Protein AF-A0A967W0C7-F1 (afdb_monomer_lite)

pLDDT: mean 79.39, std 19.01, range [29.25, 98.69]

Secondary structure (DSSP, 8-state):
-TT---EEEEEE-HHHH-S-TT---SSEEEE-SSSSSPPEEEE--TT--TT------EEEEEE---SHHHHHHHHHHHHHHHHT-------PPPHHHHHHHHHHHHHT-TTEETTTEEBS-SS-GGG-EEEHHHHHHHHHHHHHHHHHH--HHHHHHHHHHHHHHHTTB---TTSTTTT-B-SEEESS--GGG-SEEE--GGGTS-SB-HHHHHHHHHHHHHHHHHHHHHH----HHHHHHHHHHHHHHHTT--TTSS-BS-BPPPPGGGSTT--SS----GGG----SS-PPB-HHHHHHHHHHHHHHHHHH--HHHHHHHHHHHHHHHHHTGGGT----B-TTS-TT-B-SHHHHHHHHHHHHHHHHH--HHHHHHHHHHHHHHHHHHS--

Sequence (393 aa):
RDDRSMGLLWGIDPAFDYLNPTTWTGDFGLYFVNGAVSPQYRVGGQGLKANINYHCPMQLIFTDHSDPDNMIIDLVNTWIDVNDFKVESLNVRSNDDALDLFMHGRENTSMWYEGKGYRLEMGDPSSAFIYIGEQGLSAYFEYLMYEITGNALWRKRAFEQMDFILKGQNTNPDDPNYGVVHTAYSLVDYGPAGKGFNSYDRGTNPGYKIDLNIYLGRYMLHMWNRVKRHEQIDRQDWYKAAILAIDWGLRQQNSDGGLPQKIAFEPINKRLDQDWMGTGQPQYVKHPISGEKSISTTSGRALPALWHIYKITGNEKYQKFMKEIENYNLKAFQNKFLFNSHHPDLPPHTLEEAGIWGICEYWLNRYDETKNSEYLKHAEANAHLSLTWKCPK

Foldseek 3Di:
DVQLQKDKDKDFDCVVVVDDPVPPVVQWDWDDPFLLDGTDTDGHDPPDDPPDDDDTHMDIFMDRDSFLLVSLLVRLVVVCVVNVDDDPPPPDDDPVVVVVVVVVCVVPDPQDDALAGGQPDPDDLLSQKDFLLCLLVVLLVLVVVCVVPVDVVSVRRSVSSLVNQLLQAQCDPPDLQHLFGAGIAHPAQQPLQGGGGAQCLSVADHAGALLSLLSSLLSLLVVQLCCCVPVVDRPVSSNVSSCSSNVSSLVQADPLLAHFLHHHDDQCPPVPPDDDDDRDDRPPDDDDDSDGDGALASLLSNLLSLVSVCVSPVDVVSVVSSVSSVVSNVVVASSSPHQSAADSSHPRSHGDLPSLVSNLSNLVVVCVVPVPCVSVSSSSSSVSSSVVVVSDD

Radius of gyration: 23.35 Å; chains: 1; bounding box: 67×58×59 Å

Structure (mmCIF, N/CA/C/O backbone):
data_AF-A0A967W0C7-F1
#
_entry.id   AF-A0A967W0C7-F1
#
loop_
_atom_site.group_PDB
_atom_site.id
_atom_site.type_symbol
_atom_site.label_atom_id
_atom_site.label_alt_id
_atom_site.label_comp_id
_atom_site.label_asym_id
_atom_site.label_entity_id
_atom_site.label_seq_id
_atom_site.pdbx_PDB_ins_code
_atom_site.Cartn_x
_atom_site.Cartn_y
_atom_site.Cartn_z
_atom_site.occupancy
_atom_site.B_iso_or_equiv
_atom_site.auth_seq_id
_atom_site.auth_comp_id
_atom_site.auth_asym_id
_atom_site.auth_atom_id
_atom_site.pdbx_PDB_model_num
ATOM 1 N N . ARG A 1 1 ? 11.855 0.084 -29.105 1.00 52.31 1 ARG A N 1
ATOM 2 C CA . ARG A 1 1 ? 11.730 1.128 -30.155 1.00 52.31 1 ARG A CA 1
ATOM 3 C C . ARG A 1 1 ? 10.524 1.994 -29.813 1.00 52.31 1 ARG A C 1
ATOM 5 O O . ARG A 1 1 ? 9.598 1.456 -29.218 1.00 52.31 1 ARG A O 1
ATOM 12 N N . ASP A 1 2 ? 10.512 3.279 -30.172 1.00 57.69 2 ASP A N 1
ATOM 13 C CA . ASP A 1 2 ? 9.380 4.175 -29.855 1.00 57.69 2 ASP A CA 1
ATOM 14 C C . ASP A 1 2 ? 8.067 3.725 -30.516 1.00 57.69 2 ASP A C 1
ATOM 16 O O . ASP A 1 2 ? 6.989 3.948 -29.975 1.00 57.69 2 ASP A O 1
ATOM 20 N N . ASP A 1 3 ? 8.171 3.022 -31.647 1.00 68.75 3 ASP A N 1
ATOM 21 C CA . ASP A 1 3 ? 7.049 2.412 -32.368 1.00 68.75 3 ASP A CA 1
ATOM 22 C C . ASP A 1 3 ? 6.497 1.133 -31.706 1.00 68.75 3 ASP A C 1
ATOM 24 O O . ASP A 1 3 ? 5.503 0.596 -32.185 1.00 68.75 3 ASP A O 1
ATOM 28 N N . ARG A 1 4 ? 7.145 0.632 -30.638 1.00 69.75 4 ARG A N 1
ATOM 29 C CA . ARG A 1 4 ? 6.842 -0.647 -29.962 1.00 69.75 4 ARG A CA 1
ATOM 30 C C . ARG A 1 4 ? 6.658 -1.831 -30.921 1.00 69.75 4 ARG A C 1
ATOM 32 O O . ARG A 1 4 ? 5.991 -2.794 -30.583 1.00 69.75 4 ARG A O 1
ATOM 39 N N . SER A 1 5 ? 7.279 -1.782 -32.098 1.00 77.44 5 SER A N 1
ATOM 40 C CA . SER A 1 5 ? 7.139 -2.815 -33.135 1.00 77.44 5 SER A CA 1
ATOM 41 C C . SER A 1 5 ? 7.804 -4.150 -32.787 1.00 77.44 5 SER A C 1
ATOM 43 O O . SER A 1 5 ? 7.617 -5.126 -33.504 1.00 77.44 5 SER A O 1
ATOM 45 N N . MET A 1 6 ? 8.624 -4.178 -31.734 1.00 83.38 6 MET A N 1
ATOM 46 C CA . MET A 1 6 ? 9.337 -5.367 -31.283 1.00 83.38 6 MET A CA 1
ATOM 47 C C . MET A 1 6 ? 9.697 -5.237 -29.800 1.00 83.38 6 MET A C 1
ATOM 49 O O . MET A 1 6 ? 10.300 -4.233 -29.391 1.00 83.38 6 MET A O 1
ATOM 53 N N . GLY A 1 7 ? 9.345 -6.259 -29.023 1.00 85.25 7 GLY A N 1
ATOM 54 C CA . GLY A 1 7 ? 9.782 -6.474 -27.646 1.00 85.25 7 GLY A CA 1
ATOM 55 C C . GLY A 1 7 ? 10.970 -7.429 -27.579 1.00 85.25 7 GLY A C 1
ATOM 56 O O . GLY A 1 7 ? 11.126 -8.287 -28.446 1.00 85.25 7 GLY A O 1
ATOM 57 N N . LEU A 1 8 ? 11.815 -7.270 -26.559 1.00 85.25 8 LEU A N 1
ATOM 58 C CA . LEU A 1 8 ? 12.946 -8.157 -26.291 1.00 85.25 8 LEU A CA 1
ATOM 59 C C . LEU A 1 8 ? 13.047 -8.414 -24.788 1.00 85.25 8 LEU A C 1
ATOM 61 O O . LEU A 1 8 ? 13.286 -7.480 -24.020 1.00 85.25 8 LEU A O 1
ATOM 65 N N . LEU A 1 9 ? 12.943 -9.681 -24.400 1.00 84.06 9 LEU A N 1
ATOM 66 C CA . LEU A 1 9 ? 13.415 -10.181 -23.116 1.00 84.06 9 LEU A CA 1
ATOM 67 C C . LEU A 1 9 ? 14.770 -10.846 -23.337 1.00 84.06 9 LEU A C 1
ATOM 69 O O . LEU A 1 9 ? 14.942 -11.653 -24.249 1.00 84.06 9 LEU A O 1
ATOM 73 N N . TRP A 1 10 ? 15.745 -10.490 -22.512 1.00 78.88 10 TRP A N 1
ATOM 74 C CA . TRP A 1 10 ? 17.075 -11.070 -22.585 1.00 78.88 10 TRP A CA 1
ATOM 75 C C . TRP A 1 10 ? 17.639 -11.306 -21.190 1.00 78.88 10 TRP A C 1
ATOM 77 O O . TRP A 1 10 ? 17.331 -10.564 -20.259 1.00 78.88 10 TRP A O 1
ATOM 87 N N . GLY A 1 11 ? 18.478 -12.329 -21.068 1.00 72.44 11 GLY A N 1
ATOM 88 C CA . GLY A 1 11 ? 19.123 -12.718 -19.819 1.00 72.44 11 GLY A CA 1
ATOM 89 C C . GLY A 1 11 ? 20.332 -13.610 -20.073 1.00 72.44 11 GLY A C 1
ATOM 90 O O . GLY A 1 11 ? 20.572 -14.035 -21.209 1.00 72.44 11 GLY A O 1
ATOM 91 N N . ILE A 1 12 ? 21.106 -13.868 -19.020 1.00 70.44 12 ILE A N 1
ATOM 92 C CA . ILE A 1 12 ? 22.135 -14.912 -19.046 1.00 70.44 12 ILE A CA 1
ATOM 93 C C . ILE A 1 12 ? 21.413 -16.255 -19.162 1.00 70.44 12 ILE A C 1
ATOM 95 O O . ILE A 1 12 ? 20.355 -16.442 -18.562 1.00 70.44 12 ILE A O 1
ATOM 99 N N . ASP A 1 13 ? 21.947 -17.163 -19.978 1.00 65.75 13 ASP A N 1
ATOM 100 C CA . ASP A 1 13 ? 21.401 -18.515 -20.087 1.00 65.75 13 ASP A CA 1
ATOM 101 C C . ASP A 1 13 ? 21.346 -19.152 -18.685 1.00 65.75 13 ASP A C 1
ATOM 103 O O . ASP A 1 13 ? 22.398 -19.303 -18.051 1.00 65.75 13 ASP A O 1
ATOM 107 N N . PRO A 1 14 ? 20.157 -19.526 -18.177 1.00 60.19 14 PRO A N 1
ATOM 108 C CA . PRO A 1 14 ? 20.045 -20.103 -16.848 1.00 60.19 14 PRO A CA 1
ATOM 109 C C . PRO A 1 14 ? 20.891 -21.377 -16.705 1.00 60.19 14 PRO A C 1
ATOM 111 O O . PRO A 1 14 ? 21.434 -21.610 -15.631 1.00 60.19 14 PRO A O 1
ATOM 114 N N . ALA A 1 15 ? 21.130 -22.153 -17.770 1.00 59.66 15 ALA A N 1
ATOM 115 C CA . ALA A 1 15 ? 22.016 -23.321 -17.714 1.00 59.66 15 ALA A CA 1
ATOM 116 C C . ALA A 1 15 ? 23.490 -22.970 -17.411 1.00 59.66 15 ALA A C 1
ATOM 118 O O . ALA A 1 15 ? 24.264 -23.843 -17.013 1.00 59.66 15 ALA A O 1
ATOM 119 N N . PHE A 1 16 ? 23.886 -21.708 -17.591 1.00 57.97 16 PHE A N 1
ATOM 120 C CA . PHE A 1 16 ? 25.220 -21.192 -17.281 1.00 57.97 16 PHE A CA 1
ATOM 121 C C . PHE A 1 16 ? 25.320 -20.585 -15.873 1.00 57.97 16 PHE A C 1
ATOM 123 O O . PHE A 1 16 ? 26.391 -20.637 -15.272 1.00 57.97 16 PHE A O 1
ATOM 130 N N . ASP A 1 17 ? 24.221 -20.040 -15.346 1.00 52.12 17 ASP A N 1
ATOM 131 C CA . ASP A 1 17 ? 24.179 -19.296 -14.076 1.00 52.12 17 ASP A CA 1
ATOM 132 C C . ASP A 1 17 ? 23.622 -20.115 -12.886 1.00 52.12 17 ASP A C 1
ATOM 134 O O . ASP A 1 17 ? 23.795 -19.760 -11.721 1.00 52.12 17 ASP A O 1
ATOM 138 N N . TYR A 1 18 ? 23.012 -21.283 -13.127 1.00 45.16 18 TYR A N 1
ATOM 139 C CA . TYR A 1 18 ? 22.315 -22.048 -12.076 1.00 45.16 18 TYR A CA 1
ATOM 140 C C . TYR A 1 18 ? 23.178 -22.850 -11.091 1.00 45.16 18 TYR A C 1
ATOM 142 O O . TYR A 1 18 ? 22.690 -23.791 -10.461 1.00 45.16 18 TYR A O 1
ATOM 150 N N . LEU A 1 19 ? 24.441 -22.484 -10.875 1.00 38.91 19 LEU A N 1
ATOM 151 C CA . LEU A 1 19 ? 25.248 -23.085 -9.814 1.00 38.91 19 LEU A CA 1
ATOM 152 C C . LEU A 1 19 ? 26.111 -22.035 -9.113 1.00 38.91 19 LEU A C 1
ATOM 154 O O . LEU A 1 19 ? 27.284 -21.868 -9.433 1.00 38.91 19 LEU A O 1
ATOM 158 N N . ASN A 1 20 ? 25.517 -21.467 -8.055 1.00 38.31 20 ASN A N 1
ATOM 159 C CA . ASN A 1 20 ? 26.139 -21.043 -6.794 1.00 38.31 20 ASN A CA 1
ATOM 160 C C . ASN A 1 20 ? 26.067 -19.519 -6.502 1.00 38.31 20 ASN A C 1
ATOM 162 O O . ASN A 1 20 ? 26.916 -18.754 -6.955 1.00 38.31 20 ASN A O 1
ATOM 166 N N . PRO A 1 21 ? 25.147 -19.052 -5.627 1.00 39.81 21 PRO A N 1
ATOM 167 C CA . PRO A 1 21 ? 25.092 -17.650 -5.184 1.00 39.81 21 PRO A CA 1
ATOM 168 C C . PRO A 1 21 ? 26.346 -17.181 -4.414 1.00 39.81 21 PRO A C 1
ATOM 170 O O . PRO A 1 21 ? 26.448 -16.010 -4.057 1.00 39.81 21 PRO A O 1
ATOM 173 N N . THR A 1 22 ? 27.321 -18.067 -4.165 1.00 35.34 22 THR A N 1
ATOM 174 C CA . THR A 1 22 ? 28.637 -17.717 -3.602 1.00 35.34 22 THR A CA 1
ATOM 175 C C . THR A 1 22 ? 29.738 -17.503 -4.651 1.00 35.34 22 THR A C 1
ATOM 177 O O . THR A 1 22 ? 30.835 -17.086 -4.285 1.00 35.34 22 THR A O 1
ATOM 180 N N . THR A 1 23 ? 29.472 -17.736 -5.945 1.00 40.47 23 THR A N 1
ATOM 181 C CA . THR A 1 23 ? 30.428 -17.511 -7.050 1.00 40.47 23 THR A CA 1
ATOM 182 C C . THR A 1 23 ? 30.103 -16.292 -7.903 1.00 40.47 23 THR A C 1
ATOM 184 O O . THR A 1 23 ? 30.700 -16.124 -8.963 1.00 40.47 23 THR A O 1
ATOM 187 N N . TRP A 1 24 ? 29.211 -15.406 -7.455 1.00 44.03 24 TRP A N 1
ATOM 188 C CA . TRP A 1 24 ? 29.058 -14.102 -8.093 1.00 44.03 24 TRP A CA 1
ATOM 189 C C . TRP A 1 24 ? 30.361 -13.308 -7.902 1.00 44.03 24 TRP A C 1
ATOM 191 O O . TRP A 1 24 ? 30.605 -12.725 -6.847 1.00 44.03 24 TRP A O 1
ATOM 201 N N . THR A 1 25 ? 31.258 -13.352 -8.893 1.00 46.72 25 THR A N 1
ATOM 202 C CA . THR A 1 25 ? 32.619 -12.797 -8.770 1.00 46.72 25 THR A CA 1
ATOM 203 C C . THR A 1 25 ? 32.665 -11.275 -8.905 1.00 46.72 25 THR A C 1
ATOM 205 O O . THR A 1 25 ? 33.718 -10.674 -8.708 1.00 46.72 25 THR A O 1
ATOM 208 N N . GLY A 1 26 ? 31.537 -10.635 -9.239 1.00 50.12 26 GLY A N 1
ATOM 209 C CA . GLY A 1 26 ? 31.469 -9.197 -9.505 1.00 50.12 26 GLY A CA 1
ATOM 210 C C . GLY A 1 26 ? 32.135 -8.769 -10.821 1.00 50.12 26 GLY A C 1
ATOM 211 O O . GLY A 1 26 ? 32.316 -7.574 -11.033 1.00 50.12 26 GLY A O 1
ATOM 212 N N . ASP A 1 27 ? 32.501 -9.713 -11.698 1.00 52.16 27 ASP A N 1
ATOM 213 C CA . ASP A 1 27 ? 33.177 -9.428 -12.976 1.00 52.16 27 ASP A CA 1
ATOM 214 C C . ASP A 1 27 ? 32.212 -9.186 -14.150 1.00 52.16 27 ASP A C 1
ATOM 216 O O . ASP A 1 27 ? 32.597 -8.581 -15.155 1.00 52.16 27 ASP A O 1
ATOM 220 N N . PHE A 1 28 ? 30.959 -9.628 -14.020 1.00 54.38 28 PHE A N 1
ATOM 221 C CA . PHE A 1 28 ? 29.883 -9.446 -14.993 1.00 54.38 28 PHE A CA 1
ATOM 222 C C . PHE A 1 28 ? 28.624 -8.993 -14.256 1.00 54.38 28 PHE A C 1
ATOM 224 O O . PHE A 1 28 ? 28.330 -9.484 -13.166 1.00 54.38 28 PHE A O 1
ATOM 231 N N . GLY A 1 29 ? 27.877 -8.052 -14.828 1.00 53.72 29 GLY A N 1
ATOM 232 C CA . GLY A 1 29 ? 26.644 -7.592 -14.205 1.00 53.72 29 GLY A CA 1
ATOM 233 C C . GLY A 1 29 ? 25.789 -6.715 -15.104 1.00 53.72 29 GLY A C 1
ATOM 234 O O . GLY A 1 29 ? 26.258 -6.106 -16.069 1.00 53.72 29 GLY A O 1
ATOM 235 N N . LEU A 1 30 ? 24.510 -6.636 -14.754 1.00 54.56 30 LEU A N 1
ATOM 236 C CA . LEU A 1 30 ? 23.547 -5.744 -15.383 1.00 54.56 30 LEU A CA 1
ATOM 237 C C . LEU A 1 30 ? 23.493 -4.424 -14.619 1.00 54.56 30 LEU A C 1
ATOM 239 O O . LEU A 1 30 ? 23.187 -4.386 -13.427 1.00 54.56 30 LEU A O 1
ATOM 243 N N . TYR A 1 31 ? 23.787 -3.326 -15.312 1.00 49.53 31 TYR A N 1
ATOM 244 C CA . TYR A 1 31 ? 23.704 -1.985 -14.749 1.00 49.53 31 TYR A CA 1
ATOM 245 C C . TYR A 1 31 ? 22.459 -1.257 -15.249 1.00 49.53 31 TYR A C 1
ATOM 247 O O . TYR A 1 31 ? 22.294 -1.019 -16.447 1.00 49.53 31 TYR A O 1
ATOM 255 N N . PHE A 1 32 ? 21.617 -0.837 -14.309 1.00 50.06 32 PHE A N 1
ATOM 256 C CA . PHE A 1 32 ? 20.459 0.010 -14.565 1.00 50.06 32 PHE A CA 1
ATOM 257 C C . PHE A 1 32 ? 20.848 1.460 -14.271 1.00 50.06 32 PHE A C 1
ATOM 259 O O . PHE A 1 32 ? 21.017 1.840 -13.116 1.00 50.06 32 PHE A O 1
ATOM 266 N N . VAL A 1 33 ? 21.007 2.281 -15.314 1.00 46.34 33 VAL A N 1
ATOM 267 C CA . VAL A 1 33 ? 21.439 3.686 -15.162 1.00 46.34 33 VAL A CA 1
ATOM 268 C C . VAL A 1 33 ? 20.405 4.496 -14.371 1.00 46.34 33 VAL A C 1
ATOM 270 O O . VAL A 1 33 ? 20.767 5.335 -13.551 1.00 46.34 33 VAL A O 1
ATOM 273 N N . ASN A 1 34 ? 19.116 4.287 -14.650 1.00 46.12 34 ASN A N 1
ATOM 274 C CA . ASN A 1 34 ? 18.029 5.100 -14.094 1.00 46.12 34 ASN A CA 1
ATOM 275 C C . ASN A 1 34 ? 16.630 4.474 -14.264 1.00 46.12 34 ASN A C 1
ATOM 277 O O . ASN A 1 34 ? 15.642 5.205 -14.286 1.00 46.12 34 ASN A O 1
ATOM 281 N N . GLY A 1 35 ? 16.532 3.158 -14.486 1.00 46.28 35 GLY A N 1
ATOM 282 C CA . GLY A 1 35 ? 15.272 2.465 -14.797 1.00 46.28 35 GLY A CA 1
ATOM 283 C C . GLY A 1 35 ? 14.644 2.829 -16.153 1.00 46.28 35 GLY A C 1
ATOM 284 O O . GLY A 1 35 ? 13.929 2.017 -16.712 1.00 46.28 35 GLY A O 1
ATOM 285 N N . ALA A 1 36 ? 14.939 4.002 -16.721 1.00 46.03 36 ALA A N 1
ATOM 286 C CA . ALA A 1 36 ? 14.404 4.480 -17.997 1.00 46.03 36 ALA A CA 1
ATOM 287 C C . ALA A 1 36 ? 15.216 4.018 -19.220 1.00 46.03 36 ALA A C 1
ATOM 289 O O . ALA A 1 36 ? 14.718 4.061 -20.343 1.00 46.03 36 ALA A O 1
ATOM 290 N N . VAL A 1 37 ? 16.468 3.609 -19.014 1.00 51.16 37 VAL A N 1
ATOM 291 C CA . VAL A 1 37 ? 17.334 3.024 -20.044 1.00 51.16 37 VAL A CA 1
ATOM 292 C C . VAL A 1 37 ? 17.392 1.519 -19.820 1.00 51.16 37 VAL A C 1
ATOM 294 O O . VAL A 1 37 ? 17.575 1.082 -18.681 1.00 51.16 37 VAL A O 1
ATOM 297 N N . SER A 1 38 ? 17.260 0.741 -20.900 1.00 50.03 38 SER A N 1
ATOM 298 C CA . SER A 1 38 ? 17.433 -0.712 -20.863 1.00 50.03 38 SER A CA 1
ATOM 299 C C . SER A 1 38 ? 18.730 -1.078 -20.128 1.00 50.03 38 SER A C 1
ATOM 301 O O . SER A 1 38 ? 19.734 -0.376 -20.308 1.00 50.03 38 SER A O 1
ATOM 303 N N . PRO A 1 39 ? 18.728 -2.139 -19.298 1.00 54.59 39 PRO A N 1
ATOM 304 C CA . PRO A 1 39 ? 19.924 -2.559 -18.583 1.00 54.59 39 PRO A CA 1
ATOM 305 C C . PRO A 1 39 ? 21.111 -2.687 -19.537 1.00 54.59 39 PRO A C 1
ATOM 307 O O . PRO A 1 39 ? 20.986 -3.167 -20.662 1.00 54.59 39 PRO A O 1
ATOM 310 N N . GLN A 1 40 ? 22.268 -2.209 -19.097 1.00 54.69 40 GLN A N 1
ATOM 311 C CA . GLN A 1 40 ? 23.509 -2.351 -19.842 1.00 54.69 40 GLN A CA 1
ATOM 312 C C . GLN A 1 40 ? 24.242 -3.573 -19.316 1.00 54.69 40 GLN A C 1
ATOM 314 O O . GLN A 1 40 ? 24.556 -3.632 -18.125 1.00 54.69 40 GLN A O 1
ATOM 319 N N . TYR A 1 41 ? 24.552 -4.513 -20.206 1.00 58.03 41 TYR A N 1
ATOM 320 C CA . TYR A 1 41 ? 25.507 -5.566 -19.894 1.00 58.03 41 TYR A CA 1
ATOM 321 C C . TYR A 1 41 ? 26.884 -4.937 -19.677 1.00 58.03 41 TYR A C 1
ATOM 323 O O . TYR A 1 41 ? 27.393 -4.219 -20.544 1.00 58.03 41 TYR A O 1
ATOM 331 N N . ARG A 1 42 ? 27.468 -5.161 -18.500 1.00 57.16 42 ARG A N 1
ATOM 332 C CA . ARG A 1 42 ? 28.814 -4.703 -18.166 1.00 57.16 42 ARG A CA 1
ATOM 333 C C . ARG A 1 42 ? 29.700 -5.892 -17.843 1.00 57.16 42 ARG A C 1
ATOM 335 O O . ARG A 1 42 ? 29.325 -6.777 -17.083 1.00 57.16 42 ARG A O 1
ATOM 342 N N . VAL A 1 43 ? 30.896 -5.845 -18.413 1.00 58.53 43 VAL A N 1
ATOM 343 C CA . VAL A 1 43 ? 32.011 -6.746 -18.128 1.00 58.53 43 VAL A CA 1
ATOM 344 C C . VAL A 1 43 ? 33.118 -5.880 -17.546 1.00 58.53 43 VAL A C 1
ATOM 346 O O . VAL A 1 43 ? 33.537 -4.909 -18.180 1.00 58.53 43 VAL A O 1
ATOM 349 N N . GLY A 1 44 ? 33.553 -6.179 -16.328 1.00 52.97 44 GLY A N 1
ATOM 350 C CA . GLY A 1 44 ? 34.567 -5.396 -15.635 1.00 52.97 44 GLY A CA 1
ATOM 351 C C . GLY A 1 44 ? 34.523 -5.586 -14.124 1.00 52.97 44 GLY A C 1
ATOM 352 O O . GLY A 1 44 ? 33.530 -5.266 -13.483 1.00 52.97 44 GLY A O 1
ATOM 353 N N . GLY A 1 45 ? 35.643 -6.043 -13.573 1.00 53.84 45 GLY A N 1
ATOM 354 C CA . GLY A 1 45 ? 35.886 -6.275 -12.152 1.00 53.84 45 GLY A CA 1
ATOM 355 C C . GLY A 1 45 ? 37.368 -6.599 -11.943 1.00 53.84 45 GLY A C 1
ATOM 356 O O . GLY A 1 45 ? 38.115 -6.749 -12.914 1.00 53.84 45 GLY A O 1
ATOM 357 N N . GLN A 1 46 ? 37.833 -6.674 -10.693 1.00 51.38 46 GLN A N 1
ATOM 358 C CA . GLN A 1 46 ? 39.238 -7.013 -10.413 1.00 51.38 46 GLN A CA 1
ATOM 359 C C . GLN A 1 46 ? 39.585 -8.491 -10.705 1.00 51.38 46 GLN A C 1
ATOM 361 O O . GLN A 1 46 ? 40.751 -8.867 -10.583 1.00 51.38 46 GLN A O 1
ATOM 366 N N . GLY A 1 47 ? 38.613 -9.330 -11.086 1.00 58.47 47 GLY A N 1
ATOM 367 C CA . GLY A 1 47 ? 38.799 -10.756 -11.363 1.00 58.47 47 GLY A CA 1
ATOM 368 C C . GLY A 1 47 ? 39.094 -11.107 -12.826 1.00 58.47 47 GLY A C 1
ATOM 369 O O . GLY A 1 47 ? 39.564 -12.217 -13.097 1.00 58.47 47 GLY A O 1
ATOM 370 N N . LEU A 1 48 ? 38.901 -10.182 -13.776 1.00 63.72 48 LEU A N 1
ATOM 371 C CA . LEU A 1 48 ? 39.224 -10.419 -15.189 1.00 63.72 48 LEU A CA 1
ATOM 372 C C . LEU A 1 48 ? 40.741 -10.396 -15.431 1.00 63.72 48 LEU A C 1
ATOM 374 O O . LEU A 1 48 ? 41.434 -9.432 -15.105 1.00 63.72 48 LEU A O 1
ATOM 378 N N . LYS A 1 49 ? 41.270 -11.459 -16.042 1.00 68.88 49 LYS A N 1
ATOM 379 C CA . LYS A 1 49 ? 42.699 -11.635 -16.328 1.00 68.88 49 LYS A CA 1
ATOM 380 C C . LYS A 1 49 ? 42.980 -11.423 -17.810 1.00 68.88 49 LYS A C 1
ATOM 382 O O . LYS A 1 49 ? 42.230 -11.874 -18.674 1.00 68.88 49 LYS A O 1
ATOM 387 N N . ALA A 1 50 ? 44.103 -10.769 -18.100 1.00 77.19 50 ALA A N 1
ATOM 388 C CA . ALA A 1 50 ? 44.580 -10.604 -19.467 1.00 77.19 50 ALA A CA 1
ATOM 389 C C . ALA A 1 50 ? 44.780 -11.970 -20.150 1.00 77.19 50 ALA A C 1
ATOM 391 O O . ALA A 1 50 ? 45.216 -12.930 -19.514 1.00 77.19 50 ALA A O 1
ATOM 392 N N . ASN A 1 51 ? 44.508 -12.025 -21.457 1.00 77.44 51 ASN A N 1
ATOM 393 C CA . ASN A 1 51 ? 44.685 -13.204 -22.316 1.00 77.44 51 ASN A CA 1
ATOM 394 C C . ASN A 1 51 ? 43.792 -14.418 -21.980 1.00 77.44 51 ASN A C 1
ATOM 396 O O . ASN A 1 51 ? 44.085 -15.527 -22.423 1.00 77.44 51 ASN A O 1
ATOM 400 N N . ILE A 1 52 ? 42.701 -14.223 -21.232 1.00 74.25 52 ILE A N 1
ATOM 401 C CA . ILE A 1 52 ? 41.616 -15.205 -21.098 1.00 74.25 52 ILE A CA 1
ATOM 402 C C . ILE A 1 52 ? 40.486 -14.819 -22.063 1.00 74.25 52 ILE A C 1
ATOM 404 O O . ILE A 1 52 ? 40.058 -13.666 -22.088 1.00 74.25 52 ILE A O 1
ATOM 408 N N . ASN A 1 53 ? 39.979 -15.788 -22.829 1.00 70.31 53 ASN A N 1
ATOM 409 C CA . ASN A 1 53 ? 38.743 -15.626 -23.594 1.00 70.31 53 ASN A CA 1
ATOM 410 C C . ASN A 1 53 ? 37.553 -15.950 -22.688 1.00 70.31 53 ASN A C 1
ATOM 412 O O . ASN A 1 53 ? 37.407 -17.086 -22.236 1.00 70.31 53 ASN A O 1
ATOM 416 N N . TYR A 1 54 ? 36.714 -14.954 -22.426 1.00 67.75 54 TYR A N 1
ATOM 417 C CA . TYR A 1 54 ? 35.491 -15.110 -21.645 1.00 67.75 54 TYR A CA 1
ATOM 418 C C . TYR A 1 54 ? 34.292 -15.302 -22.578 1.00 67.75 54 TYR A C 1
ATOM 420 O O 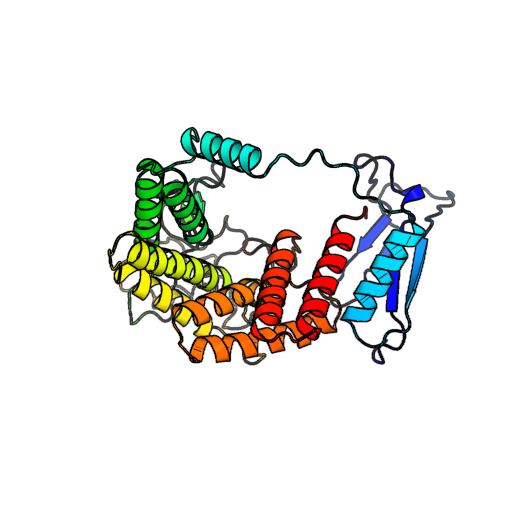. TYR A 1 54 ? 34.176 -14.614 -23.592 1.00 67.75 54 TYR A O 1
ATOM 428 N N . HIS A 1 55 ? 33.390 -16.214 -22.218 1.00 67.50 55 HIS A N 1
ATOM 429 C CA . HIS A 1 55 ? 32.126 -16.451 -22.912 1.00 67.50 55 HIS A CA 1
ATOM 430 C C . HIS A 1 55 ? 30.977 -16.301 -21.912 1.00 67.50 55 HIS A C 1
ATOM 432 O O . HIS A 1 55 ? 31.047 -16.861 -20.821 1.00 67.50 55 HIS A O 1
ATOM 438 N N . CYS A 1 56 ? 29.934 -15.557 -22.286 1.00 70.06 56 CYS A N 1
ATOM 439 C CA . CYS A 1 56 ? 28.692 -15.437 -21.525 1.00 70.06 56 CYS A CA 1
ATOM 440 C C . CYS A 1 56 ? 27.532 -15.786 -22.470 1.00 70.06 56 CYS A C 1
ATOM 442 O O . CYS A 1 56 ? 27.245 -15.001 -23.379 1.00 70.06 56 CYS A O 1
ATOM 444 N N . PRO A 1 57 ? 26.934 -16.983 -22.351 1.00 70.75 57 PRO A N 1
ATOM 445 C CA . PRO A 1 57 ? 25.778 -17.349 -23.155 1.00 70.75 57 PRO A CA 1
ATOM 446 C C . PRO A 1 57 ? 24.580 -16.483 -22.756 1.00 70.75 57 PRO A C 1
ATOM 448 O O . PRO A 1 57 ? 24.294 -16.288 -21.575 1.00 70.75 57 PRO A O 1
ATOM 451 N N . MET A 1 58 ? 23.900 -15.946 -23.764 1.00 75.56 58 MET A N 1
ATOM 452 C CA . MET A 1 58 ? 22.734 -15.087 -23.600 1.00 75.56 58 MET A CA 1
ATOM 453 C C . MET A 1 58 ? 21.533 -15.704 -24.303 1.00 75.56 58 MET A C 1
ATOM 455 O O . MET A 1 58 ? 21.652 -16.179 -25.434 1.00 75.56 58 MET A O 1
ATOM 459 N N . GLN A 1 59 ? 20.371 -15.617 -23.666 1.00 79.94 59 GLN A N 1
ATOM 460 C CA . GLN A 1 59 ? 19.091 -15.942 -24.278 1.00 79.94 59 GLN A CA 1
ATOM 461 C C . GLN A 1 59 ? 18.407 -14.651 -24.733 1.00 79.94 59 GLN A C 1
ATOM 463 O O . GLN A 1 59 ? 18.384 -13.664 -23.997 1.00 79.94 59 GLN A O 1
ATOM 468 N N . LEU A 1 60 ? 17.867 -14.656 -25.953 1.00 86.94 60 LEU A N 1
ATOM 469 C CA . LEU A 1 60 ? 17.132 -13.539 -26.545 1.00 86.94 60 LEU A CA 1
ATOM 470 C C . LEU A 1 60 ? 15.756 -14.042 -26.984 1.00 86.94 60 LEU A C 1
ATOM 472 O O . LEU A 1 60 ? 15.671 -14.944 -27.816 1.00 86.94 60 LEU A O 1
ATOM 476 N N . ILE A 1 61 ? 14.697 -13.454 -26.439 1.00 88.94 61 ILE A N 1
ATOM 477 C CA . ILE A 1 61 ? 13.305 -13.800 -26.735 1.00 88.94 61 ILE A CA 1
ATOM 478 C C . ILE A 1 61 ? 12.624 -12.552 -27.271 1.00 88.94 61 ILE A C 1
ATOM 480 O O . ILE A 1 61 ? 12.672 -11.492 -26.649 1.00 88.94 61 ILE A O 1
ATOM 484 N N . PHE A 1 62 ? 12.016 -12.678 -28.444 1.00 91.94 62 PHE A N 1
ATOM 485 C CA . PHE A 1 62 ? 11.410 -11.568 -29.165 1.00 91.94 62 PHE A CA 1
ATOM 486 C C . PHE A 1 62 ? 9.903 -11.756 -29.265 1.00 91.94 62 PHE A C 1
ATOM 488 O O . PHE A 1 62 ? 9.426 -12.881 -29.361 1.00 91.94 62 PHE A O 1
ATOM 495 N N . THR A 1 63 ? 9.186 -10.640 -29.327 1.00 92.38 63 THR A N 1
ATOM 496 C CA . THR A 1 63 ? 7.754 -10.598 -29.640 1.00 92.38 63 THR A CA 1
ATOM 497 C C . THR A 1 63 ? 7.456 -9.417 -30.558 1.00 92.38 63 THR A C 1
ATOM 499 O O . THR A 1 63 ? 8.181 -8.415 -30.533 1.00 92.38 63 THR A O 1
ATOM 502 N N . ASP A 1 64 ? 6.406 -9.521 -31.368 1.00 91.19 64 ASP A N 1
ATOM 503 C CA . ASP A 1 64 ? 5.904 -8.466 -32.255 1.00 91.19 64 ASP A CA 1
ATOM 504 C C . ASP A 1 64 ? 4.629 -7.785 -31.720 1.00 91.19 64 ASP A C 1
ATOM 506 O O . ASP A 1 64 ? 4.067 -6.900 -32.375 1.00 91.19 64 ASP A O 1
ATOM 510 N N . HIS A 1 65 ? 4.192 -8.133 -30.504 1.00 89.81 65 HIS A N 1
ATOM 511 C CA . HIS A 1 65 ? 3.111 -7.425 -29.827 1.00 89.81 65 HIS A CA 1
ATOM 512 C C . HIS A 1 65 ? 3.446 -5.939 -29.650 1.00 89.81 65 HIS A C 1
ATOM 514 O O . HIS A 1 65 ? 4.515 -5.581 -29.169 1.00 89.81 65 HIS A O 1
ATOM 520 N N . SER A 1 66 ? 2.505 -5.056 -29.993 1.00 84.50 66 SER A N 1
ATOM 521 C CA . SER A 1 66 ? 2.656 -3.599 -29.839 1.00 84.50 66 SER A CA 1
ATOM 522 C C . SER A 1 66 ? 2.096 -3.058 -28.519 1.00 84.50 66 SER A C 1
ATOM 524 O O . SER A 1 66 ? 2.455 -1.957 -28.080 1.00 84.50 66 SER A O 1
ATOM 526 N N . ASP A 1 67 ? 1.222 -3.836 -27.882 1.00 88.44 67 ASP A N 1
ATOM 527 C CA . ASP A 1 67 ? 0.653 -3.550 -26.573 1.00 88.44 67 ASP A CA 1
ATOM 528 C C . ASP A 1 67 ? 1.616 -3.986 -25.448 1.00 88.44 67 ASP A C 1
ATOM 530 O O . ASP A 1 67 ? 2.063 -5.136 -25.460 1.00 88.44 67 ASP A O 1
ATOM 534 N N . PRO A 1 68 ? 1.949 -3.107 -24.480 1.00 87.38 68 PRO A N 1
ATOM 535 C CA . PRO A 1 68 ? 2.919 -3.414 -23.432 1.00 87.38 68 PRO A CA 1
ATOM 536 C C . PRO A 1 68 ? 2.590 -4.645 -22.585 1.00 87.38 68 PRO A C 1
ATOM 538 O O . PRO A 1 68 ? 3.498 -5.408 -22.261 1.00 87.38 68 PRO A O 1
ATOM 541 N N . ASP A 1 69 ? 1.324 -4.862 -22.235 1.00 91.75 69 ASP A N 1
ATOM 542 C CA . ASP A 1 69 ? 0.963 -5.982 -21.366 1.00 91.75 69 ASP A CA 1
ATOM 543 C C . ASP A 1 69 ? 1.065 -7.307 -22.110 1.00 91.75 69 ASP A C 1
ATOM 545 O O . ASP A 1 69 ? 1.710 -8.230 -21.618 1.00 91.75 69 ASP A O 1
ATOM 549 N N . ASN A 1 70 ? 0.522 -7.379 -23.331 1.00 92.62 70 ASN A N 1
ATOM 550 C CA . ASN A 1 70 ? 0.677 -8.569 -24.172 1.00 92.62 70 ASN A CA 1
ATOM 551 C C . ASN A 1 70 ? 2.153 -8.855 -24.475 1.00 92.62 70 ASN A C 1
ATOM 553 O O . ASN A 1 70 ? 2.560 -10.010 -24.476 1.00 92.62 70 ASN A O 1
ATOM 557 N N . MET A 1 71 ? 2.966 -7.812 -24.666 1.00 91.38 71 MET A N 1
ATOM 558 C CA . MET A 1 71 ? 4.409 -7.959 -24.842 1.00 91.38 71 MET A CA 1
ATOM 559 C C . MET A 1 71 ? 5.068 -8.600 -23.611 1.00 91.38 71 MET A C 1
ATOM 561 O O . MET A 1 71 ? 5.847 -9.532 -23.772 1.00 91.38 71 MET A O 1
ATOM 565 N N . ILE A 1 72 ? 4.771 -8.139 -22.389 1.00 90.38 72 ILE A N 1
ATOM 566 C CA . ILE A 1 72 ? 5.335 -8.741 -21.165 1.00 90.38 72 ILE A CA 1
ATOM 567 C C . ILE A 1 72 ? 4.886 -10.198 -21.022 1.00 90.38 72 ILE A C 1
ATOM 569 O O . ILE A 1 72 ? 5.716 -11.069 -20.764 1.00 90.38 72 ILE A O 1
ATOM 573 N N . ILE A 1 73 ? 3.587 -10.453 -21.186 1.00 93.44 73 ILE A N 1
ATOM 574 C CA . ILE A 1 73 ? 2.989 -11.780 -21.009 1.00 93.44 73 ILE A CA 1
ATOM 575 C C . ILE A 1 73 ? 3.605 -12.777 -21.996 1.00 93.44 73 ILE A C 1
ATOM 577 O O . ILE A 1 73 ? 4.070 -13.835 -21.582 1.00 93.44 73 ILE A O 1
ATOM 581 N N . ASP A 1 74 ? 3.670 -12.428 -23.281 1.00 94.56 74 ASP A N 1
ATOM 582 C CA . ASP A 1 74 ? 4.220 -13.296 -24.326 1.00 94.56 74 ASP A CA 1
ATOM 583 C C . ASP A 1 74 ? 5.717 -13.573 -24.126 1.00 94.56 74 ASP A C 1
ATOM 585 O O . ASP A 1 74 ? 6.159 -14.724 -24.178 1.00 94.56 74 ASP A O 1
ATOM 589 N N . LEU A 1 75 ? 6.500 -12.535 -23.807 1.00 92.19 75 LEU A N 1
ATOM 590 C CA . LEU A 1 75 ? 7.936 -12.675 -23.558 1.00 92.19 75 LEU A CA 1
ATOM 591 C C . LEU A 1 75 ? 8.228 -13.604 -22.376 1.00 92.19 75 LEU A C 1
ATOM 593 O O . LEU A 1 75 ? 9.097 -14.471 -22.478 1.00 92.19 75 LEU A O 1
ATOM 597 N N . VAL A 1 76 ? 7.530 -13.421 -21.251 1.00 90.12 76 VAL A N 1
ATOM 598 C CA . VAL A 1 76 ? 7.780 -14.215 -20.041 1.00 90.12 76 VAL A CA 1
ATOM 599 C C . VAL A 1 76 ? 7.233 -15.633 -20.189 1.00 90.12 76 VAL A C 1
ATOM 601 O O . VAL A 1 76 ? 7.916 -16.566 -19.781 1.00 90.12 76 VAL A O 1
ATOM 604 N N . ASN A 1 77 ? 6.073 -15.834 -20.820 1.00 92.12 77 ASN A N 1
ATOM 605 C CA . ASN A 1 77 ? 5.569 -17.184 -21.100 1.00 92.12 77 ASN A CA 1
ATOM 606 C C . ASN A 1 77 ? 6.496 -17.950 -22.043 1.00 92.12 77 ASN A C 1
ATOM 608 O O . ASN A 1 77 ? 6.876 -19.077 -21.742 1.00 92.12 77 ASN A O 1
ATOM 612 N N . THR A 1 78 ? 6.962 -17.313 -23.119 1.00 91.94 78 THR A N 1
ATOM 613 C CA . THR A 1 78 ? 7.947 -17.930 -24.017 1.00 91.94 78 THR A CA 1
ATOM 614 C C . THR A 1 78 ? 9.237 -18.269 -23.268 1.00 91.94 78 THR A C 1
ATOM 616 O O . THR A 1 78 ? 9.831 -19.320 -23.492 1.00 91.94 78 THR A O 1
ATOM 619 N N . TRP A 1 79 ? 9.675 -17.409 -22.344 1.00 88.56 79 TRP A N 1
ATOM 620 C CA . TRP A 1 79 ? 10.829 -17.692 -21.491 1.00 88.56 79 TRP A CA 1
ATOM 621 C C . TRP A 1 79 ? 10.602 -18.893 -20.571 1.00 88.56 79 TRP A C 1
ATOM 623 O O . TRP A 1 79 ? 11.485 -19.744 -20.470 1.00 88.56 79 TRP A O 1
ATOM 633 N N . ILE A 1 80 ? 9.431 -18.995 -19.943 1.00 86.19 80 ILE A N 1
ATOM 634 C CA . ILE A 1 80 ? 9.055 -20.151 -19.122 1.00 86.19 80 ILE A CA 1
ATOM 635 C C . ILE A 1 80 ? 9.097 -21.428 -19.968 1.00 86.19 80 ILE A C 1
ATOM 637 O O . ILE A 1 80 ? 9.739 -22.398 -19.566 1.00 86.19 80 ILE A O 1
ATOM 641 N N . ASP A 1 81 ? 8.488 -21.402 -21.153 1.00 88.56 81 ASP A N 1
ATOM 642 C CA . ASP A 1 81 ? 8.389 -22.553 -22.051 1.00 88.56 81 ASP A CA 1
ATOM 643 C C . ASP A 1 81 ? 9.760 -23.014 -22.562 1.00 88.56 81 ASP A C 1
ATOM 645 O O . ASP A 1 81 ? 10.072 -24.205 -22.526 1.00 88.56 81 ASP A O 1
ATOM 649 N N . VAL A 1 82 ? 10.611 -22.083 -23.012 1.00 86.56 82 VAL A N 1
ATOM 650 C CA . VAL A 1 82 ? 11.945 -22.406 -23.551 1.00 86.56 82 VAL A CA 1
ATOM 651 C C . VAL A 1 82 ? 12.869 -22.975 -22.474 1.00 86.56 82 VAL A C 1
ATOM 653 O O . VAL A 1 82 ? 13.704 -23.827 -22.779 1.00 86.56 82 VAL A O 1
ATOM 656 N N . ASN A 1 83 ? 12.732 -22.522 -21.227 1.00 81.00 83 ASN A N 1
ATOM 657 C CA . ASN A 1 83 ? 13.588 -22.961 -20.124 1.00 81.00 83 ASN A CA 1
ATOM 658 C C . ASN A 1 83 ? 12.987 -24.111 -19.302 1.00 81.00 83 ASN A C 1
ATOM 660 O O . ASN A 1 83 ? 13.609 -24.525 -18.325 1.00 81.00 83 ASN A O 1
ATOM 664 N N . ASP A 1 84 ? 11.796 -24.610 -19.664 1.00 81.12 84 ASP A N 1
ATOM 665 C CA . ASP A 1 84 ? 11.003 -25.537 -18.840 1.00 81.12 84 ASP A CA 1
ATOM 666 C C . ASP A 1 84 ? 10.940 -25.057 -17.376 1.00 81.12 84 ASP A C 1
ATOM 668 O O . ASP A 1 84 ? 11.097 -25.838 -16.431 1.00 81.12 84 ASP A O 1
ATOM 672 N N . PHE A 1 85 ? 10.789 -23.736 -17.186 1.00 77.12 85 PHE A N 1
ATOM 673 C CA . PHE A 1 85 ? 10.851 -23.130 -15.863 1.00 77.12 85 PHE A CA 1
ATOM 674 C C . PHE A 1 85 ? 9.669 -23.627 -15.039 1.00 77.12 85 PHE A C 1
ATOM 676 O O . PHE A 1 85 ? 8.511 -23.278 -15.268 1.00 77.12 85 PHE A O 1
ATOM 683 N N . LYS A 1 86 ? 9.979 -24.447 -14.042 1.00 71.56 86 LYS A N 1
ATOM 684 C CA . LYS A 1 86 ? 9.012 -24.972 -13.090 1.00 71.56 86 LYS A CA 1
ATOM 685 C C . LYS A 1 86 ? 9.303 -24.352 -11.745 1.00 71.56 86 LYS A C 1
ATOM 687 O O . LYS A 1 86 ? 10.431 -24.396 -11.260 1.00 71.56 86 LYS A O 1
ATOM 692 N N . VAL A 1 87 ? 8.264 -23.821 -11.111 1.00 66.50 87 VAL A N 1
ATOM 693 C CA . VAL A 1 87 ? 8.323 -23.588 -9.671 1.00 66.50 87 VAL A CA 1
ATOM 694 C C . VAL A 1 87 ? 8.540 -24.965 -9.048 1.00 66.50 87 VAL A C 1
ATOM 696 O O . VAL A 1 87 ? 7.713 -25.859 -9.245 1.00 66.50 87 VAL A O 1
ATOM 699 N N . GLU A 1 88 ? 9.675 -25.164 -8.368 1.00 60.53 88 GLU A N 1
ATOM 700 C CA . GLU A 1 88 ? 9.911 -26.383 -7.591 1.00 60.53 88 GLU A CA 1
ATOM 701 C C . GLU A 1 88 ? 8.677 -26.668 -6.734 1.00 60.53 88 GLU A C 1
ATOM 703 O O . GLU A 1 88 ? 7.988 -25.734 -6.319 1.00 60.53 88 GLU A O 1
ATOM 708 N N . SER A 1 89 ? 8.374 -27.940 -6.460 1.00 58.56 89 SER A N 1
ATOM 709 C CA . SER A 1 89 ? 7.255 -28.270 -5.581 1.00 58.56 89 SER A CA 1
ATOM 710 C C . SER A 1 89 ? 7.517 -27.671 -4.198 1.00 58.56 89 SER A C 1
ATOM 712 O O . SER A 1 89 ? 8.188 -28.269 -3.355 1.00 58.56 89 SER A O 1
ATOM 714 N N . LEU A 1 90 ? 7.009 -26.464 -3.969 1.00 59.69 90 LEU A N 1
ATOM 715 C CA . LEU A 1 90 ? 7.026 -25.843 -2.667 1.00 59.69 90 LEU A CA 1
ATOM 716 C C . LEU A 1 90 ? 6.110 -26.706 -1.805 1.00 59.69 90 LEU A C 1
ATOM 718 O O . LEU A 1 90 ? 4.938 -26.899 -2.131 1.00 59.69 90 LEU A O 1
ATOM 722 N N . ASN A 1 91 ? 6.636 -27.233 -0.702 1.00 71.12 91 ASN A N 1
ATOM 723 C CA . ASN A 1 91 ? 5.791 -27.738 0.373 1.00 71.12 91 ASN A CA 1
ATOM 724 C C . ASN A 1 91 ? 5.098 -26.526 1.008 1.00 71.12 91 ASN A C 1
ATOM 726 O O . ASN A 1 91 ? 5.539 -25.997 2.029 1.00 71.12 91 ASN A O 1
ATOM 730 N N . VAL A 1 92 ? 4.055 -26.032 0.340 1.00 74.56 92 VAL A N 1
ATOM 731 C CA . VAL A 1 92 ? 3.228 -24.935 0.826 1.00 74.56 92 VAL A CA 1
ATOM 732 C C . VAL A 1 92 ? 2.377 -25.497 1.956 1.00 74.56 92 VAL A C 1
ATOM 734 O O . VAL A 1 92 ? 1.642 -26.467 1.772 1.00 74.56 92 VAL A O 1
ATOM 737 N N . ARG A 1 93 ? 2.520 -24.917 3.149 1.00 83.38 93 ARG A N 1
ATOM 738 C CA . ARG A 1 93 ? 1.666 -25.247 4.296 1.00 83.38 93 ARG A CA 1
ATOM 739 C C . ARG A 1 93 ? 0.207 -24.974 3.940 1.00 83.38 93 ARG A C 1
ATOM 741 O O . ARG A 1 93 ? -0.073 -24.084 3.138 1.00 83.38 93 ARG A O 1
ATOM 748 N N . SER A 1 94 ? -0.715 -25.705 4.560 1.00 89.44 94 SER A N 1
ATOM 749 C CA . SER A 1 94 ? -2.126 -25.339 4.458 1.00 89.44 94 SER A CA 1
ATOM 750 C C . SER A 1 94 ? -2.349 -23.929 5.027 1.00 89.44 94 SER A C 1
ATOM 752 O O . SER A 1 94 ? -1.562 -23.449 5.851 1.00 89.44 94 SER A O 1
ATOM 754 N N . ASN A 1 95 ? -3.416 -23.255 4.592 1.00 88.38 95 ASN A N 1
ATOM 755 C CA . ASN A 1 95 ? -3.768 -21.940 5.133 1.00 88.38 95 ASN A CA 1
ATOM 756 C C . ASN A 1 95 ? -3.992 -21.998 6.653 1.00 88.38 95 ASN A C 1
ATOM 758 O O . ASN A 1 95 ? -3.593 -21.069 7.351 1.00 88.38 95 ASN A O 1
ATOM 762 N N . ASP A 1 96 ? -4.564 -23.097 7.150 1.00 89.75 96 ASP A N 1
ATOM 763 C CA . ASP A 1 96 ? -4.816 -23.313 8.576 1.00 89.75 96 ASP A CA 1
ATOM 764 C C . ASP A 1 96 ? -3.496 -23.461 9.348 1.00 89.75 96 ASP A C 1
ATOM 766 O O . ASP A 1 96 ? -3.263 -22.726 10.304 1.00 89.75 96 ASP A O 1
ATOM 770 N N . ASP A 1 97 ? -2.566 -24.297 8.866 1.00 91.69 97 ASP A N 1
ATOM 771 C CA . ASP A 1 97 ? -1.238 -24.443 9.483 1.00 91.69 97 ASP A CA 1
ATOM 772 C C . ASP A 1 97 ? -0.456 -23.119 9.484 1.00 91.69 97 ASP A C 1
ATOM 774 O O . ASP A 1 97 ? 0.269 -22.804 10.431 1.00 91.69 97 ASP A O 1
ATOM 778 N N . ALA A 1 98 ? -0.553 -22.344 8.399 1.00 89.75 98 ALA A N 1
ATOM 779 C CA . ALA A 1 98 ? 0.107 -21.048 8.289 1.00 89.75 98 ALA A CA 1
ATOM 780 C C . ALA A 1 98 ? -0.493 -20.023 9.264 1.00 89.75 98 ALA A C 1
ATOM 782 O O . ALA A 1 98 ? 0.255 -19.281 9.908 1.00 89.75 98 ALA A O 1
ATOM 783 N N . LEU A 1 99 ? -1.822 -20.004 9.399 1.00 89.62 99 LEU A N 1
ATOM 784 C CA . LEU A 1 99 ? -2.530 -19.138 10.337 1.00 89.62 99 LEU A CA 1
ATOM 785 C C . LEU A 1 99 ? -2.206 -19.507 11.789 1.00 89.62 99 LEU A C 1
ATOM 787 O O . LEU A 1 99 ? -1.894 -18.617 12.579 1.00 89.62 99 LEU A O 1
ATOM 791 N N . ASP A 1 100 ? -2.198 -20.795 12.129 1.00 91.19 100 ASP A N 1
ATOM 792 C CA . ASP A 1 100 ? -1.860 -21.279 13.470 1.00 91.19 100 ASP A CA 1
ATOM 793 C C . ASP A 1 100 ? -0.430 -20.905 13.865 1.00 91.19 100 ASP A C 1
ATOM 795 O O . ASP A 1 100 ? -0.197 -20.376 14.957 1.00 91.19 100 ASP A O 1
ATOM 799 N N . LEU A 1 101 ? 0.538 -21.091 12.961 1.00 91.50 101 LEU A N 1
ATOM 800 C CA . LEU A 1 101 ? 1.920 -20.661 13.186 1.00 91.50 101 LEU A CA 1
ATOM 801 C C . LEU A 1 101 ? 2.029 -19.147 13.380 1.00 91.50 101 LEU A C 1
ATOM 803 O O . LEU A 1 101 ? 2.755 -18.689 14.267 1.00 91.50 101 LEU A O 1
ATOM 807 N N . PHE A 1 102 ? 1.309 -18.369 12.571 1.00 90.19 102 PHE A N 1
ATOM 808 C CA . PHE A 1 102 ? 1.286 -16.916 12.693 1.00 90.19 102 PHE A CA 1
ATOM 809 C C . PHE A 1 102 ? 0.709 -16.473 14.044 1.00 90.19 102 PHE A C 1
ATOM 811 O O . PHE A 1 102 ? 1.331 -15.662 14.737 1.00 90.19 102 PHE A O 1
ATOM 818 N N . MET A 1 103 ? -0.436 -17.032 14.450 1.00 92.31 103 MET A N 1
ATOM 819 C CA . MET A 1 103 ? -1.083 -16.741 15.733 1.00 92.31 103 MET A CA 1
ATOM 820 C C . MET A 1 103 ? -0.182 -17.116 16.908 1.00 92.31 103 MET A C 1
ATOM 822 O O . MET A 1 103 ? 0.048 -16.286 17.787 1.00 92.31 103 MET A O 1
ATOM 826 N N . HIS A 1 104 ? 0.393 -18.321 16.891 1.00 92.38 104 HIS A N 1
ATOM 827 C CA . HIS A 1 104 ? 1.281 -18.789 17.951 1.00 92.38 104 HIS A CA 1
ATOM 828 C C . HIS A 1 104 ? 2.532 -17.907 18.084 1.00 92.38 104 HIS A C 1
ATOM 830 O O . HIS A 1 104 ? 2.934 -17.547 19.195 1.00 92.38 104 HIS A O 1
ATOM 836 N N . GLY A 1 105 ? 3.129 -17.501 16.958 1.00 92.12 105 GLY A N 1
ATOM 837 C CA . GLY A 1 105 ? 4.263 -16.578 16.946 1.00 92.12 105 GLY A CA 1
ATOM 838 C C . GLY A 1 105 ? 3.901 -15.192 17.487 1.00 92.12 105 GLY A C 1
ATOM 839 O O . GLY A 1 105 ? 4.639 -14.628 18.296 1.00 92.12 105 GLY A O 1
ATOM 840 N N . ARG A 1 106 ? 2.746 -14.646 17.086 1.00 91.56 106 ARG A N 1
ATOM 841 C CA . ARG A 1 106 ? 2.235 -13.347 17.559 1.00 91.56 106 ARG A CA 1
ATOM 842 C C . ARG A 1 106 ? 1.886 -13.359 19.042 1.00 91.56 106 ARG A C 1
ATOM 844 O O . ARG A 1 106 ? 2.124 -12.365 19.726 1.00 91.56 106 ARG A O 1
ATOM 851 N N . GLU A 1 107 ? 1.324 -14.445 19.554 1.00 91.88 107 GLU A N 1
ATOM 852 C CA . GLU A 1 107 ? 0.906 -14.547 20.953 1.00 91.88 107 GLU A CA 1
ATOM 853 C C . GLU A 1 107 ? 2.119 -14.457 21.885 1.00 91.88 107 GLU A C 1
ATOM 855 O O . GLU A 1 107 ? 2.117 -13.666 22.831 1.00 91.88 107 GLU A O 1
ATOM 860 N N . ASN A 1 108 ? 3.186 -15.179 21.531 1.00 89.50 108 ASN A N 1
ATOM 861 C CA . ASN A 1 108 ? 4.380 -15.378 22.353 1.00 89.50 108 ASN A CA 1
ATOM 862 C C . ASN A 1 108 ? 5.534 -14.408 22.049 1.00 89.50 108 ASN A C 1
ATOM 864 O O . ASN A 1 108 ? 6.633 -14.559 22.586 1.00 89.50 108 ASN A O 1
ATOM 868 N N . THR A 1 109 ? 5.332 -13.424 21.172 1.00 90.75 109 THR A N 1
ATOM 869 C CA . THR A 1 109 ? 6.418 -12.522 20.776 1.00 90.75 109 THR A CA 1
ATOM 870 C C . THR A 1 109 ? 6.798 -11.534 21.879 1.00 90.75 109 THR A C 1
ATOM 872 O O . THR A 1 109 ? 5.950 -10.899 22.504 1.00 90.75 109 THR A O 1
ATOM 875 N N . SER A 1 110 ? 8.102 -11.324 22.054 1.00 90.62 110 SER A N 1
ATOM 876 C CA . SER A 1 110 ? 8.662 -10.266 22.902 1.00 90.62 110 SER A CA 1
ATOM 877 C C . SER A 1 110 ? 8.660 -8.887 22.234 1.00 90.62 110 SER A C 1
ATOM 879 O O . SER A 1 110 ? 9.018 -7.895 22.866 1.00 90.62 110 SER A O 1
ATOM 881 N N . MET A 1 111 ? 8.256 -8.806 20.962 1.00 91.75 111 MET A N 1
ATOM 882 C CA . MET A 1 111 ? 8.190 -7.548 20.216 1.00 91.75 111 MET A CA 1
ATOM 883 C C . MET A 1 111 ? 6.949 -6.718 20.553 1.00 91.75 111 MET A C 1
ATOM 885 O O . MET A 1 111 ? 6.873 -5.563 20.147 1.00 91.75 111 MET A O 1
ATOM 889 N N . TRP A 1 112 ? 5.973 -7.281 21.269 1.00 94.69 112 TRP A N 1
ATOM 890 C CA . TRP A 1 112 ? 4.760 -6.574 21.666 1.00 94.69 112 TRP A CA 1
ATOM 891 C C . TRP A 1 112 ? 5.030 -5.569 22.796 1.00 94.69 112 TRP A C 1
ATOM 893 O O . TRP A 1 112 ? 5.477 -5.939 23.881 1.00 94.69 112 TRP A O 1
ATOM 903 N N . TYR A 1 113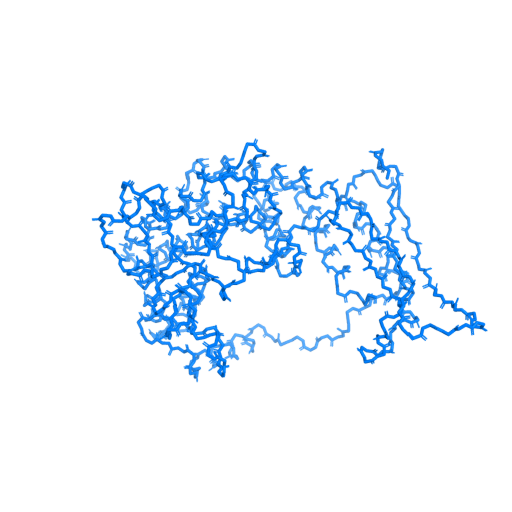 ? 4.691 -4.302 22.561 1.00 94.62 113 TYR A N 1
ATOM 904 C CA . TYR A 1 113 ? 4.683 -3.240 23.563 1.00 94.62 113 TYR A CA 1
ATOM 905 C C . TYR A 1 113 ? 3.237 -2.857 23.881 1.00 94.62 113 TYR A C 1
ATOM 907 O O . TYR A 1 113 ? 2.553 -2.243 23.059 1.00 94.62 113 TYR A O 1
ATOM 915 N N . GLU A 1 114 ? 2.792 -3.201 25.092 1.00 95.06 114 GLU A N 1
ATOM 916 C CA . GLU A 1 114 ? 1.429 -2.937 25.567 1.00 95.06 114 GLU A CA 1
ATOM 917 C C . GLU A 1 114 ? 1.034 -1.461 25.410 1.00 95.06 114 GLU A C 1
ATOM 919 O O . GLU A 1 114 ? 1.817 -0.547 25.693 1.00 95.06 114 GLU A O 1
ATOM 924 N N . GLY A 1 115 ? -0.182 -1.233 24.908 1.00 95.81 115 GLY A N 1
ATOM 925 C CA . GLY A 1 115 ? -0.724 0.096 24.636 1.00 95.81 115 GLY A CA 1
ATOM 926 C C . GLY A 1 115 ? -0.081 0.825 23.454 1.00 95.81 115 GLY A C 1
ATOM 927 O O . GLY A 1 115 ? -0.376 2.008 23.256 1.00 95.81 115 GLY A O 1
ATOM 928 N N . LYS A 1 116 ? 0.828 0.174 22.710 1.00 94.94 116 LYS A N 1
ATOM 929 C CA . LYS A 1 116 ? 1.573 0.796 21.609 1.00 94.94 116 LYS A CA 1
ATOM 930 C C . LYS A 1 116 ? 1.542 -0.004 20.318 1.00 94.94 116 LYS A C 1
ATOM 932 O O . LYS A 1 116 ? 1.121 0.553 19.318 1.00 94.94 116 LYS A O 1
ATOM 937 N N . GLY A 1 117 ? 2.006 -1.252 20.305 1.00 94.94 117 GLY A N 1
ATOM 938 C CA . GLY A 1 117 ? 2.182 -2.024 19.070 1.00 94.94 117 GLY A CA 1
ATOM 939 C C . GLY A 1 117 ? 3.449 -2.875 19.060 1.00 94.94 117 GLY A C 1
ATOM 940 O O . GLY A 1 117 ? 4.072 -3.093 20.097 1.00 94.94 117 GLY A O 1
ATOM 941 N N . TYR A 1 118 ? 3.838 -3.357 17.881 1.00 93.06 118 TYR A N 1
ATOM 942 C CA . TYR A 1 118 ? 5.015 -4.212 17.721 1.00 93.06 118 TYR A CA 1
ATOM 943 C C . TYR A 1 118 ? 6.259 -3.397 17.383 1.00 93.06 118 TYR A C 1
ATOM 945 O O . TYR A 1 118 ? 6.257 -2.585 16.458 1.00 93.06 118 TYR A O 1
ATOM 953 N N . ARG A 1 119 ? 7.345 -3.653 18.110 1.00 90.25 119 ARG A N 1
ATOM 954 C CA . ARG A 1 119 ? 8.683 -3.249 17.683 1.00 90.25 119 ARG A CA 1
ATOM 955 C C . ARG A 1 119 ? 9.032 -3.977 16.387 1.00 90.25 119 ARG A C 1
ATOM 957 O O . ARG A 1 119 ? 8.712 -5.152 16.242 1.00 90.25 119 ARG A O 1
ATOM 964 N N . LEU A 1 120 ? 9.708 -3.274 15.485 1.00 84.06 120 LEU A N 1
ATOM 965 C CA . LEU A 1 120 ? 10.041 -3.788 14.162 1.00 84.06 120 LEU A CA 1
ATOM 966 C C . LEU A 1 120 ? 10.980 -5.003 14.210 1.00 84.06 120 LEU A C 1
ATOM 968 O O . LEU A 1 120 ? 10.679 -6.030 13.614 1.00 84.06 120 LEU A O 1
ATOM 972 N N . GLU A 1 121 ? 12.096 -4.907 14.936 1.00 80.12 121 GLU A N 1
ATOM 973 C CA . GLU A 1 121 ? 13.106 -5.973 15.016 1.00 80.12 121 GLU A CA 1
ATOM 974 C C . GLU A 1 121 ? 13.779 -6.002 16.395 1.00 80.12 121 GLU A C 1
ATOM 976 O O . GLU A 1 121 ? 13.914 -4.967 17.048 1.00 80.12 121 GLU A O 1
ATOM 981 N N . MET A 1 122 ? 14.250 -7.172 16.837 1.00 77.50 122 MET A N 1
ATOM 982 C CA . MET A 1 122 ? 15.015 -7.335 18.082 1.00 77.50 122 MET A CA 1
ATOM 983 C C . MET A 1 122 ? 16.529 -7.259 17.835 1.00 77.50 122 MET A C 1
ATOM 985 O O . MET A 1 122 ? 17.012 -7.577 16.757 1.00 77.50 122 MET A O 1
ATOM 989 N N . GLY A 1 123 ? 17.296 -6.890 18.865 1.00 74.19 123 GLY A N 1
ATOM 990 C CA . GLY A 1 123 ? 18.763 -7.007 18.864 1.00 74.19 123 GLY A CA 1
ATOM 991 C C . GLY A 1 123 ? 19.541 -5.809 18.309 1.00 74.19 123 GLY A C 1
ATOM 992 O O . GLY A 1 123 ? 20.672 -5.603 18.736 1.00 74.19 123 GLY A O 1
ATOM 993 N N . ASP A 1 124 ? 18.938 -4.970 17.464 1.00 74.12 124 ASP A N 1
ATOM 994 C CA . ASP A 1 124 ? 19.570 -3.741 16.965 1.00 74.12 124 ASP A CA 1
ATOM 995 C C . ASP A 1 124 ? 18.950 -2.483 17.619 1.00 74.12 124 ASP A C 1
ATOM 997 O O . ASP A 1 124 ? 17.743 -2.246 17.498 1.00 74.12 124 ASP A O 1
ATOM 1001 N N . PRO A 1 125 ? 19.729 -1.661 18.351 1.00 71.44 125 PRO A N 1
ATOM 1002 C CA . PRO A 1 125 ? 19.261 -0.377 18.876 1.00 71.44 125 PRO A CA 1
ATOM 1003 C C . PRO A 1 125 ? 18.736 0.580 17.795 1.00 71.44 125 PRO A C 1
ATOM 1005 O O . PRO A 1 125 ? 17.862 1.394 18.086 1.00 71.44 125 PRO A O 1
ATOM 1008 N N . SER A 1 126 ? 19.228 0.468 16.557 1.00 68.44 126 SER A N 1
ATOM 1009 C CA . SER A 1 126 ? 18.806 1.290 15.418 1.00 68.44 126 SER A CA 1
ATOM 1010 C C . SER A 1 126 ? 17.400 0.960 14.902 1.00 68.44 126 SER A C 1
ATOM 1012 O O . SER A 1 126 ? 16.722 1.810 14.324 1.00 68.44 126 SER A O 1
ATOM 1014 N N . SER A 1 127 ? 16.919 -0.251 15.196 1.00 72.25 127 SER A N 1
ATOM 1015 C CA . SER A 1 127 ? 15.580 -0.746 14.863 1.00 72.25 127 SER A CA 1
ATOM 1016 C C . SER A 1 127 ? 14.633 -0.777 16.070 1.00 72.25 127 SER A C 1
ATOM 1018 O O . SER A 1 127 ? 13.552 -1.370 16.025 1.00 72.25 127 SER A O 1
ATOM 1020 N N . ALA A 1 128 ? 15.003 -0.110 17.171 1.00 83.81 128 ALA A N 1
ATOM 1021 C CA . ALA A 1 128 ? 14.169 0.034 18.361 1.00 83.81 128 ALA A CA 1
ATOM 1022 C C . ALA A 1 128 ? 13.056 1.079 18.170 1.00 83.81 128 ALA A C 1
ATOM 1024 O O . ALA A 1 128 ? 12.976 2.079 18.886 1.00 83.81 128 ALA A O 1
ATOM 1025 N N . PHE A 1 129 ? 12.168 0.833 17.211 1.00 86.94 129 PHE A N 1
ATOM 1026 C CA . PHE A 1 129 ? 10.984 1.644 16.956 1.00 86.94 129 PHE A CA 1
ATOM 1027 C C . PHE A 1 129 ? 9.778 0.778 16.581 1.00 86.94 129 PHE A C 1
ATOM 1029 O O . PHE A 1 129 ? 9.908 -0.395 16.228 1.00 86.94 129 PHE A O 1
ATOM 1036 N N . ILE A 1 130 ? 8.597 1.376 16.692 1.00 90.88 130 ILE A N 1
ATOM 1037 C CA . ILE A 1 130 ? 7.328 0.836 16.202 1.00 90.88 130 ILE A CA 1
ATOM 1038 C C . ILE A 1 130 ? 7.019 1.541 14.886 1.00 90.88 130 ILE A C 1
ATOM 1040 O O . ILE A 1 130 ? 7.089 2.770 14.818 1.00 90.88 130 ILE A O 1
ATOM 1044 N N . TYR A 1 131 ? 6.698 0.779 13.845 1.00 90.06 131 TYR A N 1
ATOM 1045 C CA . TYR A 1 131 ? 6.419 1.330 12.525 1.00 90.06 131 TYR A CA 1
ATOM 1046 C C . TYR A 1 131 ? 4.924 1.644 12.374 1.00 90.06 131 TYR A C 1
ATOM 1048 O O . TYR A 1 131 ? 4.099 0.776 12.090 1.00 90.06 131 TYR A O 1
ATOM 1056 N N . ILE A 1 132 ? 4.573 2.908 12.609 1.00 92.56 132 ILE A N 1
ATOM 1057 C CA . ILE A 1 132 ? 3.192 3.408 12.649 1.00 92.56 132 ILE A CA 1
ATOM 1058 C C . ILE A 1 132 ? 2.513 3.297 11.281 1.00 92.56 132 ILE A C 1
ATOM 1060 O O . ILE A 1 132 ? 1.324 2.988 11.217 1.00 92.56 132 ILE A O 1
ATOM 1064 N N . GLY A 1 133 ? 3.262 3.485 10.187 1.00 87.56 133 GLY A N 1
ATOM 1065 C CA . GLY A 1 133 ? 2.728 3.409 8.821 1.00 87.56 133 GLY A CA 1
ATOM 1066 C C . GLY A 1 133 ? 2.053 2.071 8.485 1.00 87.56 133 GLY A C 1
ATOM 1067 O O . GLY A 1 133 ? 1.089 2.044 7.724 1.00 87.56 133 GLY A O 1
ATOM 1068 N N . GLU A 1 134 ? 2.496 0.968 9.096 1.00 87.69 134 GLU A N 1
ATOM 1069 C CA . GLU A 1 134 ? 1.915 -0.373 8.898 1.00 87.69 134 GLU A CA 1
ATOM 1070 C C . GLU A 1 134 ? 1.086 -0.869 10.080 1.00 87.69 134 GLU A C 1
ATOM 1072 O O . GLU A 1 134 ? 0.434 -1.914 10.022 1.00 87.69 134 GLU A O 1
ATOM 1077 N N . GLN A 1 135 ? 1.041 -0.090 11.153 1.00 92.38 135 GLN A N 1
ATOM 1078 C CA . GLN A 1 135 ? 0.354 -0.476 12.370 1.00 92.38 135 GLN A CA 1
ATOM 1079 C C . GLN A 1 135 ? -1.159 -0.648 12.168 1.00 92.38 135 GLN A C 1
ATOM 1081 O O . GLN A 1 135 ? -1.760 -1.520 12.792 1.00 92.38 135 GLN A O 1
ATOM 1086 N N . GLY A 1 136 ? -1.775 0.109 11.251 1.00 94.94 136 GLY A N 1
ATOM 1087 C CA . GLY A 1 136 ? -3.185 -0.077 10.895 1.00 94.94 136 GLY A CA 1
ATOM 1088 C C . GLY A 1 136 ? -3.465 -1.452 10.282 1.00 94.94 136 GLY A C 1
ATOM 1089 O O . GLY A 1 136 ? -4.454 -2.085 10.646 1.00 94.94 136 GLY A O 1
ATOM 1090 N N . LEU A 1 137 ? -2.582 -1.950 9.404 1.00 94.50 137 LEU A N 1
ATOM 1091 C CA . LEU A 1 137 ? -2.677 -3.308 8.851 1.00 94.50 137 LEU A CA 1
ATOM 1092 C C . LEU A 1 137 ? -2.552 -4.350 9.967 1.00 94.50 137 LEU A C 1
ATOM 1094 O O . LEU A 1 137 ? -3.348 -5.283 10.037 1.00 94.50 137 LEU A O 1
ATOM 1098 N N . SER A 1 138 ? -1.565 -4.180 10.850 1.00 95.06 138 SER A N 1
ATOM 1099 C CA . SER A 1 138 ? -1.352 -5.067 11.999 1.00 95.06 138 SER A CA 1
ATOM 1100 C C . SER A 1 138 ? -2.591 -5.131 12.902 1.00 95.06 138 SER A C 1
ATOM 1102 O O . SER A 1 138 ? -3.034 -6.222 13.256 1.00 95.06 138 SER A O 1
ATOM 1104 N N . ALA A 1 139 ? -3.192 -3.981 13.224 1.00 97.56 139 ALA A N 1
ATOM 1105 C CA . ALA A 1 139 ? -4.424 -3.909 14.006 1.00 97.56 139 ALA A CA 1
ATOM 1106 C C . ALA A 1 139 ? -5.607 -4.569 13.286 1.00 97.56 139 ALA A C 1
ATOM 1108 O O . ALA A 1 139 ? -6.370 -5.310 13.903 1.00 97.56 139 ALA A O 1
ATOM 1109 N N . TYR A 1 140 ? -5.731 -4.342 11.975 1.00 97.75 140 TYR A N 1
ATOM 1110 C CA . TYR A 1 140 ? -6.749 -4.981 11.148 1.00 97.75 140 TYR A CA 1
ATOM 1111 C C . TYR A 1 140 ? -6.635 -6.503 11.183 1.00 97.75 140 TYR A C 1
ATOM 1113 O O . TYR A 1 140 ? -7.623 -7.170 11.483 1.00 97.75 140 TYR A O 1
ATOM 1121 N N . PHE A 1 141 ? -5.437 -7.053 10.966 1.00 95.19 141 PHE A N 1
ATOM 1122 C CA . PHE A 1 141 ? -5.209 -8.496 11.038 1.00 95.19 141 PHE A CA 1
ATOM 1123 C C . PHE A 1 141 ? -5.522 -9.079 12.414 1.00 95.19 141 PHE A C 1
ATOM 1125 O O . PHE A 1 141 ? -6.153 -10.128 12.497 1.00 95.19 141 PHE A O 1
ATOM 1132 N N . GLU A 1 142 ? -5.145 -8.406 13.499 1.00 96.56 142 GLU A N 1
ATOM 1133 C CA . GLU A 1 142 ? -5.522 -8.850 14.843 1.00 96.56 142 GLU A CA 1
ATOM 1134 C C . GLU A 1 142 ? -7.027 -8.838 15.064 1.00 96.56 142 GLU A C 1
ATOM 1136 O O . GLU A 1 142 ? -7.574 -9.767 15.653 1.00 96.56 142 GLU A O 1
ATOM 1141 N N . TYR A 1 143 ? -7.730 -7.847 14.529 1.00 98.31 143 TYR A N 1
ATOM 1142 C CA . TYR A 1 143 ? -9.180 -7.854 14.593 1.00 98.31 143 TYR A CA 1
ATOM 1143 C C . TYR A 1 143 ? -9.796 -9.006 13.780 1.00 98.31 143 TYR A C 1
ATOM 1145 O O . TYR A 1 143 ? -10.753 -9.625 14.243 1.00 98.31 143 TYR A O 1
ATOM 1153 N N . LEU A 1 144 ? -9.218 -9.372 12.626 1.00 96.38 144 LEU A N 1
ATOM 1154 C CA . LEU A 1 144 ? -9.623 -10.584 11.896 1.00 96.38 144 LEU A CA 1
ATOM 1155 C C . LEU A 1 144 ? -9.414 -11.844 12.749 1.00 96.38 144 LEU A C 1
ATOM 1157 O O . LEU A 1 144 ? -10.300 -12.691 12.819 1.00 96.38 144 LEU A O 1
ATOM 1161 N N . MET A 1 145 ? -8.268 -11.958 13.430 1.00 95.56 145 MET A N 1
ATOM 1162 C CA . MET A 1 145 ? -7.988 -13.088 14.324 1.00 95.56 145 MET A CA 1
ATOM 1163 C C . MET A 1 145 ? -8.976 -13.142 15.491 1.00 95.56 145 MET A C 1
ATOM 1165 O O . MET A 1 145 ? -9.406 -14.229 15.874 1.00 95.56 145 MET A O 1
ATOM 1169 N N . TYR A 1 146 ? -9.379 -11.993 16.039 1.00 97.38 146 TYR A N 1
ATOM 1170 C CA . TYR A 1 146 ? -10.438 -11.933 17.045 1.00 97.38 146 TYR A CA 1
ATOM 1171 C C . TYR A 1 146 ? -11.763 -12.482 16.511 1.00 97.38 146 TYR A C 1
ATOM 1173 O O . TYR A 1 146 ? -12.377 -13.305 17.180 1.00 97.38 146 TYR A O 1
ATOM 1181 N N . GLU A 1 147 ? -12.190 -12.078 15.315 1.00 96.56 147 GLU A N 1
ATOM 1182 C CA . GLU A 1 147 ? -13.436 -12.588 14.733 1.00 96.56 147 GLU A CA 1
ATOM 1183 C C . GLU A 1 147 ? -13.399 -14.097 14.462 1.00 96.56 147 GLU A C 1
ATOM 1185 O O . GLU A 1 147 ? -14.404 -14.774 14.660 1.00 96.56 147 GLU A O 1
ATOM 1190 N N . ILE A 1 148 ? -12.249 -14.629 14.037 1.00 93.31 148 ILE A N 1
ATOM 1191 C CA . ILE A 1 148 ? -12.083 -16.062 13.756 1.00 93.31 148 ILE A CA 1
ATOM 1192 C C . ILE A 1 148 ? -12.074 -16.884 15.051 1.00 93.31 148 ILE A C 1
ATOM 1194 O O . ILE A 1 148 ? -12.673 -17.953 15.114 1.00 93.31 148 ILE A O 1
ATOM 1198 N N . THR A 1 149 ? -11.382 -16.403 16.087 1.00 93.94 149 THR A N 1
ATOM 1199 C CA . THR A 1 149 ? -11.069 -17.210 17.282 1.00 93.94 149 THR A CA 1
ATOM 1200 C C . THR A 1 149 ? -11.915 -16.879 18.510 1.00 93.94 149 THR A C 1
ATOM 1202 O O . THR A 1 149 ? -11.952 -17.655 19.462 1.00 93.94 149 THR A O 1
ATOM 1205 N N . GLY A 1 150 ? -12.537 -15.700 18.553 1.00 95.75 150 GLY A N 1
ATOM 1206 C CA . GLY A 1 150 ? -13.165 -15.140 19.751 1.00 95.75 150 GLY A CA 1
ATOM 1207 C C . GLY A 1 150 ? -12.183 -14.712 20.854 1.00 95.75 150 GLY A C 1
ATOM 1208 O O . GLY A 1 150 ? -12.622 -14.258 21.912 1.00 95.75 150 GLY A O 1
ATOM 1209 N N . ASN A 1 151 ? -10.862 -14.827 20.652 1.00 96.00 151 ASN A N 1
ATOM 1210 C CA . ASN A 1 151 ? -9.873 -14.524 21.688 1.00 96.00 151 ASN A CA 1
ATOM 1211 C C . ASN A 1 151 ? -9.750 -13.006 21.931 1.00 96.00 151 ASN A C 1
ATOM 1213 O O . ASN A 1 151 ? -9.284 -12.245 21.079 1.00 96.00 151 ASN A O 1
ATOM 1217 N N . ALA A 1 152 ? -10.123 -12.572 23.139 1.00 97.31 152 ALA A N 1
ATOM 1218 C CA . ALA A 1 152 ? -10.133 -11.167 23.544 1.00 97.31 152 ALA A CA 1
ATOM 1219 C C . ALA A 1 152 ? -8.748 -10.491 23.525 1.00 97.31 152 ALA A C 1
ATOM 1221 O O . ALA A 1 152 ? -8.684 -9.262 23.438 1.00 97.31 152 ALA A O 1
ATOM 1222 N N . LEU A 1 153 ? -7.650 -11.258 23.566 1.00 96.50 153 LEU A N 1
ATOM 1223 C CA . LEU A 1 153 ? -6.294 -10.725 23.409 1.00 96.50 153 LEU A CA 1
ATOM 1224 C C . LEU A 1 153 ? -6.155 -9.968 22.086 1.00 96.50 153 LEU A C 1
ATOM 1226 O O . LEU A 1 153 ? -5.682 -8.833 22.077 1.00 96.50 153 LEU A O 1
ATOM 1230 N N . TRP A 1 154 ? -6.600 -10.571 20.983 1.00 97.75 154 TRP A N 1
ATOM 1231 C CA . TRP A 1 154 ? -6.458 -9.981 19.655 1.00 97.75 154 TRP A CA 1
ATOM 1232 C C . TRP A 1 154 ? -7.271 -8.701 19.514 1.00 97.75 154 TRP A C 1
ATOM 1234 O O . TRP A 1 154 ? -6.768 -7.694 19.020 1.00 97.75 154 TRP A O 1
ATOM 1244 N N . ARG A 1 155 ? -8.488 -8.689 20.066 1.00 98.00 155 ARG A N 1
ATOM 1245 C CA . ARG A 1 155 ? -9.306 -7.478 20.141 1.00 98.00 155 ARG A CA 1
ATOM 1246 C C . ARG A 1 155 ? -8.611 -6.373 20.936 1.00 98.00 155 ARG A C 1
ATOM 1248 O O . ARG A 1 155 ? -8.578 -5.231 20.485 1.00 98.00 155 ARG A O 1
ATOM 1255 N N . LYS A 1 156 ? -8.063 -6.702 22.115 1.00 98.19 156 LYS A N 1
ATOM 1256 C CA . LYS A 1 156 ? -7.332 -5.748 22.966 1.00 98.19 156 LYS A CA 1
ATOM 1257 C C . LYS A 1 156 ? -6.167 -5.129 22.191 1.00 98.19 156 LYS A C 1
ATOM 1259 O O . LYS A 1 156 ? -6.092 -3.907 22.097 1.00 98.19 156 LYS A O 1
ATOM 1264 N N . ARG A 1 157 ? -5.303 -5.956 21.593 1.00 97.88 157 ARG A N 1
ATOM 1265 C CA . ARG A 1 157 ? -4.125 -5.483 20.851 1.00 97.88 157 ARG A CA 1
ATOM 1266 C C . ARG A 1 157 ? -4.502 -4.644 19.622 1.00 97.88 157 ARG A C 1
ATOM 1268 O O . ARG A 1 157 ? -3.897 -3.593 19.405 1.00 97.88 157 ARG A O 1
ATOM 1275 N N . ALA A 1 158 ? -5.554 -5.024 18.894 1.00 98.25 158 ALA A N 1
ATOM 1276 C CA . ALA A 1 158 ? -6.053 -4.258 17.754 1.00 98.25 158 ALA A CA 1
ATOM 1277 C C . ALA A 1 158 ? -6.505 -2.844 18.161 1.00 98.25 158 ALA A C 1
ATOM 1279 O O . ALA A 1 158 ? -6.138 -1.860 17.517 1.00 98.25 158 ALA A O 1
ATOM 1280 N N . PHE A 1 159 ? -7.267 -2.725 19.254 1.00 98.69 159 PHE A N 1
ATOM 1281 C CA . PHE A 1 159 ? -7.733 -1.430 19.762 1.00 98.69 159 PHE A CA 1
ATOM 1282 C C . PHE A 1 159 ? -6.579 -0.577 20.292 1.00 98.69 159 PHE A C 1
ATOM 1284 O O . PHE A 1 159 ? -6.498 0.601 19.960 1.00 98.69 159 PHE A O 1
ATOM 1291 N N . GLU A 1 160 ? -5.657 -1.168 21.055 1.00 98.44 160 GLU A N 1
ATOM 1292 C CA . GLU A 1 160 ? -4.484 -0.457 21.573 1.00 98.44 160 GLU A CA 1
ATOM 1293 C C . GLU A 1 160 ? -3.612 0.111 20.453 1.00 98.44 160 GLU A C 1
ATOM 1295 O O . GLU A 1 160 ? -3.184 1.263 20.527 1.00 98.44 160 GLU A O 1
ATOM 1300 N N . GLN A 1 161 ? -3.389 -0.666 19.389 1.00 98.19 161 GLN A N 1
ATOM 1301 C CA . GLN A 1 161 ? -2.652 -0.194 18.223 1.00 98.19 161 GLN A CA 1
ATOM 1302 C C . GLN A 1 161 ? -3.362 0.986 17.544 1.00 98.19 161 GLN A C 1
ATOM 1304 O O . GLN A 1 161 ? -2.713 1.986 17.235 1.00 98.19 161 GLN A O 1
ATOM 1309 N N . MET A 1 162 ? -4.676 0.894 17.335 1.00 98.56 162 MET A N 1
ATOM 1310 C CA . MET A 1 162 ? -5.472 1.963 16.723 1.00 98.56 162 MET A CA 1
ATOM 1311 C C . MET A 1 162 ? -5.492 3.241 17.567 1.00 98.56 162 MET A C 1
ATOM 1313 O O . MET A 1 162 ? -5.327 4.335 17.033 1.00 98.56 162 MET A O 1
ATOM 1317 N N . ASP A 1 163 ? -5.630 3.114 18.885 1.00 98.50 163 ASP A N 1
ATOM 1318 C CA . ASP A 1 163 ? -5.629 4.249 19.811 1.00 98.50 163 ASP A CA 1
ATOM 1319 C C . ASP A 1 163 ? -4.244 4.900 19.914 1.00 98.50 163 ASP A C 1
ATOM 1321 O O . ASP A 1 163 ? -4.126 6.112 20.111 1.00 98.50 163 ASP A O 1
ATOM 1325 N N . PHE A 1 164 ? -3.177 4.114 19.759 1.00 98.25 164 PHE A N 1
ATOM 1326 C CA . PHE A 1 164 ? -1.818 4.635 19.734 1.00 98.25 164 PHE A CA 1
ATOM 1327 C C . PHE A 1 164 ? -1.518 5.431 18.461 1.00 98.25 164 PHE A C 1
ATOM 1329 O O . PHE A 1 164 ? -0.909 6.496 18.560 1.00 98.25 164 PHE A O 1
ATOM 1336 N N . ILE A 1 165 ? -1.998 4.975 17.297 1.00 97.50 165 ILE A N 1
ATOM 1337 C CA . ILE A 1 165 ? -1.863 5.692 16.016 1.00 97.50 165 ILE A CA 1
ATOM 1338 C C . ILE A 1 165 ? -2.373 7.136 16.132 1.00 97.50 165 ILE A C 1
ATOM 1340 O O . ILE A 1 165 ? -1.701 8.058 15.670 1.00 97.50 165 ILE A O 1
ATOM 1344 N N . LEU A 1 166 ? -3.514 7.352 16.801 1.00 97.75 166 LEU A N 1
ATOM 1345 C CA . LEU A 1 166 ? -4.111 8.687 16.962 1.00 97.75 166 LEU A CA 1
ATOM 1346 C C . LEU A 1 166 ? -3.162 9.692 17.627 1.00 97.75 166 LEU A C 1
ATOM 1348 O O . LEU A 1 166 ? -3.196 10.879 17.316 1.00 97.75 166 LEU A O 1
ATOM 1352 N N . LYS A 1 167 ? -2.293 9.222 18.528 1.00 96.31 167 LYS A N 1
ATOM 1353 C CA . LYS A 1 167 ? -1.334 10.073 19.249 1.00 96.31 167 LYS A CA 1
ATOM 1354 C C . LYS A 1 167 ? -0.209 10.588 18.348 1.00 96.31 167 LYS A C 1
ATOM 1356 O O . LYS A 1 167 ? 0.459 11.546 18.720 1.00 96.31 167 LYS A O 1
ATOM 1361 N N . GLY A 1 168 ? 0.010 9.950 17.198 1.00 93.31 168 GLY A N 1
ATOM 1362 C CA . GLY A 1 168 ? 1.012 10.339 16.209 1.00 93.31 168 GLY A CA 1
ATOM 1363 C C . GLY A 1 168 ? 0.488 11.264 15.111 1.00 93.31 168 GLY A C 1
ATOM 1364 O O . GLY A 1 168 ? 1.250 11.573 14.193 1.00 93.31 168 GLY A O 1
ATOM 1365 N N . GLN A 1 169 ? -0.787 11.669 15.162 1.00 95.81 169 GLN A N 1
ATOM 1366 C CA . GLN A 1 169 ? -1.393 12.547 14.165 1.00 95.81 169 GLN A CA 1
ATOM 1367 C C . GLN A 1 169 ? -1.183 14.027 14.507 1.00 95.81 169 GLN A C 1
ATOM 1369 O O . GLN A 1 169 ? -1.448 14.465 15.626 1.00 95.81 169 GLN A O 1
ATOM 1374 N N . ASN A 1 170 ? -0.787 14.821 13.514 1.00 92.06 170 ASN A N 1
ATOM 1375 C CA . ASN A 1 170 ? -0.795 16.271 13.613 1.00 92.06 170 ASN A CA 1
ATOM 1376 C C . ASN A 1 170 ? -2.238 16.784 13.596 1.00 92.06 170 ASN A C 1
ATOM 1378 O O . ASN A 1 170 ? -2.933 16.715 12.578 1.00 92.06 170 ASN A O 1
ATOM 1382 N N . THR A 1 171 ? -2.676 17.310 14.735 1.00 90.44 171 THR A N 1
ATOM 1383 C CA . THR A 1 171 ? -4.039 17.806 14.945 1.00 90.44 171 THR A CA 1
ATOM 1384 C C . THR A 1 171 ? -4.134 19.332 14.949 1.00 90.44 171 THR A C 1
ATOM 1386 O O . THR A 1 171 ? -5.228 19.857 15.147 1.00 90.44 171 THR A O 1
ATOM 1389 N N . ASN A 1 172 ? -3.033 20.046 14.686 1.00 85.75 172 ASN A N 1
ATOM 1390 C CA . ASN A 1 172 ? -3.037 21.502 14.593 1.00 85.75 172 ASN A CA 1
ATOM 1391 C C . ASN A 1 172 ? -3.586 21.955 13.223 1.00 85.75 172 ASN A C 1
ATOM 1393 O O . ASN A 1 172 ? -2.903 21.739 12.220 1.00 85.75 172 ASN A O 1
ATOM 1397 N N . PRO A 1 173 ? -4.775 22.589 13.149 1.00 85.38 173 PRO A N 1
ATOM 1398 C CA . PRO A 1 173 ? -5.369 23.023 11.882 1.00 85.38 173 PRO A CA 1
ATOM 1399 C C . PRO A 1 173 ? -4.581 24.135 11.175 1.00 85.38 173 PRO A C 1
ATOM 1401 O O . PRO A 1 173 ? -4.747 24.304 9.968 1.00 85.38 173 PRO A O 1
ATOM 1404 N N . ASP A 1 174 ? -3.726 24.862 11.899 1.00 83.12 174 ASP A N 1
ATOM 1405 C CA . ASP A 1 174 ? -2.901 25.941 11.347 1.00 83.12 174 ASP A CA 1
ATOM 1406 C C . ASP A 1 174 ? -1.575 25.425 10.756 1.00 83.12 174 ASP A C 1
ATOM 1408 O O . ASP A 1 174 ? -0.867 26.162 10.064 1.00 83.12 174 ASP A O 1
ATOM 1412 N N . ASP A 1 175 ? -1.219 24.158 11.000 1.00 81.06 175 ASP A N 1
ATOM 1413 C CA . ASP A 1 175 ? -0.039 23.540 10.398 1.00 81.06 175 ASP A CA 1
ATOM 1414 C C . ASP A 1 175 ? -0.347 23.128 8.945 1.00 81.06 175 ASP A C 1
ATOM 1416 O O . ASP A 1 175 ? -1.322 22.411 8.698 1.00 81.06 175 ASP A O 1
ATOM 1420 N N . PRO A 1 176 ? 0.501 23.479 7.961 1.00 82.31 176 PRO A N 1
ATOM 1421 C CA . PRO A 1 176 ? 0.396 22.965 6.592 1.00 82.31 176 PRO A CA 1
ATOM 1422 C C . PRO A 1 176 ? 0.313 21.431 6.490 1.00 82.31 176 PRO A C 1
ATOM 1424 O O . PRO A 1 176 ? -0.200 20.894 5.508 1.00 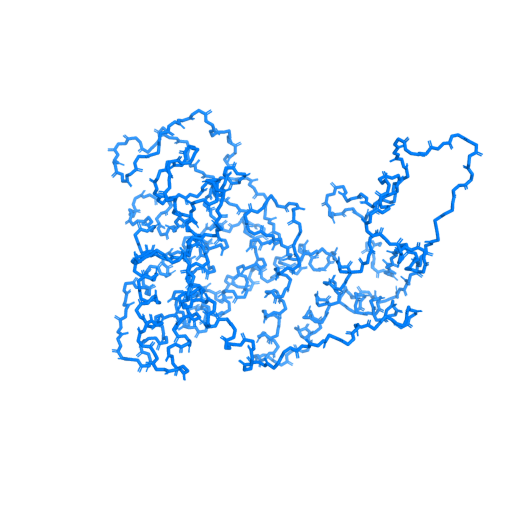82.31 176 PRO A O 1
ATOM 1427 N N . ASN A 1 177 ? 0.809 20.719 7.504 1.00 87.69 177 ASN A N 1
ATOM 1428 C CA . ASN A 1 177 ? 0.779 19.265 7.613 1.00 87.69 177 ASN A CA 1
ATOM 1429 C C . ASN A 1 177 ? -0.388 18.743 8.464 1.00 87.69 177 ASN A C 1
ATOM 1431 O O . ASN A 1 177 ? -0.357 17.588 8.885 1.00 87.69 177 ASN A O 1
ATOM 1435 N N . TYR A 1 178 ? -1.418 19.555 8.717 1.00 87.50 178 TYR A N 1
ATOM 1436 C CA . TYR A 1 178 ? -2.622 19.128 9.426 1.00 87.50 178 TYR A CA 1
ATOM 1437 C C . TYR A 1 178 ? -3.188 17.824 8.844 1.00 87.50 178 TYR A C 1
ATOM 1439 O O . TYR A 1 178 ? -3.493 17.732 7.647 1.00 87.50 178 TYR A O 1
ATOM 1447 N N . GLY A 1 179 ? -3.333 16.822 9.714 1.00 92.50 179 GLY A N 1
ATOM 1448 C CA . GLY A 1 179 ? -3.826 15.486 9.395 1.00 92.50 179 GLY A CA 1
ATOM 1449 C C . GLY A 1 179 ? -2.748 14.427 9.162 1.00 92.50 179 GLY A C 1
ATOM 1450 O O . GLY A 1 179 ? -3.079 13.243 9.226 1.00 92.50 179 GLY A O 1
ATOM 1451 N N . VAL A 1 180 ? -1.480 14.802 8.953 1.00 94.06 180 VAL A N 1
ATOM 1452 C CA . VAL A 1 180 ? -0.396 13.823 8.767 1.00 94.06 180 VAL A CA 1
ATOM 1453 C C . VAL A 1 180 ? -0.198 12.966 10.015 1.00 94.06 180 VAL A C 1
ATOM 1455 O O . VAL A 1 180 ? -0.227 13.474 11.133 1.00 94.06 180 VAL A O 1
ATOM 1458 N N . VAL A 1 181 ? 0.051 11.676 9.830 1.00 95.19 181 VAL A N 1
ATOM 1459 C CA . VAL A 1 181 ? 0.497 10.749 10.870 1.00 95.19 181 VAL A CA 1
ATOM 1460 C C . VAL A 1 181 ? 1.979 10.457 10.668 1.00 95.19 181 VAL A C 1
ATOM 1462 O O . VAL A 1 181 ? 2.435 10.185 9.551 1.00 95.19 181 VAL A O 1
ATOM 1465 N N . HIS A 1 182 ? 2.738 10.526 11.758 1.00 91.88 182 HIS A N 1
ATOM 1466 C CA . HIS A 1 182 ? 4.138 10.117 11.782 1.00 91.88 182 HIS A CA 1
ATOM 1467 C C . HIS A 1 182 ? 4.301 8.629 11.445 1.00 91.88 182 HIS A C 1
ATOM 1469 O O . HIS A 1 182 ? 3.451 7.812 11.777 1.00 91.88 182 HIS A O 1
ATOM 1475 N N . THR A 1 183 ? 5.398 8.266 10.782 1.00 88.75 183 THR A N 1
ATOM 1476 C CA . THR A 1 183 ? 5.599 6.915 10.223 1.00 88.75 183 THR A CA 1
ATOM 1477 C C . THR A 1 183 ? 6.204 5.950 11.224 1.00 88.75 183 THR A C 1
ATOM 1479 O O . THR A 1 183 ? 6.035 4.740 11.086 1.00 88.75 183 THR A O 1
ATOM 1482 N N . ALA A 1 184 ? 6.849 6.469 12.267 1.00 89.00 184 ALA A N 1
ATOM 1483 C CA . ALA A 1 184 ? 7.504 5.686 13.296 1.00 89.00 184 ALA A CA 1
ATOM 1484 C C . ALA A 1 184 ? 7.292 6.271 14.699 1.00 89.00 184 ALA A C 1
ATOM 1486 O O . ALA A 1 184 ? 7.018 7.458 14.880 1.00 89.00 184 ALA A O 1
ATOM 1487 N N . TYR A 1 185 ? 7.466 5.420 15.707 1.00 90.69 185 TYR A N 1
ATOM 1488 C CA . TYR A 1 185 ? 7.609 5.798 17.107 1.00 90.69 185 TYR A CA 1
ATOM 1489 C C . TYR A 1 185 ? 8.890 5.179 17.667 1.00 90.69 185 TYR A C 1
ATOM 1491 O O . TYR A 1 185 ? 8.968 3.965 17.867 1.00 90.69 185 TYR A O 1
ATOM 1499 N N . SER A 1 186 ? 9.895 6.009 17.934 1.00 87.81 186 SER A N 1
ATOM 1500 C CA . SER A 1 186 ? 11.168 5.575 18.514 1.00 87.81 186 SER A CA 1
ATOM 1501 C C . SER A 1 186 ? 10.986 5.190 19.982 1.00 87.81 186 SER A C 1
ATOM 1503 O O . SER A 1 186 ? 10.476 5.975 20.786 1.00 87.81 186 SER A O 1
ATOM 1505 N N . LEU A 1 187 ? 11.416 3.979 20.346 1.00 87.38 187 LEU A N 1
ATOM 1506 C CA . LEU A 1 187 ? 11.366 3.469 21.723 1.00 87.38 187 LEU A CA 1
ATOM 1507 C C . LEU A 1 187 ? 12.555 3.952 22.562 1.00 87.38 187 LEU A C 1
ATOM 1509 O O . LEU A 1 187 ? 12.454 4.022 23.790 1.00 87.38 187 LEU A O 1
ATOM 1513 N N . VAL A 1 188 ? 13.653 4.292 21.891 1.00 81.94 188 VAL A N 1
ATOM 1514 C CA . VAL A 1 188 ? 14.907 4.787 22.462 1.00 81.94 188 VAL A CA 1
ATOM 1515 C C . VAL A 1 188 ? 15.265 6.134 21.841 1.00 81.94 188 VAL A C 1
ATOM 1517 O O . VAL A 1 188 ? 14.724 6.504 20.799 1.00 81.94 188 VAL A O 1
ATOM 1520 N N . ASP A 1 189 ? 16.199 6.850 22.459 1.00 76.31 189 ASP A N 1
ATOM 1521 C CA . ASP A 1 189 ? 16.804 8.022 21.835 1.00 76.31 189 ASP A CA 1
ATOM 1522 C C . ASP A 1 189 ? 17.726 7.562 20.702 1.00 76.31 189 ASP A C 1
ATOM 1524 O O . ASP A 1 189 ? 18.850 7.113 20.931 1.00 76.31 189 ASP A O 1
ATOM 1528 N N . TYR A 1 190 ? 17.216 7.617 19.471 1.00 63.16 190 TYR A N 1
ATOM 1529 C CA . TYR A 1 190 ? 17.941 7.205 18.276 1.00 63.16 190 TYR A CA 1
ATOM 1530 C C . TYR A 1 190 ? 18.036 8.350 17.265 1.00 63.16 190 TYR A C 1
ATOM 1532 O O . TYR A 1 190 ? 17.037 8.789 16.691 1.00 63.16 190 TYR A O 1
ATOM 1540 N N . GLY A 1 191 ? 19.267 8.814 17.030 1.00 61.28 191 GLY A N 1
ATOM 1541 C CA . GLY A 1 191 ? 19.564 9.851 16.045 1.00 61.28 191 GLY A CA 1
ATOM 1542 C C . GLY A 1 191 ? 18.841 11.186 16.311 1.00 61.28 191 GLY A C 1
ATOM 1543 O O . GLY A 1 191 ? 18.451 11.466 17.444 1.00 61.28 191 GLY A O 1
ATOM 1544 N N . PRO A 1 192 ? 18.647 12.028 15.277 1.00 57.66 192 PRO A N 1
ATOM 1545 C CA . PRO A 1 192 ? 17.998 13.338 15.417 1.00 57.66 192 PRO A CA 1
ATOM 1546 C C . PRO A 1 192 ? 16.498 13.257 15.752 1.00 57.66 192 PRO A C 1
ATOM 1548 O O . PRO A 1 192 ? 15.888 14.273 16.069 1.00 57.66 192 PRO A O 1
ATOM 1551 N N . ALA A 1 193 ? 15.897 12.065 15.683 1.00 62.72 193 ALA A N 1
ATOM 1552 C CA . ALA A 1 193 ? 14.485 11.857 15.979 1.00 62.72 193 ALA A CA 1
ATOM 1553 C C . ALA A 1 193 ? 14.167 11.922 17.481 1.00 62.72 193 ALA A C 1
ATOM 1555 O O . ALA A 1 193 ? 13.050 12.283 17.843 1.00 62.72 193 ALA A O 1
ATOM 1556 N N . GLY A 1 194 ? 15.126 11.552 18.341 1.00 71.88 194 GLY A N 1
ATOM 1557 C CA . GLY A 1 194 ? 14.866 11.314 19.763 1.00 71.88 194 GLY A CA 1
ATOM 1558 C C . GLY A 1 194 ? 13.820 10.216 19.998 1.00 71.88 194 GLY A C 1
ATOM 1559 O O . GLY A 1 194 ? 13.377 9.526 19.072 1.00 71.88 194 GLY A O 1
ATOM 1560 N N . LYS A 1 195 ? 13.428 10.025 21.258 1.00 83.44 195 LYS A N 1
ATOM 1561 C CA . LYS A 1 195 ? 12.301 9.163 21.627 1.00 83.44 195 LYS A CA 1
ATOM 1562 C C . LYS A 1 195 ? 10.963 9.822 21.273 1.00 83.44 195 LYS A C 1
ATOM 1564 O O . LYS A 1 195 ? 10.705 10.952 21.673 1.00 83.44 195 LYS A O 1
ATOM 1569 N N . GLY A 1 196 ? 10.062 9.078 20.629 1.00 88.06 196 GLY A N 1
ATOM 1570 C CA . GLY A 1 196 ? 8.717 9.559 20.294 1.00 88.06 196 GLY A CA 1
ATOM 1571 C C . GLY A 1 196 ? 8.330 9.395 18.825 1.00 88.06 196 GLY A C 1
ATOM 1572 O O . GLY A 1 196 ? 9.037 8.756 18.042 1.00 88.06 196 GLY A O 1
ATOM 1573 N N . PHE A 1 197 ? 7.168 9.951 18.473 1.00 89.69 197 PHE A N 1
ATOM 1574 C CA . PHE A 1 197 ? 6.644 9.940 17.107 1.00 89.69 197 PHE A CA 1
ATOM 1575 C C . PHE A 1 197 ? 7.537 10.750 16.174 1.00 89.69 197 PHE A C 1
ATOM 1577 O O . PHE A 1 197 ? 7.930 11.865 16.502 1.00 89.69 197 PHE A O 1
ATOM 1584 N N . ASN A 1 198 ? 7.860 10.184 15.015 1.00 86.19 198 ASN A N 1
ATOM 1585 C CA . ASN A 1 198 ? 8.700 10.838 14.028 1.00 86.19 198 ASN A CA 1
ATOM 1586 C C . ASN A 1 198 ? 8.541 10.229 12.625 1.00 86.19 198 ASN A C 1
ATOM 1588 O O . ASN A 1 198 ? 7.876 9.211 12.440 1.00 86.19 198 ASN A O 1
ATOM 1592 N N . SER A 1 199 ? 9.169 10.866 11.634 1.00 86.50 199 SER A N 1
ATOM 1593 C CA . SER A 1 199 ? 9.254 10.356 10.257 1.00 86.50 199 SER A CA 1
ATOM 1594 C C . SER A 1 199 ? 10.682 10.422 9.715 1.00 86.50 199 SER A C 1
ATOM 1596 O O . SER A 1 199 ? 10.927 10.945 8.630 1.00 86.50 199 SER A O 1
ATOM 1598 N N . TYR A 1 200 ? 11.658 9.995 10.525 1.00 77.62 200 TYR A N 1
ATOM 1599 C CA . TYR A 1 200 ? 13.064 9.960 10.107 1.00 77.62 200 TYR A CA 1
ATOM 1600 C C . TYR A 1 200 ? 13.456 8.649 9.415 1.00 77.62 200 TYR A C 1
ATOM 1602 O O . TYR A 1 200 ? 14.496 8.630 8.761 1.00 77.62 200 TYR A O 1
ATOM 1610 N N . ASP A 1 201 ? 12.662 7.580 9.558 1.00 69.44 201 ASP A N 1
ATOM 1611 C CA . ASP A 1 201 ? 12.816 6.282 8.877 1.00 69.44 201 ASP A CA 1
ATOM 1612 C C . ASP A 1 201 ? 14.273 5.777 8.868 1.00 69.44 201 ASP A C 1
ATOM 1614 O O . ASP A 1 201 ? 14.969 5.738 7.847 1.00 69.44 201 ASP A O 1
ATOM 1618 N N . ARG A 1 202 ? 14.783 5.474 10.072 1.00 66.50 202 ARG A N 1
ATOM 1619 C CA . ARG A 1 202 ? 16.180 5.055 10.326 1.00 66.50 202 ARG A CA 1
ATOM 1620 C C . ARG A 1 202 ? 17.243 6.076 9.876 1.00 66.50 202 ARG A C 1
ATOM 1622 O O . ARG A 1 202 ? 18.411 5.739 9.732 1.00 66.50 202 ARG A O 1
ATOM 1629 N N . GLY A 1 203 ? 16.851 7.327 9.628 1.00 63.97 203 GLY A N 1
ATOM 1630 C CA . GLY A 1 203 ? 17.726 8.400 9.146 1.00 63.97 203 GLY A CA 1
ATOM 1631 C C . GLY A 1 203 ? 18.082 8.310 7.659 1.00 63.97 203 GLY A C 1
ATOM 1632 O O . GLY A 1 203 ? 18.803 9.171 7.160 1.00 63.97 203 GLY A O 1
ATOM 1633 N N . THR A 1 204 ? 17.579 7.303 6.940 1.00 62.72 204 THR A N 1
ATOM 1634 C CA . THR A 1 204 ? 17.939 7.061 5.532 1.00 62.72 204 THR A CA 1
ATOM 1635 C C . THR A 1 204 ? 17.077 7.858 4.560 1.00 62.72 204 THR A C 1
ATOM 1637 O O . THR A 1 204 ? 17.541 8.235 3.484 1.00 62.72 204 THR A O 1
ATOM 1640 N N . ASN A 1 205 ? 15.833 8.161 4.943 1.00 71.25 205 ASN A N 1
ATOM 1641 C CA . ASN A 1 205 ? 14.889 8.861 4.085 1.00 71.25 205 ASN A CA 1
ATOM 1642 C C . ASN A 1 205 ? 13.932 9.782 4.873 1.00 71.25 205 ASN A C 1
ATOM 1644 O O . ASN A 1 205 ? 12.720 9.621 4.770 1.00 71.25 205 ASN A O 1
ATOM 1648 N N . PRO A 1 206 ? 14.424 10.779 5.630 1.00 78.12 206 PRO A N 1
ATOM 1649 C CA . PRO A 1 206 ? 13.573 11.596 6.496 1.00 78.12 206 PRO A CA 1
ATOM 1650 C C . PRO A 1 206 ? 12.542 12.426 5.720 1.00 78.12 206 PRO A C 1
ATOM 1652 O O . PRO A 1 206 ? 12.877 13.015 4.685 1.00 78.12 206 PRO A O 1
ATOM 1655 N N . GLY A 1 207 ? 11.315 12.488 6.243 1.00 81.81 207 GLY A N 1
ATOM 1656 C CA . GLY A 1 207 ? 10.181 13.272 5.745 1.00 81.81 207 GLY A CA 1
ATOM 1657 C C . GLY A 1 207 ? 8.848 12.532 5.892 1.00 81.81 207 GLY A C 1
ATOM 1658 O O . GLY A 1 207 ? 8.814 11.321 6.087 1.00 81.81 207 GLY A O 1
ATOM 1659 N N . TYR A 1 208 ? 7.730 13.247 5.780 1.00 87.38 208 TYR A N 1
ATOM 1660 C CA . TYR A 1 208 ? 6.402 12.638 5.845 1.00 87.38 208 TYR A CA 1
ATOM 1661 C C . TYR A 1 208 ? 6.120 11.778 4.607 1.00 87.38 208 TYR A C 1
ATOM 1663 O O . TYR A 1 208 ? 6.383 12.201 3.479 1.00 87.38 208 TYR A O 1
ATOM 1671 N N . LYS A 1 209 ? 5.544 10.590 4.809 1.00 87.62 209 LYS A N 1
ATOM 1672 C CA . LYS A 1 209 ? 5.282 9.609 3.744 1.00 87.62 209 LYS A CA 1
ATOM 1673 C C . LYS A 1 209 ? 3.817 9.601 3.347 1.00 87.62 209 LYS A C 1
ATOM 1675 O O . LYS A 1 209 ? 2.939 9.327 4.168 1.00 87.62 209 LYS A O 1
ATOM 1680 N N . ILE A 1 210 ? 3.566 9.932 2.088 1.00 89.50 210 ILE A N 1
ATOM 1681 C CA . ILE A 1 210 ? 2.219 10.156 1.561 1.00 89.50 210 ILE A CA 1
ATOM 1682 C C . ILE A 1 210 ? 1.477 8.837 1.389 1.00 89.50 210 ILE A C 1
ATOM 1684 O O . ILE A 1 210 ? 0.363 8.676 1.883 1.00 89.50 210 ILE A O 1
ATOM 1688 N N . ASP A 1 211 ? 2.119 7.880 0.733 1.00 87.25 211 ASP A N 1
ATOM 1689 C CA . ASP A 1 211 ? 1.607 6.530 0.539 1.00 87.25 211 ASP A CA 1
ATOM 1690 C C . ASP A 1 211 ? 1.335 5.826 1.860 1.00 87.25 211 ASP A C 1
ATOM 1692 O O . ASP A 1 211 ? 0.274 5.230 1.998 1.00 87.25 211 ASP A O 1
ATOM 1696 N N . LEU A 1 212 ? 2.230 5.935 2.846 1.00 89.56 212 LEU A N 1
ATOM 1697 C CA . LEU A 1 212 ? 2.009 5.329 4.160 1.00 89.56 212 LEU A CA 1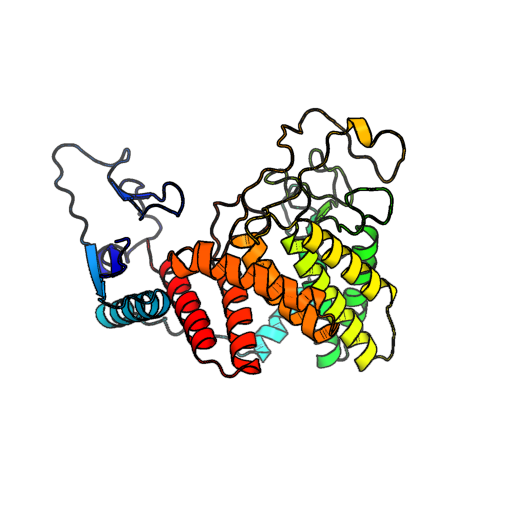
ATOM 1698 C C . LEU A 1 212 ? 0.828 5.954 4.899 1.00 89.56 212 LEU A C 1
ATOM 1700 O O . LEU A 1 212 ? 0.102 5.234 5.571 1.00 89.56 212 LEU A O 1
ATOM 1704 N N . ASN A 1 213 ? 0.582 7.257 4.754 1.00 94.75 213 ASN A N 1
ATOM 1705 C CA . ASN A 1 213 ? -0.599 7.897 5.340 1.00 94.75 213 ASN A CA 1
ATOM 1706 C C . ASN A 1 213 ? -1.899 7.435 4.665 1.00 94.75 213 ASN A C 1
ATOM 1708 O O . ASN A 1 213 ? -2.873 7.126 5.351 1.00 94.75 213 ASN A O 1
ATOM 1712 N N . ILE A 1 214 ? -1.911 7.326 3.332 1.00 95.19 214 ILE A N 1
ATOM 1713 C CA . ILE A 1 214 ? -3.064 6.803 2.581 1.00 95.19 214 ILE A CA 1
ATOM 1714 C C . ILE A 1 214 ? -3.290 5.318 2.913 1.00 95.19 214 ILE A C 1
ATOM 1716 O O . ILE A 1 214 ? -4.420 4.889 3.151 1.00 95.19 214 ILE A O 1
ATOM 1720 N N . TYR A 1 215 ? -2.215 4.534 2.980 1.00 93.31 215 TYR A N 1
ATOM 1721 C CA . TYR A 1 215 ? -2.222 3.118 3.337 1.00 93.31 215 TYR A CA 1
ATOM 1722 C C . TYR A 1 215 ? -2.708 2.890 4.772 1.00 93.31 215 TYR A C 1
ATOM 1724 O O . TYR A 1 215 ? -3.602 2.077 5.003 1.00 93.31 215 TYR A O 1
ATOM 1732 N N . LEU A 1 216 ? -2.179 3.641 5.738 1.00 95.75 216 LEU A N 1
ATOM 1733 C CA . LEU A 1 216 ? -2.635 3.614 7.122 1.00 95.75 216 LEU A CA 1
ATOM 1734 C C . LEU A 1 216 ? -4.121 3.982 7.198 1.00 95.75 216 LEU A C 1
ATOM 1736 O O . LEU A 1 216 ? -4.905 3.249 7.798 1.00 95.75 216 LEU A O 1
ATOM 1740 N N . GLY A 1 217 ? -4.527 5.054 6.512 1.00 97.62 217 GLY A N 1
ATOM 1741 C CA . GLY A 1 217 ? -5.918 5.490 6.422 1.00 97.62 217 GLY A CA 1
ATOM 1742 C C . GLY A 1 217 ? -6.864 4.411 5.885 1.00 97.62 217 GLY A C 1
ATOM 1743 O O . GLY A 1 217 ? -7.932 4.206 6.465 1.00 97.62 217 GLY A O 1
ATOM 1744 N N . ARG A 1 218 ? -6.464 3.655 4.846 1.00 96.69 218 ARG A N 1
ATOM 1745 C CA . ARG A 1 218 ? -7.205 2.471 4.350 1.00 96.69 218 ARG A CA 1
ATOM 1746 C C . ARG A 1 218 ? -7.520 1.511 5.495 1.00 96.69 218 ARG A C 1
ATOM 1748 O O . ARG A 1 218 ? -8.675 1.116 5.656 1.00 96.69 218 ARG A O 1
ATOM 1755 N N . TYR A 1 219 ? -6.518 1.121 6.279 1.00 98.00 219 TYR A N 1
ATOM 1756 C CA . TYR A 1 219 ? -6.723 0.129 7.336 1.00 98.00 219 TYR A CA 1
ATOM 1757 C C . TYR A 1 219 ? -7.429 0.688 8.566 1.00 98.00 219 TYR A C 1
ATOM 1759 O O . TYR A 1 219 ? -8.220 -0.025 9.178 1.00 98.00 219 TYR A O 1
ATOM 1767 N N . MET A 1 220 ? -7.247 1.972 8.878 1.00 98.62 220 MET A N 1
ATOM 1768 C CA . MET A 1 220 ? -8.034 2.634 9.916 1.00 98.62 220 MET A CA 1
ATOM 1769 C C . MET A 1 220 ? -9.528 2.672 9.559 1.00 98.62 220 MET A C 1
ATOM 1771 O O . MET A 1 220 ? -10.371 2.407 10.416 1.00 98.62 220 MET A O 1
ATOM 1775 N N . LEU A 1 221 ? -9.868 2.939 8.292 1.00 98.62 221 LEU A N 1
ATOM 1776 C CA . LEU A 1 221 ? -11.251 2.882 7.808 1.00 98.62 221 LEU A CA 1
ATOM 1777 C C . LEU A 1 221 ? -11.813 1.460 7.820 1.00 98.62 221 LEU A C 1
ATOM 1779 O O . LEU A 1 221 ? -12.962 1.269 8.219 1.00 98.62 221 LEU A O 1
ATOM 1783 N N . HIS A 1 222 ? -11.018 0.464 7.417 1.00 98.19 222 HIS A N 1
ATOM 1784 C CA . HIS A 1 222 ? -11.414 -0.943 7.520 1.00 98.19 222 HIS A CA 1
ATOM 1785 C C . HIS A 1 222 ? -11.701 -1.334 8.969 1.00 98.19 222 HIS A C 1
ATOM 1787 O O . HIS A 1 222 ? -12.754 -1.908 9.237 1.00 98.19 222 HIS A O 1
ATOM 1793 N N . MET A 1 223 ? -10.821 -0.963 9.901 1.00 98.31 223 MET A N 1
ATOM 1794 C CA . MET A 1 223 ? -11.011 -1.181 11.336 1.00 98.31 223 MET A CA 1
ATOM 1795 C C . MET A 1 223 ? -12.286 -0.520 11.853 1.00 98.31 223 MET A C 1
ATOM 1797 O O . MET A 1 223 ? -13.121 -1.194 12.453 1.00 98.31 223 MET A O 1
ATOM 1801 N N . TRP A 1 224 ? -12.478 0.773 11.579 1.00 98.62 224 TRP A N 1
ATOM 1802 C CA . TRP A 1 224 ? -13.685 1.497 11.980 1.00 98.62 224 TRP A CA 1
ATOM 1803 C C . TRP A 1 224 ? -14.959 0.830 11.450 1.00 98.62 224 TRP A C 1
ATOM 1805 O O . TRP A 1 224 ? -15.870 0.536 12.225 1.00 98.62 224 TRP A O 1
ATOM 1815 N N . ASN A 1 225 ? -15.019 0.551 10.145 1.00 98.19 225 ASN A N 1
ATOM 1816 C CA . ASN A 1 225 ? -16.197 -0.040 9.514 1.00 98.19 225 ASN A CA 1
ATOM 1817 C C . ASN A 1 225 ? -16.487 -1.438 10.074 1.00 98.19 225 ASN A C 1
ATOM 1819 O O . ASN A 1 225 ? -17.640 -1.788 10.326 1.00 98.19 225 ASN A O 1
ATOM 1823 N N . ARG A 1 226 ? -15.442 -2.242 10.292 1.00 97.56 226 ARG A N 1
ATOM 1824 C CA . ARG A 1 226 ? -15.582 -3.617 10.763 1.00 97.56 226 ARG A CA 1
ATOM 1825 C C . ARG A 1 226 ? -16.007 -3.679 12.227 1.00 97.56 226 ARG A C 1
ATOM 1827 O O . ARG A 1 226 ? -17.002 -4.333 12.512 1.00 97.56 226 ARG A O 1
ATOM 1834 N N . VAL A 1 227 ? -15.372 -2.908 13.112 1.00 98.38 227 VAL A N 1
ATOM 1835 C CA . VAL A 1 227 ? -15.783 -2.775 14.523 1.00 98.38 227 VAL A CA 1
ATOM 1836 C C . VAL A 1 227 ? -17.210 -2.243 14.638 1.00 98.38 227 VAL A C 1
ATOM 1838 O O . VAL A 1 227 ? -18.013 -2.785 15.396 1.00 98.38 227 VAL A O 1
ATOM 1841 N N . LYS A 1 228 ? -17.572 -1.232 13.841 1.00 98.25 228 LYS A N 1
ATOM 1842 C CA . LYS A 1 228 ? -18.939 -0.701 13.822 1.00 98.25 228 LYS A CA 1
ATOM 1843 C C . LYS A 1 228 ? -19.960 -1.758 13.403 1.00 98.25 228 LYS A C 1
ATOM 1845 O O . LYS A 1 228 ? -21.031 -1.830 13.990 1.00 98.25 228 LYS A O 1
ATOM 1850 N N . ARG A 1 229 ? -19.648 -2.592 12.409 1.00 97.38 229 ARG A N 1
ATOM 1851 C CA . ARG A 1 229 ? -20.558 -3.647 11.934 1.00 97.38 229 ARG A CA 1
ATOM 1852 C C . ARG A 1 229 ? -20.633 -4.846 12.877 1.00 97.38 229 ARG A C 1
ATOM 1854 O O . ARG A 1 229 ? -21.727 -5.351 13.108 1.00 97.38 229 ARG A O 1
ATOM 1861 N N . HIS A 1 230 ? -19.492 -5.307 13.377 1.00 97.75 230 HIS A N 1
ATOM 1862 C CA . HIS A 1 230 ? -19.387 -6.523 14.179 1.00 97.75 230 HIS A CA 1
ATOM 1863 C C . HIS A 1 230 ? -19.792 -6.283 15.639 1.00 97.75 230 HIS A C 1
ATOM 1865 O O . HIS A 1 230 ? -20.545 -7.067 16.204 1.00 97.75 230 HIS A O 1
ATOM 1871 N N . GLU A 1 231 ? -19.369 -5.163 16.229 1.00 97.69 231 GLU A N 1
ATOM 1872 C CA . GLU A 1 231 ? -19.581 -4.868 17.652 1.00 97.69 231 GLU A CA 1
ATOM 1873 C C . GLU A 1 231 ? -20.529 -3.696 17.923 1.00 97.69 231 GLU A C 1
ATOM 1875 O O . GLU A 1 231 ? -20.814 -3.408 19.082 1.00 97.69 231 GLU A O 1
ATOM 1880 N N . GLN A 1 232 ? -21.028 -3.006 16.891 1.00 97.94 232 GLN A N 1
ATOM 1881 C CA . GLN A 1 232 ? -21.900 -1.827 17.046 1.00 97.94 232 GLN A CA 1
ATOM 1882 C C . GLN A 1 232 ? -21.236 -0.663 17.807 1.00 97.94 232 GLN A C 1
ATOM 1884 O O . GLN A 1 232 ? -21.913 0.217 18.338 1.00 97.94 232 GLN A O 1
ATOM 1889 N N . ILE A 1 233 ? -19.899 -0.624 17.828 1.00 98.06 233 ILE A N 1
ATOM 1890 C CA . ILE A 1 233 ? -19.116 0.460 18.429 1.00 98.06 233 ILE A CA 1
ATOM 1891 C C . ILE A 1 233 ? -18.695 1.433 17.328 1.00 98.06 233 ILE A C 1
ATOM 1893 O O . ILE A 1 233 ? -17.921 1.088 16.436 1.00 98.06 233 ILE A O 1
ATOM 1897 N N . ASP A 1 234 ? -19.168 2.676 17.402 1.00 98.00 234 ASP A N 1
ATOM 1898 C CA . ASP A 1 234 ? -18.801 3.709 16.434 1.00 98.00 234 ASP A CA 1
ATOM 1899 C C . ASP A 1 234 ? -17.567 4.509 16.886 1.00 98.00 234 ASP A C 1
ATOM 1901 O O . ASP A 1 234 ? -17.670 5.520 17.584 1.00 98.00 234 ASP A O 1
ATOM 1905 N N . ARG A 1 235 ? -16.380 4.059 16.465 1.00 98.38 235 ARG A N 1
ATOM 1906 C CA . ARG A 1 235 ? -15.098 4.754 16.683 1.00 98.38 235 ARG A CA 1
ATOM 1907 C C . ARG A 1 235 ? -14.913 5.931 15.722 1.00 98.38 235 ARG A C 1
ATOM 1909 O O . ARG A 1 235 ? -14.068 5.912 14.828 1.00 98.38 235 ARG A O 1
ATOM 1916 N N . GLN A 1 236 ? -15.743 6.961 15.883 1.00 98.31 236 GLN A N 1
ATOM 1917 C CA . GLN A 1 236 ? -15.705 8.169 15.047 1.00 98.31 236 GLN A CA 1
ATOM 1918 C C . GLN A 1 236 ? -14.355 8.893 15.078 1.00 98.31 236 GLN A C 1
ATOM 1920 O O . GLN A 1 236 ? -13.999 9.577 14.123 1.00 98.31 236 GLN A O 1
ATOM 1925 N N . ASP A 1 237 ? -13.600 8.750 16.159 1.00 98.50 237 ASP A N 1
ATOM 1926 C CA . ASP A 1 237 ? -12.226 9.221 16.270 1.00 98.50 237 ASP A CA 1
ATOM 1927 C C . ASP A 1 237 ? -11.288 8.511 15.283 1.00 98.50 237 ASP A C 1
ATOM 1929 O O . ASP A 1 237 ? -10.550 9.188 14.568 1.00 98.50 237 ASP A O 1
ATOM 1933 N N . TRP A 1 238 ? -11.383 7.183 15.142 1.00 98.62 238 TRP A N 1
ATOM 1934 C CA . TRP A 1 238 ? -10.637 6.436 14.119 1.00 98.62 238 TRP A CA 1
ATOM 1935 C C . TRP A 1 238 ? -11.035 6.854 12.705 1.00 98.62 238 TRP A C 1
ATOM 1937 O O . TRP A 1 238 ? -10.166 7.084 11.867 1.00 98.62 238 TRP A O 1
ATOM 1947 N N . TYR A 1 239 ? -12.340 6.994 12.447 1.00 98.69 239 TYR A N 1
ATOM 1948 C CA . TYR A 1 239 ? -12.840 7.445 11.147 1.00 98.69 239 TYR A CA 1
ATOM 1949 C C . TYR A 1 239 ? -12.293 8.829 10.783 1.00 98.69 239 TYR A C 1
ATOM 1951 O O . TYR A 1 239 ? -11.697 9.002 9.723 1.00 98.69 239 TYR A O 1
ATOM 1959 N N . LYS A 1 240 ? -12.450 9.819 11.671 1.00 98.56 240 LYS A N 1
ATOM 1960 C CA . LYS A 1 240 ? -11.997 11.197 11.427 1.00 98.56 240 LYS A CA 1
ATOM 1961 C C . LYS A 1 240 ? -10.488 11.269 11.222 1.00 98.56 240 LYS A C 1
ATOM 1963 O O . LYS A 1 240 ? -10.046 11.926 10.284 1.00 98.56 240 LYS A O 1
ATOM 1968 N N . ALA A 1 241 ? -9.715 10.568 12.050 1.00 98.50 241 ALA A N 1
ATOM 1969 C CA . ALA A 1 241 ? -8.267 10.521 11.909 1.00 98.50 241 ALA A CA 1
ATOM 1970 C C . ALA A 1 241 ? -7.842 9.901 10.571 1.00 98.50 241 ALA A C 1
ATOM 1972 O O . ALA A 1 241 ? -6.977 10.455 9.893 1.00 98.50 241 ALA A O 1
ATOM 1973 N N . ALA A 1 242 ? -8.500 8.818 10.143 1.00 98.50 242 ALA A N 1
ATOM 1974 C CA . ALA A 1 242 ? -8.245 8.209 8.842 1.00 98.50 242 ALA A CA 1
ATOM 1975 C C . ALA A 1 242 ? -8.522 9.189 7.694 1.00 98.50 242 ALA A C 1
ATOM 1977 O O . ALA A 1 242 ? -7.679 9.367 6.819 1.00 98.50 242 ALA A O 1
ATOM 1978 N N . ILE A 1 243 ? -9.672 9.873 7.721 1.00 98.50 243 ILE A N 1
ATOM 1979 C CA . ILE A 1 243 ? -10.035 10.871 6.706 1.00 98.50 243 ILE A CA 1
ATOM 1980 C C . ILE A 1 243 ? -9.016 12.014 6.659 1.00 98.50 243 ILE A C 1
ATOM 1982 O O . ILE A 1 243 ? -8.623 12.414 5.567 1.00 98.50 243 ILE A O 1
ATOM 1986 N N . LEU A 1 244 ? -8.547 12.507 7.808 1.00 98.12 244 LEU A N 1
ATOM 1987 C CA . LEU A 1 244 ? -7.534 13.564 7.864 1.00 98.12 244 LEU A CA 1
ATOM 1988 C C . LEU A 1 244 ? -6.193 13.123 7.258 1.00 98.12 244 LEU A C 1
ATOM 1990 O O . LEU A 1 244 ? -5.607 13.884 6.489 1.00 98.12 244 LEU A O 1
ATOM 1994 N N . ALA A 1 245 ? -5.737 11.901 7.548 1.00 97.94 245 ALA A N 1
ATOM 1995 C CA . ALA A 1 245 ? -4.498 11.351 6.990 1.00 97.94 245 ALA A CA 1
ATOM 1996 C C . ALA A 1 245 ? -4.587 11.168 5.467 1.00 97.94 245 ALA A C 1
ATOM 1998 O O . ALA A 1 245 ? -3.676 11.550 4.728 1.00 97.94 245 ALA A O 1
ATOM 1999 N N . ILE A 1 246 ? -5.717 10.637 4.989 1.00 98.06 246 ILE A N 1
ATOM 2000 C CA . ILE A 1 246 ? -5.976 10.446 3.560 1.00 98.06 246 ILE A CA 1
ATOM 2001 C C . ILE A 1 246 ? -6.050 11.805 2.856 1.00 98.06 246 ILE A C 1
ATOM 2003 O O . ILE A 1 246 ? -5.365 12.020 1.859 1.00 98.06 246 ILE A O 1
ATOM 2007 N N . ASP A 1 247 ? -6.839 12.745 3.380 1.00 97.25 247 ASP A N 1
ATOM 2008 C CA . ASP A 1 247 ? -7.015 14.068 2.779 1.00 97.25 247 ASP A CA 1
ATOM 2009 C C . ASP A 1 247 ? -5.715 14.878 2.780 1.00 97.25 247 ASP A C 1
ATOM 2011 O O . ASP A 1 247 ? -5.459 15.608 1.822 1.00 97.25 247 ASP A O 1
ATOM 2015 N N . TRP A 1 248 ? -4.869 14.733 3.806 1.00 95.38 248 TRP A N 1
ATOM 2016 C CA . TRP A 1 248 ? -3.517 15.289 3.781 1.00 95.38 248 TRP A CA 1
ATOM 2017 C C . TRP A 1 248 ? -2.709 14.726 2.611 1.00 95.38 248 TRP A C 1
ATOM 2019 O O . TRP A 1 248 ? -2.130 15.514 1.862 1.00 95.38 248 TRP A O 1
ATOM 2029 N N . GLY A 1 249 ? -2.722 13.403 2.411 1.00 93.12 249 GLY A N 1
ATOM 2030 C CA . GLY A 1 249 ? -1.990 12.747 1.327 1.00 93.12 249 GLY A CA 1
ATOM 2031 C C . GLY A 1 249 ? -2.467 13.156 -0.070 1.00 93.12 249 GLY A C 1
ATOM 2032 O O . GLY A 1 249 ? -1.648 13.433 -0.944 1.00 93.12 249 GLY A O 1
ATOM 2033 N N . LEU A 1 250 ? -3.782 13.284 -0.269 1.00 94.12 250 LEU A N 1
ATOM 2034 C CA . LEU A 1 250 ? -4.376 13.735 -1.536 1.00 94.12 250 LEU A CA 1
ATOM 2035 C C . LEU A 1 250 ? -3.899 15.133 -1.952 1.00 94.12 250 LEU A C 1
ATOM 2037 O O . LEU A 1 250 ? -3.662 15.382 -3.131 1.00 94.12 250 LEU A O 1
ATOM 2041 N N . ARG A 1 251 ? -3.729 16.050 -0.990 1.00 92.25 251 ARG A N 1
ATOM 2042 C CA . ARG A 1 251 ? -3.279 17.428 -1.258 1.00 92.25 251 ARG A CA 1
ATOM 2043 C C . ARG A 1 251 ? -1.820 17.522 -1.719 1.00 92.25 251 ARG A C 1
ATOM 2045 O O . ARG A 1 251 ? -1.406 18.600 -2.129 1.00 92.25 251 ARG A O 1
ATOM 2052 N N . GLN A 1 252 ? -1.061 16.426 -1.660 1.00 90.38 252 GLN A N 1
ATOM 2053 C CA . GLN A 1 252 ? 0.354 16.383 -2.045 1.00 90.38 252 GLN A CA 1
ATOM 2054 C C . GLN A 1 252 ? 0.587 15.972 -3.504 1.00 90.38 252 GLN A C 1
ATOM 2056 O O . GLN A 1 252 ? 1.733 15.810 -3.917 1.00 90.38 252 GLN A O 1
ATOM 2061 N N . GLN A 1 253 ? -0.474 15.749 -4.279 1.00 89.75 253 GLN A N 1
ATOM 2062 C CA . GLN A 1 253 ? -0.354 15.333 -5.673 1.00 89.75 253 GLN A CA 1
ATOM 2063 C C . GLN A 1 253 ? 0.349 16.398 -6.517 1.00 89.75 253 GLN A C 1
ATOM 2065 O O . GLN A 1 253 ? 0.022 17.585 -6.472 1.00 89.75 253 GLN A O 1
ATOM 2070 N N . ASN A 1 254 ? 1.306 15.947 -7.319 1.00 86.19 254 ASN A N 1
ATOM 2071 C CA . ASN A 1 254 ? 2.005 16.789 -8.274 1.00 86.19 254 ASN A CA 1
ATOM 2072 C C . ASN A 1 254 ? 1.129 17.062 -9.506 1.00 86.19 254 ASN A C 1
ATOM 2074 O O . ASN A 1 254 ? 0.183 16.338 -9.817 1.00 86.19 254 ASN A O 1
ATOM 2078 N N . SER A 1 255 ? 1.495 18.084 -10.281 1.00 86.12 255 SER A N 1
ATOM 2079 C CA . SER A 1 255 ? 0.782 18.458 -11.513 1.00 86.12 255 SER A CA 1
ATOM 2080 C C . SER A 1 255 ? 0.831 17.401 -12.623 1.00 86.12 255 SER A C 1
ATOM 2082 O O . SER A 1 255 ? 0.053 17.477 -13.572 1.00 86.12 255 SER A O 1
ATOM 2084 N N . ASP A 1 256 ? 1.721 16.411 -12.520 1.00 82.88 256 ASP A N 1
ATOM 2085 C CA . ASP A 1 256 ? 1.779 15.262 -13.427 1.00 82.88 256 ASP A CA 1
ATOM 2086 C C . ASP A 1 256 ? 0.749 14.166 -13.091 1.00 82.88 256 ASP A C 1
ATOM 2088 O O . ASP A 1 256 ? 0.651 13.177 -13.820 1.00 82.88 256 ASP A O 1
ATOM 2092 N N . GLY A 1 257 ? -0.034 14.357 -12.024 1.00 86.44 257 GLY A N 1
ATOM 2093 C CA . GLY A 1 257 ? -1.058 13.434 -11.544 1.00 86.44 257 GLY A CA 1
ATOM 2094 C C . GLY A 1 257 ? -0.537 12.370 -10.577 1.00 86.44 257 GLY A C 1
ATOM 2095 O O . GLY A 1 257 ? -1.349 11.626 -10.030 1.00 86.44 257 GLY A O 1
ATOM 2096 N N . GLY A 1 258 ? 0.778 12.295 -10.351 1.00 87.69 258 GLY A N 1
ATOM 2097 C CA . GLY A 1 258 ? 1.413 11.354 -9.432 1.00 87.69 258 GLY A CA 1
ATOM 2098 C C . GLY A 1 258 ? 1.646 11.921 -8.029 1.00 87.69 258 GLY A C 1
ATOM 2099 O O . GLY A 1 258 ? 1.307 13.066 -7.726 1.00 87.69 258 GLY A O 1
ATOM 2100 N N . LEU A 1 259 ? 2.232 11.099 -7.156 1.00 86.88 259 LEU A N 1
ATOM 2101 C CA . LEU A 1 259 ? 2.595 11.477 -5.789 1.00 86.88 259 LEU A CA 1
ATOM 2102 C C . LEU A 1 259 ? 4.121 11.577 -5.653 1.00 86.88 259 LEU A C 1
ATOM 2104 O O . LEU A 1 259 ? 4.821 10.674 -6.128 1.00 86.88 259 LEU A O 1
ATOM 2108 N N . PRO A 1 260 ? 4.649 12.624 -4.992 1.00 84.06 260 PRO A N 1
ATOM 2109 C CA . PRO A 1 260 ? 6.067 12.695 -4.663 1.00 84.06 260 PRO A CA 1
ATOM 2110 C C . PRO A 1 260 ? 6.421 11.621 -3.630 1.00 84.06 260 PRO A C 1
ATOM 2112 O O . PRO A 1 260 ? 5.553 11.129 -2.913 1.00 84.06 260 PRO A O 1
ATOM 2115 N N . GLN A 1 261 ? 7.702 11.270 -3.519 1.00 77.00 261 GLN A N 1
ATOM 2116 C CA . GLN A 1 261 ? 8.134 10.226 -2.586 1.00 77.00 261 GLN A CA 1
ATOM 2117 C C . GLN A 1 261 ? 7.826 10.580 -1.126 1.00 77.00 261 GLN A C 1
ATOM 2119 O O . GLN A 1 261 ? 7.431 9.725 -0.331 1.00 77.00 261 GLN A O 1
ATOM 2124 N N . LYS A 1 262 ? 8.053 11.840 -0.757 1.00 82.12 262 LYS A N 1
ATOM 2125 C CA . LYS A 1 262 ? 7.838 12.349 0.594 1.00 82.12 262 LYS A CA 1
ATOM 2126 C C . LYS A 1 262 ? 7.598 13.851 0.584 1.00 82.12 262 LYS A C 1
ATOM 2128 O O . LYS A 1 262 ? 7.927 14.550 -0.370 1.00 82.12 262 LYS A O 1
ATOM 2133 N N . ILE A 1 263 ? 7.105 14.348 1.711 1.00 84.56 263 ILE A N 1
ATOM 2134 C CA . ILE A 1 263 ? 7.119 15.770 2.041 1.00 84.56 263 ILE A CA 1
ATOM 2135 C C . ILE A 1 263 ? 8.247 16.010 3.038 1.00 84.56 263 ILE A C 1
ATOM 2137 O O . ILE A 1 263 ? 8.244 15.466 4.145 1.00 84.56 263 ILE A O 1
ATOM 2141 N N . ALA A 1 264 ? 9.241 16.799 2.636 1.00 77.62 264 ALA A N 1
ATOM 2142 C CA . ALA A 1 264 ? 10.332 17.183 3.520 1.00 77.62 264 ALA A CA 1
ATOM 2143 C C . ALA A 1 264 ? 9.798 17.970 4.728 1.00 77.62 264 ALA A C 1
ATOM 2145 O O . ALA A 1 264 ? 8.808 18.696 4.633 1.00 77.62 264 ALA A O 1
ATOM 2146 N N . PHE A 1 265 ? 10.472 17.856 5.871 1.00 72.44 265 PHE A N 1
ATOM 2147 C CA . PHE A 1 265 ? 10.199 18.748 6.992 1.00 72.44 265 PHE A CA 1
ATOM 2148 C C . PHE A 1 265 ? 10.504 20.194 6.560 1.00 72.44 265 PHE A C 1
ATOM 2150 O O . PHE A 1 265 ? 11.592 20.469 6.056 1.00 72.44 265 PHE A O 1
ATOM 2157 N N . GLU A 1 266 ? 9.550 21.116 6.724 1.00 55.91 266 GLU A N 1
ATOM 2158 C CA . GLU A 1 266 ? 9.801 22.548 6.497 1.00 55.91 266 GLU A CA 1
ATOM 2159 C C . GLU A 1 266 ? 10.994 23.024 7.353 1.00 55.91 266 GLU A C 1
ATOM 2161 O O . GLU A 1 266 ? 11.166 22.539 8.478 1.00 55.91 266 GLU A O 1
ATOM 2166 N N . PRO A 1 267 ? 11.799 23.997 6.882 1.00 44.66 267 PRO A N 1
ATOM 2167 C CA . PRO A 1 267 ? 12.852 24.597 7.691 1.00 44.66 267 PRO A CA 1
ATOM 2168 C C . PRO A 1 267 ? 12.285 25.176 8.994 1.00 44.66 267 PRO A C 1
ATOM 2170 O O . PRO A 1 267 ? 11.291 25.905 9.000 1.00 44.66 267 PRO A O 1
ATOM 2173 N N . ILE A 1 268 ? 12.969 24.880 10.098 1.00 38.22 268 ILE A N 1
ATOM 2174 C CA . ILE A 1 268 ? 12.612 25.194 11.493 1.00 38.22 268 ILE A CA 1
ATOM 2175 C C . ILE A 1 268 ? 12.225 26.659 11.764 1.00 38.22 268 ILE A C 1
ATOM 2177 O O . ILE A 1 268 ? 11.487 26.929 12.707 1.00 38.22 268 ILE A O 1
ATOM 2181 N N . ASN A 1 269 ? 12.626 27.605 10.915 1.00 39.81 269 ASN A N 1
ATOM 2182 C CA . ASN A 1 269 ? 12.443 29.042 11.137 1.00 39.81 269 ASN A CA 1
ATOM 2183 C C . ASN A 1 269 ? 10.968 29.500 11.184 1.00 39.81 269 ASN A C 1
ATOM 2185 O O . ASN A 1 269 ? 10.711 30.643 11.544 1.00 39.81 269 ASN A O 1
ATOM 2189 N N . LYS A 1 270 ? 10.004 28.639 10.822 1.00 41.09 270 LYS A N 1
ATOM 2190 C CA . LYS A 1 270 ? 8.555 28.902 10.945 1.00 41.09 270 LYS A CA 1
ATOM 2191 C C . LYS A 1 270 ? 7.841 28.093 12.038 1.00 41.09 270 LYS A C 1
ATOM 2193 O O . LYS A 1 270 ? 6.657 28.317 12.252 1.00 41.09 270 LYS A O 1
ATOM 2198 N N . ARG A 1 271 ? 8.517 27.154 12.714 1.00 44.53 271 ARG A N 1
ATOM 2199 C CA . ARG A 1 271 ? 7.895 26.236 13.696 1.00 44.53 271 ARG A CA 1
ATOM 2200 C C . ARG A 1 271 ? 8.242 26.556 15.157 1.00 44.53 271 ARG A C 1
ATOM 2202 O O . ARG A 1 271 ? 7.909 25.773 16.035 1.00 44.53 271 ARG A O 1
ATOM 2209 N N . LEU A 1 272 ? 8.935 27.666 15.424 1.00 35.06 272 LEU A N 1
ATOM 2210 C CA . LEU A 1 272 ? 9.582 27.905 16.721 1.00 35.06 272 LEU A CA 1
ATOM 2211 C C . LEU A 1 272 ? 8.709 28.481 17.839 1.00 35.06 272 LEU A C 1
ATOM 2213 O O . LEU A 1 272 ? 9.216 28.590 18.951 1.00 35.06 272 LEU A O 1
ATOM 2217 N N . ASP A 1 273 ? 7.427 28.763 17.618 1.00 36.25 273 ASP A N 1
ATOM 2218 C CA . ASP A 1 273 ? 6.653 29.446 18.663 1.00 36.25 273 ASP A CA 1
ATOM 2219 C C . ASP A 1 273 ? 5.678 28.558 19.444 1.00 36.25 273 ASP A C 1
ATOM 2221 O O . ASP A 1 273 ? 5.149 29.032 20.447 1.00 36.25 273 ASP A O 1
ATOM 2225 N N . GLN A 1 274 ? 5.445 27.285 19.078 1.00 36.38 274 GLN A N 1
ATOM 2226 C CA . GLN A 1 274 ? 4.546 26.413 19.856 1.00 36.38 274 GLN A CA 1
ATOM 2227 C C . GLN A 1 274 ? 4.988 24.941 19.897 1.00 36.38 274 GLN A C 1
ATOM 2229 O O . GLN A 1 274 ? 5.138 24.266 18.880 1.00 36.38 274 GLN A O 1
ATOM 2234 N N . ASP A 1 275 ? 5.186 24.481 21.129 1.00 44.38 275 ASP A N 1
ATOM 2235 C CA . ASP A 1 275 ? 5.506 23.127 21.570 1.00 44.38 275 ASP A CA 1
ATOM 2236 C C . ASP A 1 275 ? 4.449 22.100 21.133 1.00 44.38 275 ASP A C 1
ATOM 2238 O O . ASP A 1 275 ? 3.264 22.283 21.407 1.00 44.38 275 ASP A O 1
ATOM 2242 N N . TRP A 1 276 ? 4.882 20.989 20.527 1.00 40.53 276 TRP A N 1
ATOM 2243 C CA . TRP A 1 276 ? 4.169 19.713 20.674 1.00 40.53 276 TRP A CA 1
ATOM 2244 C C . TRP A 1 276 ? 5.090 18.486 20.553 1.00 40.53 276 TRP A C 1
ATOM 2246 O O . TRP A 1 276 ? 4.738 17.482 19.948 1.00 40.53 276 TRP A O 1
ATOM 2256 N N . MET A 1 277 ? 6.231 18.536 21.251 1.00 32.16 277 MET A N 1
ATOM 2257 C CA . MET A 1 277 ? 7.237 17.471 21.458 1.00 32.16 277 MET A CA 1
ATOM 2258 C C . MET A 1 277 ? 8.524 17.628 20.636 1.00 32.16 277 MET A C 1
ATOM 2260 O O . MET A 1 277 ? 8.586 17.417 19.428 1.00 32.16 277 MET A O 1
ATOM 2264 N N . GLY A 1 278 ? 9.570 18.030 21.362 1.00 38.91 278 GLY A N 1
ATOM 2265 C CA . GLY A 1 278 ? 10.820 18.570 20.849 1.00 38.91 278 GLY A CA 1
ATOM 2266 C C . GLY A 1 278 ? 11.599 17.662 19.903 1.00 38.91 278 GLY A C 1
ATOM 2267 O O . GLY A 1 278 ? 12.056 16.584 20.271 1.00 38.91 278 GLY A O 1
ATOM 2268 N N . THR A 1 279 ? 11.870 18.187 18.712 1.00 39.12 279 THR A N 1
ATOM 2269 C CA . THR A 1 279 ? 12.913 17.683 17.817 1.00 39.12 279 THR A CA 1
ATOM 2270 C C . THR A 1 279 ? 14.049 18.693 17.781 1.00 39.12 279 THR A C 1
ATOM 2272 O O . THR A 1 279 ? 13.942 19.763 17.176 1.00 39.12 279 THR A O 1
ATOM 2275 N N . GLY A 1 280 ? 15.135 18.369 18.475 1.00 31.86 280 GLY A N 1
ATOM 2276 C CA . GLY A 1 280 ? 16.360 19.145 18.429 1.00 31.86 280 GLY A CA 1
ATOM 2277 C C . GLY A 1 280 ? 17.035 19.078 17.057 1.00 31.86 280 GLY A C 1
ATOM 2278 O O . GLY A 1 280 ? 17.141 18.015 16.455 1.00 31.86 280 GLY A O 1
ATOM 2279 N N . GLN A 1 281 ? 17.612 20.225 16.689 1.00 41.34 281 GLN A N 1
ATOM 2280 C CA . GLN A 1 281 ? 18.705 20.450 15.730 1.00 41.34 281 GLN A CA 1
ATOM 2281 C C . GLN A 1 281 ? 18.313 20.805 14.266 1.00 41.34 281 GLN A C 1
ATOM 2283 O O . GLN A 1 281 ? 18.071 19.929 13.436 1.00 41.34 281 GLN A O 1
ATOM 2288 N N . PRO A 1 282 ? 18.363 22.112 13.919 1.00 35.78 282 PRO A N 1
ATOM 2289 C CA . PRO A 1 282 ? 18.147 22.679 12.579 1.00 35.78 282 PRO A CA 1
ATOM 2290 C C . PRO A 1 282 ? 19.204 22.385 11.506 1.00 35.78 282 PRO A C 1
ATOM 2292 O O . PRO A 1 282 ? 18.989 22.718 10.342 1.00 35.78 282 PRO A O 1
ATOM 2295 N N . GLN A 1 283 ? 20.352 21.801 11.847 1.00 31.94 283 GLN A N 1
ATOM 2296 C CA . GLN A 1 283 ? 21.517 21.815 10.948 1.00 31.94 283 GLN A CA 1
ATOM 2297 C C . GLN A 1 283 ? 21.604 20.708 9.879 1.00 31.94 283 GLN A C 1
ATOM 2299 O O . GLN A 1 283 ? 22.596 20.669 9.153 1.00 31.94 283 GLN A O 1
ATOM 2304 N N . TYR A 1 284 ? 20.597 19.841 9.712 1.00 33.34 284 TYR A N 1
ATOM 2305 C CA . TYR A 1 284 ? 20.664 18.753 8.714 1.00 33.34 284 TYR A CA 1
ATOM 2306 C C . TYR A 1 284 ? 19.553 18.742 7.658 1.00 33.34 284 TYR A C 1
ATOM 2308 O O . TYR A 1 284 ? 19.516 17.845 6.817 1.00 33.34 284 TYR A O 1
ATOM 2316 N N . VAL A 1 285 ? 18.707 19.773 7.606 1.00 35.84 285 VAL A N 1
ATOM 2317 C CA . VAL A 1 285 ? 17.745 19.940 6.507 1.00 35.84 285 VAL A CA 1
ATOM 2318 C C . VAL A 1 285 ? 18.441 20.638 5.335 1.00 35.84 285 VAL A C 1
ATOM 2320 O O . VAL A 1 285 ? 18.388 21.856 5.189 1.00 35.84 285 VAL A O 1
ATOM 2323 N N . LYS A 1 286 ? 19.124 19.869 4.479 1.00 29.25 286 LYS A N 1
ATOM 2324 C CA . LYS A 1 286 ? 19.405 20.336 3.114 1.00 29.25 286 LYS A CA 1
ATOM 2325 C C . LYS A 1 286 ? 18.127 20.168 2.286 1.00 29.25 286 LYS A C 1
ATOM 2327 O O . LYS A 1 286 ? 17.638 19.057 2.121 1.00 29.25 286 LYS A O 1
ATOM 2332 N N . HIS A 1 287 ? 17.603 21.303 1.824 1.00 29.80 287 HIS A N 1
ATOM 2333 C CA . HIS A 1 287 ? 16.428 21.479 0.960 1.00 29.80 287 HIS A CA 1
ATOM 2334 C C . HIS A 1 287 ? 16.384 20.512 -0.250 1.00 29.80 287 HIS A C 1
ATOM 2336 O O . HIS A 1 287 ? 17.438 20.087 -0.729 1.00 29.80 287 HIS A O 1
ATOM 2342 N N . PRO A 1 288 ? 15.180 20.224 -0.790 1.00 36.06 288 PRO A N 1
ATOM 2343 C CA . PRO A 1 288 ? 14.517 21.178 -1.684 1.00 36.06 288 PRO A CA 1
ATOM 2344 C C . PRO A 1 288 ? 13.078 21.537 -1.287 1.00 36.06 288 PRO A C 1
ATOM 2346 O O . PRO A 1 288 ? 12.310 20.739 -0.761 1.00 36.06 288 PRO A O 1
ATOM 2349 N N . ILE A 1 289 ? 12.732 22.775 -1.623 1.00 35.53 289 ILE A N 1
ATOM 2350 C CA . ILE A 1 289 ? 11.378 23.290 -1.830 1.00 35.53 289 ILE A CA 1
ATOM 2351 C C . ILE A 1 289 ? 10.652 22.371 -2.836 1.00 35.53 289 ILE A C 1
ATOM 2353 O O . ILE A 1 289 ? 11.168 22.167 -3.931 1.00 35.53 289 ILE A O 1
ATOM 2357 N N . SER A 1 290 ? 9.504 21.800 -2.450 1.00 38.12 290 SER A N 1
ATOM 2358 C CA . SER A 1 290 ? 8.413 21.301 -3.319 1.00 38.12 290 SER A CA 1
ATOM 2359 C C . SER A 1 290 ? 8.794 20.747 -4.716 1.00 38.12 290 SER A C 1
ATOM 2361 O O . SER A 1 290 ? 8.282 21.232 -5.728 1.00 38.12 290 SER A O 1
ATOM 2363 N N . GLY A 1 291 ? 9.704 19.767 -4.806 1.00 41.06 291 GLY A N 1
ATOM 2364 C CA . GLY A 1 291 ? 10.330 19.411 -6.092 1.00 41.06 291 GLY A CA 1
ATOM 2365 C C . GLY A 1 291 ? 10.746 17.954 -6.295 1.00 41.06 291 GLY A C 1
ATOM 2366 O O . GLY A 1 291 ? 11.488 17.674 -7.238 1.00 41.06 291 GLY A O 1
ATOM 2367 N N . GLU A 1 292 ? 10.310 17.014 -5.455 1.00 58.94 292 GLU A N 1
ATOM 2368 C CA . GLU A 1 292 ? 10.541 15.598 -5.757 1.00 58.94 292 GLU A CA 1
ATOM 2369 C C . GLU A 1 292 ? 9.583 15.148 -6.869 1.00 58.94 292 GLU A C 1
ATOM 2371 O O . GLU A 1 292 ? 8.366 15.326 -6.780 1.00 58.94 292 GLU A O 1
ATOM 2376 N N . LYS A 1 293 ? 10.149 14.598 -7.952 1.00 63.69 293 LYS A N 1
ATOM 2377 C CA . LYS A 1 293 ? 9.370 14.029 -9.059 1.00 63.69 293 LYS A CA 1
ATOM 2378 C C . LYS A 1 293 ? 8.442 12.951 -8.514 1.00 63.69 293 LYS A C 1
ATOM 2380 O O . LYS A 1 293 ? 8.824 12.217 -7.603 1.00 63.69 293 LYS A O 1
ATOM 2385 N N . SER A 1 294 ? 7.262 12.826 -9.108 1.00 70.19 294 SER A N 1
ATOM 2386 C CA . SER A 1 294 ? 6.395 11.694 -8.815 1.00 70.19 294 SER A CA 1
ATOM 2387 C C . SER A 1 294 ? 7.117 10.386 -9.141 1.00 70.19 294 SER A C 1
ATOM 2389 O O . SER A 1 294 ? 7.852 10.308 -10.134 1.00 70.19 294 SER A O 1
ATOM 2391 N N . ILE A 1 295 ? 6.929 9.373 -8.297 1.00 70.38 295 ILE A N 1
ATOM 2392 C CA . ILE A 1 295 ? 7.563 8.058 -8.446 1.00 70.38 295 ILE A CA 1
ATOM 2393 C C . ILE A 1 295 ? 6.523 6.939 -8.402 1.00 70.38 295 ILE A C 1
ATOM 2395 O O . ILE A 1 295 ? 5.450 7.098 -7.816 1.00 70.38 295 ILE A O 1
ATOM 2399 N N . SER A 1 296 ? 6.853 5.788 -8.995 1.00 67.12 296 SER A N 1
ATOM 2400 C CA . SER A 1 296 ? 5.901 4.679 -9.111 1.00 67.12 296 SER A CA 1
ATOM 2401 C C . SER A 1 296 ? 5.492 4.116 -7.767 1.00 67.12 296 SER A C 1
ATOM 2403 O O . SER A 1 296 ? 4.346 3.735 -7.599 1.00 67.12 296 SER A O 1
ATOM 2405 N N . THR A 1 297 ? 6.388 4.112 -6.787 1.00 72.06 297 THR A N 1
ATOM 2406 C CA . THR A 1 297 ? 6.153 3.510 -5.473 1.00 72.06 297 THR A CA 1
ATOM 2407 C C . THR A 1 297 ? 4.982 4.132 -4.748 1.00 72.06 297 THR A C 1
ATOM 2409 O O . THR A 1 297 ? 4.047 3.444 -4.348 1.00 72.06 297 THR A O 1
ATOM 2412 N N . THR A 1 298 ? 5.038 5.452 -4.577 1.00 78.88 298 THR A N 1
ATOM 2413 C CA . THR A 1 298 ? 4.086 6.166 -3.736 1.00 78.88 298 THR A CA 1
ATOM 2414 C C . THR A 1 298 ? 2.712 6.138 -4.393 1.00 78.88 298 THR A C 1
ATOM 2416 O O . THR A 1 298 ? 1.711 5.827 -3.751 1.00 78.88 298 THR A O 1
ATOM 2419 N N . SER A 1 299 ? 2.670 6.373 -5.706 1.00 83.38 299 SER A N 1
ATOM 2420 C CA . SER A 1 299 ? 1.451 6.262 -6.504 1.00 83.38 299 SER A CA 1
ATOM 2421 C C . SER A 1 299 ? 0.915 4.827 -6.570 1.00 83.38 299 SER A C 1
ATOM 2423 O O . SER A 1 299 ? -0.291 4.631 -6.449 1.00 83.38 299 SER A O 1
ATOM 2425 N N . GLY A 1 300 ? 1.779 3.828 -6.729 1.00 79.88 300 GLY A N 1
ATOM 2426 C CA . GLY A 1 300 ? 1.427 2.414 -6.842 1.00 79.88 300 GLY A CA 1
ATOM 2427 C C . GLY A 1 300 ? 0.899 1.823 -5.536 1.00 79.88 300 GLY A C 1
ATOM 2428 O O . GLY A 1 300 ? -0.112 1.130 -5.560 1.00 79.88 300 GLY A O 1
ATOM 2429 N N . ARG A 1 301 ? 1.497 2.159 -4.383 1.00 81.06 301 ARG A N 1
ATOM 2430 C CA . ARG A 1 301 ? 1.017 1.734 -3.051 1.00 81.06 301 ARG A CA 1
ATOM 2431 C C . ARG A 1 301 ? -0.258 2.469 -2.628 1.00 81.06 301 ARG A C 1
ATOM 2433 O O . ARG A 1 301 ? -1.124 1.872 -1.987 1.00 81.06 301 ARG A O 1
ATOM 2440 N N . ALA A 1 302 ? -0.411 3.740 -3.005 1.00 88.50 302 ALA A N 1
ATOM 2441 C CA . ALA A 1 302 ? -1.632 4.499 -2.737 1.00 88.50 302 ALA A CA 1
ATOM 2442 C C . ALA A 1 302 ? -2.838 3.970 -3.531 1.00 88.50 302 ALA A C 1
ATOM 2444 O O . ALA A 1 302 ? -3.961 4.004 -3.032 1.00 88.50 302 ALA A O 1
ATOM 2445 N N . LEU A 1 303 ? -2.629 3.460 -4.747 1.00 89.81 303 LEU A N 1
ATOM 2446 C CA . LEU A 1 303 ? -3.707 3.068 -5.654 1.00 89.81 303 LEU A CA 1
ATOM 2447 C C . LEU A 1 303 ? -4.658 1.975 -5.110 1.00 89.81 303 LEU A C 1
ATOM 2449 O O . LEU A 1 303 ? -5.865 2.241 -5.054 1.00 89.81 303 LEU A O 1
ATOM 2453 N N . PRO A 1 304 ? -4.190 0.801 -4.628 1.00 90.38 304 PRO A N 1
ATOM 2454 C CA . PRO A 1 304 ? -5.073 -0.184 -4.003 1.00 90.38 304 PRO A CA 1
ATOM 2455 C C . PRO A 1 304 ? -5.758 0.387 -2.757 1.00 90.38 304 PRO A C 1
ATOM 2457 O O . PRO A 1 304 ? -6.927 0.104 -2.507 1.00 90.38 304 PRO A O 1
ATOM 2460 N N . ALA A 1 305 ? -5.078 1.245 -1.990 1.00 93.00 305 ALA A N 1
ATOM 2461 C CA . ALA A 1 305 ? -5.681 1.885 -0.828 1.00 93.00 305 ALA A CA 1
ATOM 2462 C C . ALA A 1 305 ? -6.845 2.810 -1.194 1.00 93.00 305 ALA A C 1
ATOM 2464 O O . ALA A 1 305 ? -7.903 2.718 -0.572 1.00 93.00 305 ALA A O 1
ATOM 2465 N N . LEU A 1 306 ? -6.698 3.633 -2.231 1.00 95.50 306 LEU A N 1
ATOM 2466 C CA . LEU A 1 306 ? -7.741 4.546 -2.704 1.00 95.50 306 LEU A CA 1
ATOM 2467 C C . LEU A 1 306 ? -9.006 3.813 -3.155 1.00 95.50 306 LEU A C 1
ATOM 2469 O O . LEU A 1 306 ? -10.109 4.300 -2.894 1.00 95.50 306 LEU A O 1
ATOM 2473 N N . TRP A 1 307 ? -8.860 2.629 -3.758 1.00 95.62 307 TRP A N 1
ATOM 2474 C CA . TRP A 1 307 ? -9.998 1.775 -4.098 1.00 95.62 307 TRP A CA 1
ATOM 2475 C C . TRP A 1 307 ? -10.805 1.407 -2.849 1.00 95.62 307 TRP A C 1
ATOM 2477 O O . TRP A 1 307 ? -11.991 1.724 -2.756 1.00 95.62 307 TRP A O 1
ATOM 2487 N N . HIS A 1 308 ? -10.151 0.831 -1.835 1.00 95.69 308 HIS A N 1
ATOM 2488 C CA . HIS A 1 308 ? -10.807 0.439 -0.580 1.00 95.69 308 HIS A CA 1
ATOM 2489 C C . HIS A 1 308 ? -11.405 1.639 0.162 1.00 95.69 308 HIS A C 1
ATOM 2491 O O . HIS A 1 308 ? -12.528 1.565 0.659 1.00 95.69 308 HIS A O 1
ATOM 2497 N N . ILE A 1 309 ? -10.688 2.765 0.198 1.00 97.69 309 ILE A N 1
ATOM 2498 C CA . ILE A 1 309 ? -11.163 4.016 0.802 1.00 97.69 309 ILE A CA 1
ATOM 2499 C C . ILE A 1 309 ? -12.465 4.469 0.131 1.00 97.69 309 ILE A C 1
ATOM 2501 O O . ILE A 1 309 ? -13.436 4.784 0.824 1.00 97.69 309 ILE A O 1
ATOM 2505 N N . TYR A 1 310 ? -12.527 4.467 -1.204 1.00 97.25 310 TYR A N 1
ATOM 2506 C CA . TYR A 1 310 ? -13.752 4.804 -1.928 1.00 97.25 310 TYR A CA 1
ATOM 2507 C C . TYR A 1 310 ? -14.888 3.824 -1.609 1.00 97.25 310 TYR A C 1
ATOM 2509 O O . TYR A 1 310 ? -16.000 4.264 -1.328 1.00 97.25 310 TYR A O 1
ATOM 2517 N N . LYS A 1 311 ? -14.620 2.513 -1.561 1.00 96.44 311 LYS A N 1
ATOM 2518 C CA . LYS A 1 311 ? -15.643 1.504 -1.227 1.00 96.44 311 LYS A CA 1
ATOM 2519 C C . LYS A 1 311 ? -16.237 1.670 0.163 1.00 96.44 311 LYS A C 1
ATOM 2521 O O . LYS A 1 311 ? -17.431 1.441 0.333 1.00 96.44 311 LYS A O 1
ATOM 2526 N N . ILE A 1 312 ? -15.423 2.049 1.145 1.00 97.06 312 ILE A N 1
ATOM 2527 C CA . ILE A 1 312 ? -15.882 2.235 2.526 1.00 97.06 312 ILE A CA 1
ATOM 2528 C C . ILE A 1 312 ? -16.631 3.561 2.681 1.00 97.06 312 ILE A C 1
ATOM 2530 O O . ILE A 1 312 ? -17.645 3.619 3.370 1.00 97.06 312 ILE A O 1
ATOM 2534 N N . THR A 1 313 ? -16.129 4.633 2.066 1.00 97.31 313 THR A N 1
ATOM 2535 C CA . THR A 1 313 ? -16.643 5.993 2.302 1.00 97.31 313 THR A CA 1
ATOM 2536 C C . THR A 1 313 ? -17.743 6.417 1.333 1.00 97.31 313 THR A C 1
ATOM 2538 O O . THR A 1 313 ? -18.509 7.323 1.649 1.00 97.31 313 THR A O 1
ATOM 2541 N N . GLY A 1 314 ? -17.792 5.833 0.133 1.00 97.00 314 GLY A N 1
ATOM 2542 C CA . GLY A 1 314 ? -18.655 6.269 -0.966 1.00 97.00 314 GLY A CA 1
ATOM 2543 C C . GLY A 1 314 ? -18.326 7.661 -1.523 1.00 97.00 314 GLY A C 1
ATOM 2544 O O . GLY A 1 314 ? -19.073 8.173 -2.350 1.00 97.00 314 GLY A O 1
ATOM 2545 N N . ASN A 1 315 ? -17.235 8.303 -1.086 1.00 97.38 315 ASN A N 1
ATOM 2546 C CA . ASN A 1 315 ? -16.941 9.686 -1.453 1.00 97.38 315 ASN A CA 1
ATOM 2547 C C . ASN A 1 315 ? -16.226 9.772 -2.811 1.00 97.38 315 ASN A C 1
ATOM 2549 O O . ASN A 1 315 ? -15.088 9.321 -2.964 1.00 97.38 315 ASN A O 1
ATOM 2553 N N . GLU A 1 316 ? -16.876 10.416 -3.781 1.00 97.19 316 GLU A N 1
ATOM 2554 C CA . GLU A 1 316 ? -16.397 10.556 -5.162 1.00 97.19 316 GLU A CA 1
ATOM 2555 C C . GLU A 1 316 ? -15.028 11.237 -5.283 1.00 97.19 316 GLU A C 1
ATOM 2557 O O . GLU A 1 316 ? -14.304 10.970 -6.244 1.00 97.19 316 GLU A O 1
ATOM 2562 N N . LYS A 1 317 ? -14.616 12.057 -4.303 1.00 96.88 317 LYS A N 1
ATOM 2563 C CA . LYS A 1 317 ? -13.283 12.682 -4.319 1.00 96.88 317 LYS A CA 1
ATOM 2564 C C . LYS A 1 317 ? -12.165 11.636 -4.372 1.00 96.88 317 LYS A C 1
ATOM 2566 O O . LYS A 1 317 ? -11.195 11.813 -5.105 1.00 96.88 317 LYS A O 1
ATOM 2571 N N . TYR A 1 318 ? -12.329 10.522 -3.652 1.00 97.50 318 TYR A N 1
ATOM 2572 C CA . TYR A 1 318 ? -11.347 9.439 -3.625 1.00 97.50 318 TYR A CA 1
ATOM 2573 C C . TYR A 1 318 ? -11.362 8.643 -4.925 1.00 97.50 318 TYR A C 1
ATOM 2575 O O . TYR A 1 318 ? -10.305 8.275 -5.424 1.00 97.50 318 TYR A O 1
ATOM 2583 N N . GLN A 1 319 ? -12.539 8.446 -5.526 1.00 95.94 319 GLN A N 1
ATOM 2584 C CA . GLN A 1 319 ? -12.650 7.801 -6.833 1.00 95.94 319 GLN A CA 1
ATOM 2585 C C . GLN A 1 319 ? -11.995 8.638 -7.938 1.00 95.94 319 GLN A C 1
ATOM 2587 O O . GLN A 1 319 ? -11.304 8.093 -8.799 1.00 95.94 319 GLN A O 1
ATOM 2592 N N . LYS A 1 320 ? -12.206 9.959 -7.925 1.00 95.94 320 LYS A N 1
ATOM 2593 C CA . LYS A 1 320 ? -11.569 10.877 -8.873 1.00 95.94 320 LYS A CA 1
ATOM 2594 C C . LYS A 1 320 ? -10.047 10.800 -8.751 1.00 95.94 320 LYS A C 1
ATOM 2596 O O . LYS A 1 320 ? -9.374 10.564 -9.748 1.00 95.94 320 LYS A O 1
ATOM 2601 N N . PHE A 1 321 ? -9.533 10.908 -7.528 1.00 95.81 321 PHE A N 1
ATOM 2602 C CA . PHE A 1 321 ? -8.100 10.828 -7.257 1.00 95.81 321 PHE A CA 1
ATOM 2603 C C . PHE A 1 321 ? -7.498 9.471 -7.657 1.00 95.81 321 PHE A C 1
ATOM 2605 O O . PHE A 1 321 ? -6.463 9.414 -8.313 1.00 95.81 321 PHE A O 1
ATOM 2612 N N . MET A 1 322 ? -8.187 8.367 -7.347 1.00 95.38 322 MET A N 1
ATOM 2613 C CA . MET A 1 322 ? -7.811 7.014 -7.777 1.00 95.38 322 MET A CA 1
ATOM 2614 C C . MET A 1 322 ? -7.628 6.929 -9.298 1.00 95.38 322 MET A C 1
ATOM 2616 O O . MET A 1 322 ? -6.632 6.381 -9.758 1.00 95.38 322 MET A O 1
ATOM 2620 N N . LYS A 1 323 ? -8.549 7.501 -10.085 1.00 94.81 323 LYS A N 1
ATOM 2621 C CA . LYS A 1 323 ? -8.460 7.509 -11.557 1.00 94.81 323 LYS A CA 1
ATOM 2622 C C . LYS A 1 323 ? -7.283 8.341 -12.075 1.00 94.81 323 LYS A C 1
ATOM 2624 O O . LYS A 1 323 ? -6.666 7.973 -13.069 1.00 94.81 323 LYS A O 1
ATOM 2629 N N . GLU A 1 324 ? -6.960 9.453 -11.421 1.00 94.12 324 GLU A N 1
ATOM 2630 C CA . GLU A 1 324 ? -5.797 10.275 -11.783 1.00 94.12 324 GLU A CA 1
ATOM 2631 C C . GLU A 1 324 ? -4.482 9.527 -11.523 1.00 94.12 324 GLU A C 1
ATOM 2633 O O . GLU A 1 324 ? -3.625 9.465 -12.406 1.00 94.12 324 GLU A O 1
ATOM 2638 N N . ILE A 1 325 ? -4.366 8.877 -10.361 1.00 92.38 325 ILE A N 1
ATOM 2639 C CA . ILE A 1 325 ? -3.205 8.056 -9.997 1.00 92.38 325 ILE A CA 1
ATOM 2640 C C . ILE A 1 325 ? -3.095 6.810 -10.890 1.00 92.38 325 ILE A C 1
ATOM 2642 O O . ILE A 1 325 ? -1.991 6.447 -11.295 1.00 92.38 325 ILE A O 1
ATOM 2646 N N . GLU A 1 326 ? -4.211 6.170 -11.246 1.00 93.62 326 GLU A N 1
ATOM 2647 C CA . GLU A 1 326 ? -4.264 5.084 -12.239 1.00 93.62 326 GLU A CA 1
ATOM 2648 C C . GLU A 1 326 ? -3.684 5.534 -13.584 1.00 93.62 326 GLU A C 1
ATOM 2650 O O . GLU A 1 326 ? -2.763 4.905 -14.106 1.00 93.62 326 GLU A O 1
ATOM 2655 N N . ASN A 1 327 ? -4.166 6.661 -14.116 1.00 93.00 327 ASN A N 1
ATOM 2656 C CA . ASN A 1 327 ? -3.688 7.208 -15.385 1.00 93.00 327 ASN A CA 1
ATOM 2657 C C . ASN A 1 327 ? -2.194 7.548 -15.339 1.00 93.00 327 ASN A C 1
ATOM 2659 O O . ASN A 1 327 ? -1.468 7.293 -16.305 1.00 93.00 327 ASN A O 1
ATOM 2663 N N . TYR A 1 328 ? -1.730 8.111 -14.221 1.00 90.56 328 TYR A N 1
ATOM 2664 C CA . TYR A 1 328 ? -0.317 8.381 -14.000 1.00 90.56 328 TYR A CA 1
ATOM 2665 C C . TYR A 1 328 ? 0.509 7.087 -14.020 1.00 90.56 328 TYR A C 1
ATOM 2667 O O . TYR A 1 328 ? 1.464 7.009 -14.791 1.00 90.56 328 TYR A O 1
ATOM 2675 N N . ASN A 1 329 ? 0.123 6.052 -13.262 1.00 87.56 329 ASN A N 1
ATOM 2676 C CA . ASN A 1 329 ? 0.842 4.769 -13.228 1.00 87.56 329 ASN A CA 1
ATOM 2677 C C . ASN A 1 329 ? 0.916 4.110 -14.613 1.00 87.56 329 ASN A C 1
ATOM 2679 O O . ASN A 1 329 ? 1.996 3.707 -15.054 1.00 87.56 329 ASN A O 1
ATOM 2683 N N . LEU A 1 330 ? -0.209 4.069 -15.336 1.00 89.00 330 LEU A N 1
ATOM 2684 C CA . LEU A 1 330 ? -0.260 3.522 -16.692 1.00 89.00 330 LEU A CA 1
ATOM 2685 C C . LEU A 1 330 ? 0.693 4.274 -17.625 1.00 89.00 330 LEU A C 1
ATOM 2687 O O . LEU A 1 330 ? 1.536 3.668 -18.281 1.00 89.00 330 LEU A O 1
ATOM 2691 N N . LYS A 1 331 ? 0.603 5.608 -17.675 1.00 87.75 331 LYS A N 1
ATOM 2692 C CA . LYS A 1 331 ? 1.382 6.438 -18.607 1.00 87.75 331 LYS A CA 1
ATOM 2693 C C . LYS A 1 331 ? 2.866 6.522 -18.249 1.00 87.75 331 LYS A C 1
ATOM 2695 O O . LYS A 1 331 ? 3.715 6.539 -19.144 1.00 87.75 331 LYS A O 1
ATOM 2700 N N . ALA A 1 332 ? 3.182 6.665 -16.967 1.00 82.62 332 ALA A N 1
ATOM 2701 C CA . ALA A 1 332 ? 4.534 6.943 -16.508 1.00 82.62 332 ALA A CA 1
ATOM 2702 C C . ALA A 1 332 ? 5.383 5.676 -16.376 1.00 82.62 332 ALA A C 1
ATOM 2704 O O . ALA A 1 332 ? 6.590 5.780 -16.606 1.00 82.62 332 ALA A O 1
ATOM 2705 N N . PHE A 1 333 ? 4.770 4.520 -16.086 1.00 80.19 333 PHE A N 1
ATOM 2706 C CA . PHE A 1 333 ? 5.496 3.303 -15.724 1.00 80.19 333 PHE A CA 1
ATOM 2707 C C . PHE A 1 333 ? 5.080 2.066 -16.510 1.00 80.19 333 PHE A C 1
ATOM 2709 O O . PHE A 1 333 ? 5.899 1.552 -17.269 1.00 80.19 333 PHE A O 1
ATOM 2716 N N . GLN A 1 334 ? 3.829 1.613 -16.392 1.00 82.81 334 GLN A N 1
ATOM 2717 C CA . GLN A 1 334 ? 3.425 0.324 -16.972 1.00 82.81 334 GLN A CA 1
ATOM 2718 C C . GLN A 1 334 ? 3.575 0.315 -18.499 1.00 82.81 334 GLN A C 1
ATOM 2720 O O . GLN A 1 334 ? 4.249 -0.548 -19.053 1.00 82.81 334 GLN A O 1
ATOM 2725 N N . ASN A 1 335 ? 3.110 1.370 -19.178 1.00 84.38 335 ASN A N 1
ATOM 2726 C CA . ASN A 1 335 ? 3.281 1.533 -20.627 1.00 84.38 335 ASN A CA 1
ATOM 2727 C C . ASN A 1 335 ? 4.745 1.711 -21.074 1.00 84.38 335 ASN A C 1
ATOM 2729 O O . ASN A 1 335 ? 5.024 1.842 -22.268 1.00 84.38 335 ASN A O 1
ATOM 2733 N N . LYS A 1 336 ? 5.680 1.794 -20.130 1.00 79.94 336 LYS A N 1
ATOM 2734 C CA . LYS A 1 336 ? 7.119 1.905 -20.367 1.00 79.94 336 LYS A CA 1
ATOM 2735 C C . LYS A 1 336 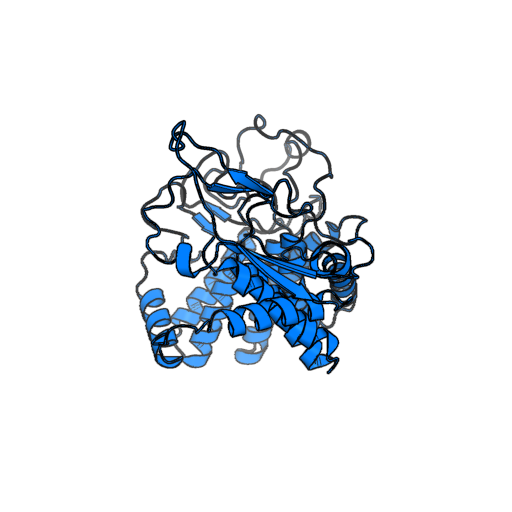? 7.891 0.699 -19.829 1.00 79.94 336 LYS A C 1
ATOM 2737 O O . LYS A 1 336 ? 9.114 0.776 -19.781 1.00 79.94 336 LYS A O 1
ATOM 2742 N N . PHE A 1 337 ? 7.204 -0.380 -19.445 1.00 77.88 337 PHE A N 1
ATOM 2743 C CA . PHE A 1 337 ? 7.817 -1.595 -18.895 1.00 77.88 337 PHE A CA 1
ATOM 2744 C C . PHE A 1 337 ? 8.591 -1.348 -17.590 1.00 77.88 337 PHE A C 1
ATOM 2746 O O . PHE A 1 337 ? 9.556 -2.044 -17.285 1.00 77.88 337 PHE A O 1
ATOM 2753 N N . LEU A 1 338 ? 8.197 -0.324 -16.826 1.00 75.38 338 LEU A N 1
ATOM 2754 C CA . LEU A 1 338 ? 8.823 0.003 -15.548 1.00 75.38 338 LEU A CA 1
ATOM 2755 C C . LEU A 1 338 ? 8.069 -0.661 -14.401 1.00 75.38 338 LEU A C 1
ATOM 2757 O O . LEU A 1 338 ? 6.839 -0.663 -14.368 1.00 75.38 338 LEU A O 1
ATOM 2761 N N . PHE A 1 339 ? 8.820 -1.149 -13.417 1.00 72.00 339 PHE A N 1
ATOM 2762 C CA . PHE A 1 339 ? 8.260 -1.691 -12.187 1.00 72.00 339 PHE A CA 1
ATOM 2763 C C . PHE A 1 339 ? 7.482 -0.624 -11.400 1.00 72.00 339 PHE A C 1
ATOM 2765 O O . PHE A 1 339 ? 7.986 0.461 -11.084 1.00 72.00 339 PHE A O 1
ATOM 2772 N N . ASN A 1 340 ? 6.260 -0.985 -11.008 1.00 66.56 340 ASN A N 1
ATOM 2773 C CA . ASN A 1 340 ? 5.384 -0.166 -10.168 1.00 66.56 340 ASN A CA 1
ATOM 2774 C C . ASN A 1 340 ? 5.629 -0.347 -8.658 1.00 66.56 340 ASN A C 1
ATOM 2776 O O . ASN A 1 340 ? 4.759 -0.041 -7.847 1.00 66.56 340 ASN A O 1
ATOM 2780 N N . SER A 1 341 ? 6.797 -0.869 -8.267 1.00 63.28 341 SER A N 1
ATOM 2781 C CA . SER A 1 341 ? 7.015 -1.413 -6.927 1.00 63.28 341 SER A CA 1
ATOM 2782 C C . SER A 1 341 ? 8.370 -1.050 -6.330 1.00 63.28 341 SER A C 1
ATOM 2784 O O . SER A 1 341 ? 9.408 -1.391 -6.892 1.00 63.28 341 SER A O 1
ATOM 2786 N N . HIS A 1 342 ? 8.355 -0.400 -5.166 1.00 59.00 342 H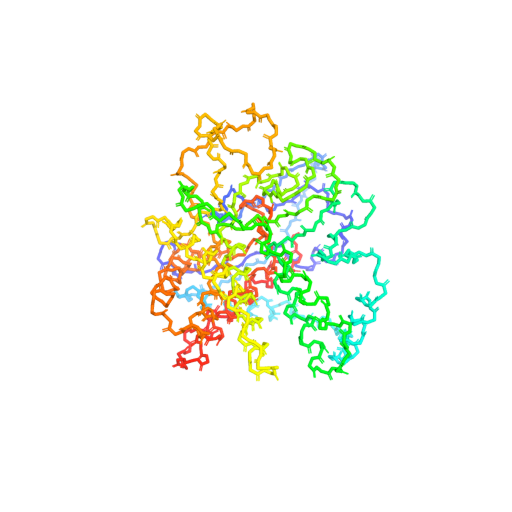IS A N 1
ATOM 2787 C CA . HIS A 1 342 ? 9.533 -0.197 -4.322 1.00 59.00 342 HIS A CA 1
ATOM 2788 C C . HIS A 1 342 ? 9.137 -0.258 -2.837 1.00 59.00 342 HIS A C 1
ATOM 2790 O O . HIS A 1 342 ? 7.958 -0.141 -2.491 1.00 59.00 342 HIS A O 1
ATOM 2796 N N . HIS A 1 343 ? 10.129 -0.383 -1.961 1.00 59.50 343 HIS A N 1
ATOM 2797 C CA . HIS A 1 343 ? 9.918 -0.333 -0.516 1.00 59.50 343 HIS A CA 1
ATOM 2798 C C . HIS A 1 343 ? 9.688 1.127 -0.062 1.00 59.50 343 HIS A C 1
ATOM 2800 O O . HIS A 1 343 ? 10.486 1.996 -0.428 1.00 59.50 343 HIS A O 1
ATOM 2806 N N . PRO A 1 344 ? 8.661 1.442 0.753 1.00 52.56 344 PRO A N 1
ATOM 2807 C CA . PRO A 1 344 ? 8.323 2.824 1.146 1.00 52.56 344 PRO A CA 1
ATOM 2808 C C . PRO A 1 344 ? 9.425 3.521 1.968 1.00 52.56 344 PRO A C 1
ATOM 2810 O O . PRO A 1 344 ? 9.617 4.734 1.863 1.00 52.56 344 PRO A O 1
ATOM 2813 N N . ASP A 1 345 ? 10.178 2.750 2.757 1.00 54.50 345 ASP A N 1
ATOM 2814 C CA . ASP A 1 345 ? 11.281 3.262 3.588 1.00 54.50 345 ASP A CA 1
ATOM 2815 C C . ASP A 1 345 ? 12.622 3.364 2.869 1.00 54.50 345 ASP A C 1
ATOM 2817 O O . ASP A 1 345 ? 13.555 3.970 3.395 1.00 54.50 345 ASP A O 1
ATOM 2821 N N . LEU A 1 346 ? 12.749 2.779 1.676 1.00 57.38 346 LEU A N 1
ATOM 2822 C CA . LEU A 1 346 ? 14.011 2.794 0.949 1.00 57.38 346 LEU A CA 1
ATOM 2823 C C . LEU A 1 346 ? 14.066 3.984 -0.021 1.00 57.38 346 LEU A C 1
ATOM 2825 O O . LEU A 1 346 ? 13.045 4.603 -0.349 1.00 57.38 346 LEU A O 1
ATOM 2829 N N . PRO A 1 347 ? 15.273 4.365 -0.472 1.00 58.44 347 PRO A N 1
ATOM 2830 C CA . PRO A 1 347 ? 15.422 5.339 -1.541 1.00 58.44 347 PRO A CA 1
ATOM 2831 C C . PRO A 1 347 ? 14.598 4.960 -2.787 1.00 58.44 347 PRO A C 1
ATOM 2833 O O . PRO A 1 347 ? 14.394 3.781 -3.069 1.00 58.44 347 PRO A O 1
ATOM 2836 N N . PRO A 1 348 ? 14.169 5.945 -3.594 1.00 52.47 348 PRO A N 1
ATOM 2837 C CA . PRO A 1 348 ? 13.196 5.748 -4.676 1.00 52.47 348 PRO A CA 1
ATOM 2838 C C . PRO A 1 348 ? 13.713 4.929 -5.866 1.00 52.47 348 PRO A C 1
ATOM 2840 O O . PRO A 1 348 ? 12.981 4.719 -6.820 1.00 52.47 348 PRO A O 1
ATOM 2843 N N . HIS A 1 349 ? 14.977 4.507 -5.841 1.00 55.72 349 HIS A N 1
ATOM 2844 C CA . HIS A 1 349 ? 15.586 3.624 -6.836 1.00 55.72 349 HIS A CA 1
ATOM 2845 C C . HIS A 1 349 ? 15.690 2.171 -6.348 1.00 55.72 349 HIS A C 1
ATOM 2847 O O . HIS A 1 349 ? 16.150 1.305 -7.092 1.00 55.72 349 HIS A O 1
ATOM 2853 N N . THR A 1 350 ? 15.291 1.892 -5.104 1.00 56.78 350 THR A N 1
ATOM 2854 C CA . THR A 1 350 ? 15.370 0.557 -4.512 1.00 56.78 350 THR A CA 1
ATOM 2855 C C . THR A 1 350 ? 14.085 -0.212 -4.772 1.00 56.78 350 THR A C 1
ATOM 2857 O O . THR A 1 350 ? 13.151 -0.196 -3.973 1.00 56.78 350 THR A O 1
ATOM 2860 N N . LEU A 1 351 ? 14.038 -0.845 -5.938 1.00 60.41 351 LEU A N 1
ATOM 2861 C CA . LEU A 1 351 ? 12.957 -1.734 -6.348 1.00 60.41 351 LEU A CA 1
ATOM 2862 C C . LEU A 1 351 ? 12.782 -2.881 -5.338 1.00 60.41 351 LEU A C 1
ATOM 2864 O O . LEU A 1 351 ? 13.761 -3.440 -4.845 1.00 60.41 351 LEU A O 1
ATOM 2868 N N . GLU A 1 352 ? 11.532 -3.232 -5.049 1.00 62.94 352 GLU A N 1
ATOM 2869 C CA . GLU A 1 352 ? 11.168 -4.342 -4.163 1.00 62.94 352 GLU A CA 1
ATOM 2870 C C . GLU A 1 352 ? 10.065 -5.164 -4.826 1.00 62.94 352 GLU A C 1
ATOM 2872 O O . GLU A 1 352 ? 9.187 -4.601 -5.464 1.00 62.94 352 GLU A O 1
ATOM 2877 N N . GLU A 1 353 ? 10.069 -6.484 -4.678 1.00 60.78 353 GLU A N 1
ATOM 2878 C CA . GLU A 1 353 ? 9.038 -7.346 -5.262 1.00 60.78 353 GLU A CA 1
ATOM 2879 C C . GLU A 1 353 ? 7.666 -7.159 -4.590 1.00 60.78 353 GLU A C 1
ATOM 2881 O O . GLU A 1 353 ? 6.641 -7.150 -5.263 1.00 60.78 353 GLU A O 1
ATOM 2886 N N . ALA A 1 354 ? 7.625 -6.972 -3.267 1.00 62.75 354 ALA A N 1
ATOM 2887 C CA . ALA A 1 354 ? 6.386 -7.010 -2.487 1.00 62.75 354 ALA A CA 1
ATOM 2888 C C . ALA A 1 354 ? 5.332 -5.979 -2.938 1.00 62.75 354 ALA A C 1
ATOM 2890 O O . ALA A 1 354 ? 4.136 -6.275 -2.944 1.00 62.75 354 ALA A O 1
ATOM 2891 N N . GLY A 1 355 ? 5.751 -4.787 -3.365 1.00 65.88 355 GLY A N 1
ATOM 2892 C CA . GLY A 1 355 ? 4.830 -3.742 -3.817 1.00 65.88 355 GLY A CA 1
ATOM 2893 C C . GLY A 1 355 ? 4.132 -4.037 -5.155 1.00 65.88 355 GLY A C 1
ATOM 2894 O O . GLY A 1 355 ? 3.078 -3.453 -5.410 1.00 65.88 355 GLY A O 1
ATOM 2895 N N . ILE A 1 356 ? 4.628 -4.969 -5.988 1.00 77.19 356 ILE A N 1
ATOM 2896 C CA . ILE A 1 356 ? 3.990 -5.299 -7.275 1.00 77.19 356 ILE A CA 1
ATOM 2897 C C . ILE A 1 356 ? 2.683 -6.052 -7.045 1.00 77.19 356 ILE A C 1
ATOM 2899 O O . ILE A 1 356 ? 1.707 -5.882 -7.768 1.00 77.19 356 ILE A O 1
ATOM 2903 N N . TRP A 1 357 ? 2.608 -6.806 -5.953 1.00 83.06 357 TRP A N 1
ATOM 2904 C CA . TRP A 1 357 ? 1.392 -7.505 -5.570 1.00 83.06 357 TRP A CA 1
ATOM 2905 C C . TRP A 1 357 ? 0.286 -6.535 -5.146 1.00 83.06 357 TRP A C 1
ATOM 2907 O O . TRP A 1 357 ? -0.886 -6.815 -5.382 1.00 83.06 357 TRP A O 1
ATOM 2917 N N . GLY A 1 358 ? 0.642 -5.356 -4.622 1.00 83.12 358 GLY A N 1
ATOM 2918 C CA . GLY A 1 358 ? -0.317 -4.284 -4.350 1.00 83.12 358 GLY A CA 1
ATOM 2919 C C . GLY A 1 358 ? -0.956 -3.717 -5.622 1.00 83.12 358 GLY A C 1
ATOM 2920 O O . GLY A 1 358 ? -2.163 -3.470 -5.644 1.00 83.12 358 GLY A O 1
ATOM 2921 N N . ILE A 1 359 ? -0.186 -3.553 -6.706 1.00 86.06 359 ILE A N 1
ATOM 2922 C CA . ILE A 1 359 ? -0.755 -3.106 -7.987 1.00 86.06 359 ILE A CA 1
ATOM 2923 C C . ILE A 1 359 ? -1.588 -4.216 -8.646 1.00 86.06 359 ILE A C 1
ATOM 2925 O O . ILE A 1 359 ? -2.656 -3.935 -9.188 1.00 86.06 359 ILE A O 1
ATOM 2929 N N . CYS A 1 360 ? -1.174 -5.482 -8.522 1.00 90.12 360 CYS A N 1
ATOM 2930 C CA . CYS A 1 360 ? -1.984 -6.622 -8.957 1.00 90.12 360 CYS A CA 1
ATOM 2931 C C . CYS A 1 360 ? -3.325 -6.682 -8.207 1.00 90.12 360 CYS A C 1
ATOM 2933 O O . CYS A 1 360 ? -4.361 -6.838 -8.849 1.00 90.12 360 CYS A O 1
ATOM 2935 N N . GLU A 1 361 ? -3.328 -6.490 -6.878 1.00 91.62 361 GLU A N 1
ATOM 2936 C CA . GLU A 1 361 ? -4.555 -6.398 -6.064 1.00 91.62 361 GLU A CA 1
ATOM 2937 C C . GLU A 1 361 ? -5.508 -5.347 -6.646 1.00 91.62 361 GLU A C 1
ATOM 2939 O O . GLU A 1 361 ? -6.694 -5.604 -6.847 1.00 91.62 361 GLU A O 1
ATOM 2944 N N . TYR A 1 362 ? -4.983 -4.160 -6.955 1.00 92.94 362 TYR A N 1
ATOM 2945 C CA . TYR A 1 362 ? -5.776 -3.077 -7.518 1.00 92.94 362 TYR A CA 1
ATOM 2946 C C . TYR A 1 362 ? -6.419 -3.449 -8.860 1.00 92.94 362 TYR A C 1
ATOM 2948 O O . TYR A 1 362 ? -7.620 -3.241 -9.050 1.00 92.94 362 TYR A O 1
ATOM 2956 N N . TRP A 1 363 ? -5.646 -4.022 -9.781 1.00 94.75 363 TRP A N 1
ATOM 2957 C CA . TRP A 1 363 ? -6.153 -4.418 -11.089 1.00 94.75 363 TRP A CA 1
ATOM 2958 C C . TRP A 1 363 ? -7.204 -5.523 -11.005 1.00 94.75 363 TRP A C 1
ATOM 2960 O O . TRP A 1 363 ? -8.242 -5.430 -11.660 1.00 94.75 363 TRP A O 1
ATOM 2970 N N . LEU A 1 364 ? -6.999 -6.513 -10.138 1.00 96.06 364 LEU A N 1
ATOM 2971 C CA . LEU A 1 364 ? -7.987 -7.562 -9.894 1.00 96.06 364 LEU A CA 1
ATOM 2972 C C . LEU A 1 364 ? -9.283 -6.988 -9.309 1.00 96.06 364 LEU A C 1
ATOM 2974 O O . LEU A 1 364 ? -10.361 -7.304 -9.806 1.00 96.06 364 LEU A O 1
ATOM 2978 N N . ASN A 1 365 ? -9.193 -6.059 -8.352 1.00 95.19 365 ASN A N 1
ATOM 2979 C CA . ASN A 1 365 ? -10.367 -5.361 -7.823 1.00 95.19 365 ASN A CA 1
ATOM 2980 C C . ASN A 1 365 ? -11.124 -4.597 -8.928 1.00 95.19 365 ASN A C 1
ATOM 2982 O O . ASN A 1 365 ? -12.352 -4.650 -9.004 1.00 95.19 365 ASN A O 1
ATOM 2986 N N . ARG A 1 366 ? -10.407 -3.912 -9.830 1.00 95.12 366 ARG A N 1
ATOM 2987 C CA . ARG A 1 366 ? -11.013 -3.204 -10.972 1.00 95.12 366 ARG A CA 1
ATOM 2988 C C . ARG A 1 366 ? -11.660 -4.158 -11.972 1.00 95.12 366 ARG A C 1
ATOM 2990 O O . ARG A 1 366 ? -12.753 -3.859 -12.463 1.00 95.12 366 ARG A O 1
ATOM 2997 N N . TYR A 1 367 ? -11.026 -5.293 -12.262 1.00 96.81 367 TYR A N 1
ATOM 2998 C CA . TYR A 1 367 ? -11.625 -6.355 -13.067 1.00 96.81 367 TYR A CA 1
ATOM 2999 C C . TYR A 1 367 ? -12.903 -6.867 -12.409 1.00 96.81 367 TYR A C 1
ATOM 3001 O O . TYR A 1 367 ? -13.932 -6.954 -13.071 1.00 96.81 367 TYR A O 1
ATOM 3009 N N . ASP A 1 368 ? -12.886 -7.129 -11.105 1.00 95.62 368 ASP A N 1
ATOM 3010 C CA . ASP A 1 368 ? -14.047 -7.677 -10.421 1.00 95.62 368 ASP A CA 1
ATOM 3011 C C . ASP A 1 368 ? -15.263 -6.756 -10.458 1.00 95.62 368 ASP A C 1
ATOM 3013 O O . ASP A 1 368 ? -16.384 -7.247 -10.617 1.00 95.62 368 ASP A O 1
ATOM 3017 N N . GLU A 1 369 ? -15.047 -5.444 -10.389 1.00 93.88 369 GLU A N 1
ATOM 3018 C CA . GLU A 1 369 ? -16.114 -4.445 -10.457 1.00 93.88 369 GLU A CA 1
ATOM 3019 C C . GLU A 1 369 ? -16.647 -4.198 -11.864 1.00 93.88 369 GLU A C 1
ATOM 3021 O O . GLU A 1 369 ? -17.846 -3.995 -12.048 1.00 93.88 369 GLU A O 1
ATOM 3026 N N . THR A 1 370 ? -15.760 -4.159 -12.855 1.00 95.19 370 THR A N 1
ATOM 3027 C CA . THR A 1 370 ? -16.108 -3.695 -14.208 1.00 95.19 370 THR A CA 1
ATOM 3028 C C . THR A 1 370 ? -16.283 -4.827 -15.207 1.00 95.19 370 THR A C 1
ATOM 3030 O O . THR A 1 370 ? -16.859 -4.619 -16.272 1.00 95.19 370 THR A O 1
ATOM 3033 N N . LYS A 1 371 ? -15.739 -6.006 -14.890 1.00 95.94 371 LYS A N 1
ATOM 3034 C CA . LYS A 1 371 ? -15.534 -7.142 -15.796 1.00 95.94 371 LYS A CA 1
ATOM 3035 C C . LYS A 1 371 ? -14.777 -6.777 -17.079 1.00 95.94 371 LYS A C 1
ATOM 3037 O O . LYS A 1 371 ? -14.839 -7.504 -18.065 1.00 95.94 371 LYS A O 1
ATOM 3042 N N . ASN A 1 372 ? -14.034 -5.667 -17.069 1.00 96.62 372 ASN A N 1
ATOM 3043 C CA . ASN A 1 372 ? -13.190 -5.266 -18.184 1.00 96.62 372 ASN A CA 1
ATOM 3044 C C . ASN A 1 372 ? -11.892 -6.082 -18.172 1.00 96.62 372 ASN A C 1
ATOM 3046 O O . ASN A 1 372 ? -11.057 -5.915 -17.280 1.00 96.62 372 ASN A O 1
ATOM 3050 N N . SER A 1 373 ? -11.722 -6.937 -19.181 1.00 95.62 373 SER A N 1
ATOM 3051 C CA . SER A 1 373 ? -10.566 -7.824 -19.335 1.00 95.62 373 SER A CA 1
ATOM 3052 C C . SER A 1 373 ? -9.224 -7.096 -19.398 1.00 95.62 373 SER A C 1
ATOM 3054 O O . SER A 1 373 ? -8.212 -7.705 -19.073 1.00 95.62 373 SER A O 1
ATOM 3056 N N . GLU A 1 374 ? -9.189 -5.813 -19.769 1.00 94.44 374 GLU A N 1
ATOM 3057 C CA . GLU A 1 374 ? -7.948 -5.024 -19.756 1.00 94.44 374 GLU A CA 1
ATOM 3058 C C . GLU A 1 374 ? -7.323 -4.959 -18.356 1.00 94.44 374 GLU A C 1
ATOM 3060 O O . GLU A 1 374 ? -6.112 -5.079 -18.211 1.00 94.44 374 GLU A O 1
ATOM 3065 N N . TYR A 1 375 ? -8.135 -4.882 -17.295 1.00 95.56 375 TYR A N 1
ATOM 3066 C CA . TYR A 1 375 ? -7.599 -4.908 -15.933 1.00 95.56 375 TYR A CA 1
ATOM 3067 C C . TYR A 1 375 ? -7.011 -6.271 -15.566 1.00 95.56 375 TYR A C 1
ATOM 3069 O O . TYR A 1 375 ? -5.992 -6.332 -14.885 1.00 95.56 375 TYR A O 1
ATOM 3077 N N . LEU A 1 376 ? -7.604 -7.367 -16.045 1.00 95.50 376 LEU A N 1
ATOM 3078 C CA . LEU A 1 376 ? -7.028 -8.693 -15.832 1.00 95.50 376 LEU A CA 1
ATOM 3079 C C . LEU A 1 376 ? -5.673 -8.822 -16.544 1.00 95.50 376 LEU A C 1
ATOM 3081 O O . LEU A 1 376 ? -4.721 -9.299 -15.933 1.00 95.50 376 LEU A O 1
ATOM 3085 N N . LYS A 1 377 ? -5.560 -8.305 -17.776 1.00 94.69 377 LYS A N 1
ATOM 3086 C CA . LYS A 1 377 ? -4.285 -8.252 -18.511 1.00 94.69 377 LYS A CA 1
ATOM 3087 C C . LYS A 1 377 ? -3.231 -7.431 -17.772 1.00 94.69 377 LYS A C 1
ATOM 3089 O O . LYS A 1 377 ? -2.102 -7.887 -17.633 1.00 94.69 377 LYS A O 1
ATOM 3094 N N . HIS A 1 378 ? -3.592 -6.264 -17.228 1.00 93.50 378 HIS A N 1
ATOM 3095 C CA . HIS A 1 378 ? -2.673 -5.475 -16.403 1.00 93.50 378 HIS A CA 1
ATOM 3096 C C . HIS A 1 378 ? -2.179 -6.260 -15.176 1.00 93.50 378 HIS A C 1
ATOM 3098 O O . HIS A 1 378 ? -0.996 -6.194 -14.836 1.00 93.50 378 HIS A O 1
ATOM 3104 N N . ALA A 1 379 ? -3.065 -6.989 -14.488 1.00 93.06 379 ALA A N 1
ATOM 3105 C CA . ALA A 1 379 ? -2.689 -7.811 -13.337 1.00 93.06 379 ALA A CA 1
ATOM 3106 C C . ALA A 1 379 ? -1.722 -8.932 -13.745 1.00 93.06 379 ALA A C 1
ATOM 3108 O O . ALA A 1 379 ? -0.692 -9.129 -13.100 1.00 93.06 379 ALA A O 1
ATOM 3109 N N . GLU A 1 380 ? -2.033 -9.625 -14.838 1.00 93.56 380 GLU A N 1
ATOM 3110 C CA . GLU A 1 380 ? -1.225 -10.711 -15.379 1.00 93.56 380 GLU A CA 1
ATOM 3111 C C . GLU A 1 380 ? 0.162 -10.223 -15.813 1.00 93.56 380 GLU A C 1
ATOM 3113 O O . GLU A 1 380 ? 1.165 -10.800 -15.398 1.00 93.56 380 GLU A O 1
ATOM 3118 N N . ALA A 1 381 ? 0.249 -9.123 -16.563 1.00 91.44 381 ALA A N 1
ATOM 3119 C CA . ALA A 1 381 ? 1.521 -8.543 -16.983 1.00 91.44 381 ALA A CA 1
ATOM 3120 C C . ALA A 1 381 ? 2.389 -8.116 -15.789 1.00 91.44 381 ALA A C 1
ATOM 3122 O O . ALA A 1 381 ? 3.583 -8.410 -15.757 1.00 91.44 381 ALA A O 1
ATOM 3123 N N . ASN A 1 382 ? 1.806 -7.482 -14.765 1.00 88.31 382 ASN A N 1
ATOM 3124 C CA . ASN A 1 382 ? 2.548 -7.129 -13.550 1.00 88.31 382 ASN A CA 1
ATOM 3125 C C . ASN A 1 382 ? 3.022 -8.381 -12.780 1.00 88.31 382 ASN A C 1
ATOM 3127 O O . ASN A 1 382 ? 4.141 -8.393 -12.270 1.00 88.31 382 ASN A O 1
ATOM 3131 N N . ALA A 1 383 ? 2.227 -9.455 -12.732 1.00 87.62 383 ALA A N 1
ATOM 3132 C CA . ALA A 1 383 ? 2.649 -10.723 -12.134 1.00 87.62 383 ALA A CA 1
ATOM 3133 C C . ALA A 1 383 ? 3.792 -11.392 -12.922 1.00 87.62 383 ALA A C 1
ATOM 3135 O O . ALA A 1 383 ? 4.747 -11.872 -12.322 1.00 87.62 383 ALA A O 1
ATOM 3136 N N . HIS A 1 384 ? 3.759 -11.368 -14.256 1.00 87.62 384 HIS A N 1
ATOM 3137 C CA . HIS A 1 384 ? 4.858 -11.877 -15.086 1.00 87.62 384 HIS A CA 1
ATOM 3138 C C . HIS A 1 384 ? 6.130 -11.037 -14.923 1.00 87.62 384 HIS A C 1
ATOM 3140 O O . HIS A 1 384 ? 7.229 -11.576 -14.795 1.00 87.62 384 HIS A O 1
ATOM 3146 N N . LEU A 1 385 ? 5.994 -9.711 -14.848 1.00 82.88 385 LEU A N 1
ATOM 3147 C CA . LEU A 1 385 ? 7.117 -8.818 -14.582 1.00 82.88 385 LEU A CA 1
ATOM 3148 C C . LEU A 1 385 ? 7.756 -9.104 -13.211 1.00 82.88 385 LEU A C 1
ATOM 3150 O O . LEU A 1 385 ? 8.978 -9.041 -13.092 1.00 82.88 385 LEU A O 1
ATOM 3154 N N . SER A 1 386 ? 6.978 -9.487 -12.190 1.00 78.75 386 SER A N 1
ATOM 3155 C CA . SER A 1 386 ? 7.532 -9.895 -10.888 1.00 78.75 386 SER A CA 1
ATOM 3156 C C . SER A 1 386 ? 8.389 -11.164 -10.971 1.00 78.75 386 SER A C 1
ATOM 3158 O O . SER A 1 386 ? 9.420 -11.241 -10.303 1.00 78.75 386 SER A O 1
ATOM 3160 N N . LEU A 1 387 ? 8.041 -12.122 -11.839 1.00 76.94 387 LEU A N 1
ATOM 3161 C CA . LEU A 1 387 ? 8.844 -13.333 -12.049 1.00 76.94 387 LEU A CA 1
ATOM 3162 C C . LEU A 1 387 ? 10.248 -12.995 -12.549 1.00 76.94 387 LEU A C 1
ATOM 3164 O O . LEU A 1 387 ? 11.222 -13.557 -12.052 1.00 76.94 387 LEU A O 1
ATOM 3168 N N . THR A 1 388 ? 10.376 -12.005 -13.437 1.00 73.56 388 THR A N 1
ATOM 3169 C CA . THR A 1 388 ? 11.684 -11.551 -13.952 1.00 73.56 388 THR A CA 1
ATOM 3170 C C . THR A 1 388 ? 12.617 -10.984 -12.878 1.00 73.56 388 THR A C 1
ATOM 3172 O O . THR A 1 388 ? 13.817 -10.869 -13.107 1.00 73.56 388 THR A O 1
ATOM 3175 N N . TRP A 1 389 ? 12.099 -10.662 -11.688 1.00 65.25 389 TRP A N 1
ATOM 3176 C CA . TRP A 1 389 ? 12.909 -10.258 -10.538 1.00 65.25 389 TRP A CA 1
ATOM 3177 C C . TRP A 1 389 ? 13.508 -11.452 -9.779 1.00 65.25 389 TRP A C 1
ATOM 3179 O O . TRP A 1 389 ? 14.577 -11.332 -9.180 1.00 65.25 389 TRP A O 1
ATOM 3189 N N . LYS A 1 390 ? 12.793 -12.585 -9.772 1.00 52.25 390 LYS A N 1
ATOM 3190 C CA . LYS A 1 390 ? 13.122 -13.821 -9.039 1.00 52.25 390 LYS A CA 1
ATOM 3191 C C . LYS A 1 390 ? 13.942 -14.823 -9.848 1.00 52.25 390 LYS A C 1
ATOM 3193 O O . LYS A 1 390 ? 14.485 -15.761 -9.269 1.00 52.25 390 LYS A O 1
ATOM 3198 N N . CYS A 1 391 ? 14.019 -14.641 -11.160 1.00 45.31 391 CYS A N 1
ATOM 3199 C CA . CYS A 1 391 ? 14.915 -15.412 -12.013 1.00 45.31 391 CYS A CA 1
ATOM 3200 C C . CYS A 1 391 ? 16.358 -14.956 -11.744 1.00 45.31 391 CYS A C 1
ATOM 3202 O O . CYS A 1 391 ? 16.564 -13.759 -11.517 1.00 45.31 391 CYS A O 1
ATOM 3204 N N . PRO A 1 392 ? 17.343 -15.870 -11.693 1.00 41.25 392 PRO A N 1
ATOM 3205 C CA . PRO A 1 392 ? 18.708 -15.492 -11.350 1.00 41.25 392 PRO A CA 1
ATOM 3206 C C . PRO A 1 392 ? 19.258 -14.448 -12.332 1.00 41.25 392 PRO A C 1
ATOM 3208 O O . PRO A 1 392 ? 18.844 -14.381 -13.493 1.00 41.25 392 PRO A O 1
ATOM 3211 N N . LYS A 1 393 ? 20.097 -13.564 -11.786 1.00 36.38 393 LYS A N 1
ATOM 3212 C CA . LYS A 1 393 ? 20.640 -12.372 -12.441 1.00 36.38 393 LYS A CA 1
ATOM 3213 C C . LYS A 1 393 ? 22.014 -12.621 -13.026 1.00 36.38 393 LYS A C 1
ATOM 3215 O O . LYS A 1 393 ? 22.888 -12.964 -12.201 1.00 36.38 393 LYS A O 1
#